Protein AF-A0A9P5EGP3-F1 (afdb_monomer_lite)

Radius of gyration: 39.88 Å; chains: 1; bounding box: 81×51×133 Å

pLDDT: mean 70.85, std 19.44, range [20.8, 93.44]

Foldseek 3Di:
DDAPPVAWPKDKDFPVRDDDPDPVCVVCCQVPVQCVVCVVLLHRHKDWAWTMKIKADAFTKHDWDFQPCPDPQFFWKKKKKAQWAFDAFWKWKDDDPDIDTDDCNVNSNPDIDMDMFTRRIIMITTGTHDTMIIMIMITMGHPDDDNDYPVNVVVVLVVVLVVLLVCCVVPVPDQKDWFFAPDDDDDPADALVNHDDPSNSVLVSCCVSCVVSVWDWWWWWKWWFWDDDPDDDDTDTDIGTDFTHYRDDDDPDPTVVVVVCVVVVVVLLVCLQPVQAADPVCLVVLVVCCVVCLVPPCCCLVPRLVSHLQRYALNRLLVLLVVLLVCCVPPNVQSLVSSLSSLQRNPCNPADDVVQVQCCQPPVPDQQARSLLVSCLSNVSSVNNVSSVVSVLVNLQVCLVPVVSNLDDRSPCCVPRYVVSNVCSCVVSVHDDRPSVVSSVVCCCVRPVPPDPVDDPPDDPPPPDPDDDDDDDDDDDDDDDDDDDDDDDDDDDDDDDDDTDIDTTTIIMID

Sequence (511 aa):
MVVDTTVHNTWKLDASKFNLVNENWFEEFSSRILRDTAKGLGMFELRADPHKLLLYELGSFFQTHSDSEKEQGMIGTLVVCLLSQHEGGDVCLSFGSQKRRPSIAENSEFDLTAMSWYSDVAHEVERLTSGYGLVLTYKLFATGEDELSASTFFQRTKDLKSMLAKFRTDFPTDKLLLYPLDHLYIKPSLCLRDLKGRDRSVGRYLNEICSEALFSFMLGQTTHFQVDYDSCDEYQDQTTLRTLYNLDVIGDAPPLFESSQAWANPIREEKIQYQASWKNENALFVLNTLKECSKDEEWLRQTFLQKIVPRAERSFLLFLLQRMSSERTSSIKKFPELYKFALEHAGQQLDFPIEELRSDLITGRRSQGTELVELLKDAYVNSAGQEALRILERNFNTFNENKELWLPFENYDICDEFLEPLIKVLESNEAPTIPAVQDFLEIALREVLHRPINSWPDELVGWAHKKSSCWTWSKQSAKTSNGWILSFRSMNSKNGNAQSIARNWITLGIV

Structure (mmCIF, N/CA/C/O backbone):
data_AF-A0A9P5EGP3-F1
#
_entry.id   AF-A0A9P5EGP3-F1
#
loop_
_atom_site.group_PDB
_atom_site.id
_atom_site.type_symbol
_atom_site.label_atom_id
_atom_site.label_alt_id
_atom_site.label_comp_id
_atom_site.label_asym_id
_atom_site.label_entity_id
_atom_site.label_seq_id
_atom_site.pdbx_PDB_ins_code
_atom_site.Cartn_x
_atom_site.Cartn_y
_atom_site.Cartn_z
_atom_site.occupancy
_atom_site.B_iso_or_equiv
_atom_site.auth_seq_id
_atom_site.auth_comp_id
_atom_site.auth_asym_id
_atom_site.auth_atom_id
_atom_site.pdbx_PDB_model_num
ATOM 1 N N . MET A 1 1 ? -38.151 -18.896 43.689 1.00 43.75 1 MET A N 1
ATOM 2 C CA . MET A 1 1 ? -36.981 -18.026 43.918 1.00 43.75 1 MET A CA 1
ATOM 3 C C . MET A 1 1 ? -35.872 -18.952 44.377 1.00 43.75 1 MET A C 1
ATOM 5 O O . MET A 1 1 ? -36.082 -19.639 45.364 1.00 43.75 1 MET A O 1
ATOM 9 N N . VAL A 1 2 ? -34.808 -19.117 43.593 1.00 39.06 2 VAL A N 1
ATOM 10 C CA . VAL A 1 2 ? -33.738 -20.087 43.881 1.00 39.06 2 VAL A CA 1
ATOM 11 C C . VAL A 1 2 ? -32.436 -19.301 43.918 1.00 39.06 2 VAL A C 1
ATOM 13 O O . VAL A 1 2 ? -32.061 -18.719 42.899 1.00 39.06 2 VAL A O 1
ATOM 16 N N . VAL A 1 3 ? -31.821 -19.239 45.098 1.00 44.94 3 VAL A N 1
ATOM 17 C CA . VAL A 1 3 ? -30.504 -18.640 45.336 1.00 44.94 3 VAL A CA 1
ATOM 18 C C . VAL A 1 3 ? -29.537 -19.804 45.531 1.00 44.94 3 VAL A C 1
ATOM 20 O O . VAL A 1 3 ? -29.708 -20.584 46.465 1.00 44.94 3 VAL A O 1
ATOM 23 N N . ASP A 1 4 ? -28.570 -19.952 44.629 1.00 45.03 4 ASP A N 1
ATOM 24 C CA . ASP A 1 4 ? -27.432 -20.850 44.821 1.00 45.03 4 ASP A CA 1
ATOM 25 C C . ASP A 1 4 ? -26.242 -20.012 45.291 1.00 45.03 4 ASP A C 1
ATOM 27 O O . ASP A 1 4 ? -25.486 -19.445 44.500 1.00 45.03 4 ASP A O 1
ATOM 31 N N . THR A 1 5 ? -26.092 -19.934 46.610 1.00 51.81 5 THR A N 1
ATOM 32 C CA . THR A 1 5 ? -25.093 -19.106 47.296 1.00 51.81 5 THR A CA 1
ATOM 33 C C . THR A 1 5 ? -23.644 -19.548 47.063 1.00 51.81 5 THR A C 1
ATOM 35 O O . THR A 1 5 ? -22.735 -18.891 47.566 1.00 51.81 5 THR A O 1
ATOM 38 N N . THR A 1 6 ? -23.396 -20.646 46.337 1.00 47.91 6 THR A N 1
ATOM 39 C CA . THR A 1 6 ? -22.037 -21.152 46.067 1.00 47.91 6 THR A CA 1
ATOM 40 C C . THR A 1 6 ? -21.463 -20.688 44.725 1.00 47.91 6 THR A C 1
ATOM 42 O O . THR A 1 6 ? -20.241 -20.652 44.572 1.00 47.91 6 THR A O 1
ATOM 45 N N . VAL A 1 7 ? -22.320 -20.264 43.784 1.00 52.34 7 VAL A N 1
ATOM 46 C CA . VAL A 1 7 ? -21.928 -19.864 42.416 1.00 52.34 7 VAL A CA 1
ATOM 47 C C . VAL A 1 7 ? -22.342 -18.420 42.082 1.00 52.34 7 VAL A C 1
ATOM 49 O O . VAL A 1 7 ? -21.659 -17.765 41.296 1.00 52.34 7 VAL A O 1
ATOM 52 N N . HIS A 1 8 ? -23.429 -17.902 42.675 1.00 55.69 8 HIS A N 1
ATOM 53 C CA . HIS A 1 8 ? -23.909 -16.527 42.467 1.00 55.69 8 HIS A CA 1
ATOM 54 C C . HIS A 1 8 ? -24.797 -16.048 43.631 1.00 55.69 8 HIS A C 1
ATOM 56 O O . HIS A 1 8 ? -25.841 -16.636 43.907 1.00 55.69 8 HIS A O 1
ATOM 62 N N . ASN A 1 9 ? -24.446 -14.931 44.276 1.00 66.75 9 ASN A N 1
ATOM 63 C CA . ASN A 1 9 ? -25.329 -14.271 45.250 1.00 66.75 9 ASN A CA 1
ATOM 64 C C . ASN A 1 9 ? -26.028 -13.066 44.604 1.00 66.75 9 ASN A C 1
ATOM 66 O O . ASN A 1 9 ? -25.724 -11.932 44.946 1.00 66.75 9 ASN A O 1
ATOM 70 N N . THR A 1 10 ? -26.903 -13.297 43.622 1.00 75.69 10 THR A N 1
ATOM 71 C CA . THR A 1 10 ? -27.571 -12.219 42.868 1.00 75.69 10 THR A CA 1
ATOM 72 C C . THR A 1 10 ? -29.063 -12.498 42.733 1.00 75.69 10 THR A C 1
ATOM 74 O O . THR A 1 10 ? -29.480 -13.606 42.374 1.00 75.69 10 THR A O 1
ATOM 77 N N . TRP A 1 11 ? -29.881 -11.477 42.974 1.00 83.88 11 TRP A N 1
ATOM 78 C CA . TRP A 1 11 ? -31.326 -11.533 42.780 1.00 83.88 11 TRP A CA 1
ATOM 79 C C . TRP A 1 11 ? -31.658 -11.392 41.292 1.00 83.88 11 TRP A C 1
ATOM 81 O O . TRP A 1 11 ? -31.062 -10.572 40.600 1.00 83.88 11 TRP A O 1
ATOM 91 N N . LYS A 1 12 ? -32.609 -12.184 40.780 1.00 88.94 12 LYS A N 1
ATOM 92 C CA . LYS A 1 12 ? -32.959 -12.201 39.349 1.00 88.94 12 LYS A CA 1
ATOM 93 C C . LYS A 1 12 ? -34.465 -12.218 39.101 1.00 88.94 12 LYS A C 1
ATOM 95 O O . LYS A 1 12 ? -35.191 -13.010 39.708 1.00 88.94 12 LYS A O 1
ATOM 100 N N . LEU A 1 13 ? -34.907 -11.389 38.162 1.00 90.44 13 LEU A N 1
ATOM 101 C CA . LEU A 1 13 ? -36.252 -11.362 37.592 1.00 90.44 13 LEU A CA 1
ATOM 102 C C . LEU A 1 13 ? -36.165 -11.650 36.092 1.00 90.44 13 LEU A C 1
ATOM 104 O O . LEU A 1 13 ? -35.446 -10.972 35.366 1.00 90.44 13 LEU A O 1
ATOM 108 N N . ASP A 1 14 ? -36.897 -12.660 35.628 1.00 90.31 14 ASP A N 1
ATOM 109 C CA . ASP A 1 14 ? -36.995 -12.978 34.200 1.00 90.31 14 ASP A CA 1
ATOM 110 C C . ASP A 1 14 ? -37.794 -11.903 33.448 1.00 90.31 14 ASP A C 1
ATOM 112 O O . ASP A 1 14 ? -38.687 -11.284 34.029 1.00 90.31 14 ASP A O 1
ATOM 116 N N . ALA A 1 15 ? -37.524 -11.729 32.150 1.00 89.12 15 ALA A N 1
ATOM 117 C CA . ALA A 1 15 ? -38.195 -10.751 31.282 1.00 89.12 15 ALA A CA 1
ATOM 118 C C . ALA A 1 15 ? -39.731 -10.801 31.317 1.00 89.12 15 ALA A C 1
ATOM 120 O O . ALA A 1 15 ? -40.381 -9.776 31.181 1.00 89.12 15 ALA A O 1
ATOM 121 N N . SER A 1 16 ? -40.336 -11.964 31.573 1.00 91.38 16 SER A N 1
ATOM 122 C CA . SER A 1 16 ? -41.795 -12.100 31.710 1.00 91.38 16 SER A CA 1
ATOM 123 C C . SER A 1 16 ? -42.376 -11.475 32.987 1.00 91.38 16 SER A C 1
ATOM 125 O O . SER A 1 16 ? -43.595 -11.397 33.130 1.00 91.38 16 SER A O 1
ATOM 127 N N . LYS A 1 17 ? -41.527 -11.069 33.938 1.00 91.88 17 LYS A N 1
ATOM 128 C CA . LYS A 1 17 ? -41.921 -10.563 35.263 1.00 91.88 17 LYS A CA 1
ATOM 129 C C . LYS A 1 17 ? -41.703 -9.064 35.438 1.00 91.88 17 LYS A C 1
ATOM 131 O O . LYS A 1 17 ? -41.988 -8.548 36.517 1.00 91.88 17 LYS A O 1
ATOM 136 N N . PHE A 1 18 ? -41.197 -8.370 34.426 1.00 89.06 18 PHE A N 1
ATOM 137 C CA . PHE A 1 18 ? -41.044 -6.920 34.450 1.00 89.06 18 PHE A CA 1
ATOM 138 C C . PHE A 1 18 ? -41.372 -6.333 33.080 1.00 89.06 18 PHE A C 1
ATOM 140 O O . PHE A 1 18 ? -41.220 -6.998 32.065 1.00 89.06 18 PHE A O 1
ATOM 147 N N . ASN A 1 19 ? -41.799 -5.073 33.061 1.00 84.69 19 ASN A N 1
ATOM 148 C CA . ASN A 1 19 ? -42.028 -4.322 31.833 1.00 84.69 19 ASN A CA 1
ATOM 149 C C . ASN A 1 19 ? -41.282 -2.993 31.917 1.00 84.69 19 ASN A C 1
ATOM 151 O O . ASN A 1 19 ? -41.324 -2.315 32.944 1.00 84.69 19 ASN A O 1
ATOM 155 N N . LEU A 1 20 ? -40.629 -2.614 30.823 1.00 84.12 20 LEU A N 1
ATOM 156 C CA . LEU A 1 20 ? -40.054 -1.285 30.657 1.00 84.12 20 LEU A CA 1
ATOM 157 C C . LEU A 1 20 ? -41.139 -0.408 30.034 1.00 84.12 20 LEU A C 1
ATOM 159 O O . LEU A 1 20 ? -41.572 -0.664 28.919 1.00 84.12 20 LEU A O 1
ATOM 163 N N . VAL A 1 21 ? -41.638 0.569 30.789 1.00 85.38 21 VAL A N 1
ATOM 164 C CA . VAL A 1 21 ? -42.820 1.367 30.402 1.00 85.38 21 VAL A CA 1
ATOM 165 C C . VAL A 1 21 ? -42.474 2.758 29.874 1.00 85.38 21 VAL A C 1
ATOM 167 O O . VAL A 1 21 ? -43.342 3.462 29.375 1.00 85.38 21 VAL A O 1
ATOM 170 N N . ASN A 1 22 ? -41.215 3.176 30.002 1.00 82.19 22 ASN A N 1
ATOM 171 C CA . ASN A 1 22 ? -40.761 4.466 29.502 1.00 82.19 22 ASN A CA 1
ATOM 172 C C . ASN A 1 22 ? -40.558 4.383 27.982 1.00 82.19 22 ASN A C 1
ATOM 174 O O . ASN A 1 22 ? -39.617 3.739 27.533 1.00 82.19 22 ASN A O 1
ATOM 178 N N . GLU A 1 23 ? -41.398 5.046 27.191 1.00 79.00 23 GLU A N 1
ATOM 179 C CA . GLU A 1 23 ? -41.277 5.054 25.723 1.00 79.00 23 GLU A CA 1
ATOM 180 C C . GLU A 1 23 ? -39.919 5.601 25.255 1.00 79.00 23 GLU A C 1
ATOM 182 O O . GLU A 1 23 ? -39.297 5.035 24.355 1.00 79.00 23 GLU A O 1
ATOM 187 N N . ASN A 1 24 ? -39.382 6.610 25.952 1.00 79.75 24 ASN A N 1
ATOM 188 C CA . ASN A 1 24 ? -38.058 7.163 25.655 1.00 79.75 24 ASN A CA 1
ATOM 189 C C . ASN A 1 24 ? -36.935 6.145 25.883 1.00 79.75 24 ASN A C 1
ATOM 191 O O . ASN A 1 24 ? -35.874 6.277 25.279 1.00 79.75 24 ASN A O 1
ATOM 195 N N . TRP A 1 25 ? -37.149 5.129 26.732 1.00 82.00 25 TRP A N 1
ATOM 196 C CA . TRP A 1 25 ? -36.184 4.042 26.884 1.00 82.00 25 TRP A CA 1
ATOM 197 C C . TRP A 1 25 ? -36.023 3.287 25.573 1.00 82.00 25 TRP A C 1
ATOM 199 O O . TRP A 1 25 ? -34.897 3.044 25.172 1.00 82.00 25 TRP A O 1
ATOM 209 N N . PHE A 1 26 ? -37.113 2.944 24.883 1.00 78.19 26 PHE A N 1
ATOM 210 C CA . PHE A 1 26 ? -37.039 2.177 23.638 1.00 78.19 26 PHE A CA 1
ATOM 211 C C . PHE A 1 26 ? -36.377 2.967 22.508 1.00 78.19 26 PHE A C 1
ATOM 213 O O . PHE A 1 26 ? -35.561 2.404 21.775 1.00 78.19 26 PHE A O 1
ATOM 220 N N . GLU A 1 27 ? -36.677 4.262 22.406 1.00 75.00 27 GLU A N 1
ATOM 221 C CA . GLU A 1 27 ? -36.054 5.163 21.432 1.00 75.00 27 GLU A CA 1
ATOM 222 C C . GLU A 1 27 ? -34.554 5.346 21.703 1.00 75.00 27 GLU A C 1
ATOM 224 O O . GLU A 1 27 ? -33.733 5.131 20.811 1.00 75.00 27 GLU A O 1
ATOM 229 N N . GLU A 1 28 ? -34.151 5.677 22.934 1.00 76.12 28 GLU A N 1
ATOM 230 C CA . GLU A 1 28 ? -32.732 5.843 23.295 1.00 76.12 28 GLU A CA 1
ATOM 231 C C . GLU A 1 28 ? -31.964 4.508 23.250 1.00 76.12 28 GLU A C 1
ATOM 233 O O . GLU A 1 28 ? -30.835 4.443 22.753 1.00 76.12 28 GLU A O 1
ATOM 238 N N . PHE A 1 29 ? -32.589 3.410 23.684 1.00 82.56 29 PHE A N 1
ATOM 239 C CA . PHE A 1 29 ? -32.018 2.066 23.611 1.00 82.56 29 PHE A CA 1
ATOM 240 C C . PHE A 1 29 ? -31.753 1.657 22.162 1.00 82.56 29 PHE A C 1
ATOM 242 O O . PHE A 1 29 ? -30.638 1.251 21.840 1.00 82.56 29 PHE A O 1
ATOM 249 N N . SER A 1 30 ? -32.736 1.806 21.272 1.00 73.44 30 SER A N 1
ATOM 250 C CA . SER A 1 30 ? -32.593 1.406 19.867 1.00 73.44 30 SER A CA 1
ATOM 251 C C . SER A 1 30 ? -31.660 2.349 19.105 1.00 73.44 30 SER A C 1
ATOM 253 O O . SER A 1 30 ? -30.777 1.903 18.370 1.00 73.44 30 SER A O 1
ATOM 255 N N . SER A 1 31 ? -31.819 3.663 19.290 1.00 77.69 31 SER A N 1
ATOM 256 C CA . SER A 1 31 ? -31.076 4.666 18.524 1.00 77.69 31 SER A CA 1
ATOM 257 C C . SER A 1 31 ? -29.625 4.826 18.973 1.00 77.69 31 SER A C 1
ATOM 259 O O . SER A 1 31 ? -28.781 5.152 18.134 1.00 77.69 31 SER A O 1
ATOM 261 N N . ARG A 1 32 ? -29.293 4.590 20.250 1.00 84.44 32 ARG A N 1
ATOM 262 C CA . ARG A 1 32 ? -27.923 4.735 20.771 1.00 84.44 32 ARG A CA 1
ATOM 263 C C . ARG A 1 32 ? -27.321 3.416 21.215 1.00 84.44 32 ARG A C 1
ATOM 265 O O . ARG A 1 32 ? -26.371 2.977 20.575 1.00 84.44 32 ARG A O 1
ATOM 272 N N . ILE A 1 33 ? -27.872 2.791 22.257 1.00 89.62 33 ILE A N 1
ATOM 273 C CA . ILE A 1 33 ? -27.239 1.641 22.923 1.00 89.62 33 ILE A CA 1
ATOM 274 C C . ILE A 1 33 ? -27.075 0.484 21.938 1.00 89.62 33 ILE A C 1
ATOM 276 O O . ILE A 1 33 ? -25.953 0.077 21.659 1.00 89.62 33 ILE A O 1
ATOM 280 N N . LEU A 1 34 ? -28.167 0.012 21.337 1.00 88.88 34 LEU A N 1
ATOM 281 C CA . LEU A 1 34 ? -28.149 -1.135 20.433 1.00 88.88 34 LEU A CA 1
ATOM 282 C C . LEU A 1 34 ? -27.328 -0.863 19.168 1.00 88.88 34 LEU A C 1
ATOM 284 O O . LEU A 1 34 ? -26.593 -1.731 18.701 1.00 88.88 34 LEU A O 1
ATOM 288 N N . ARG A 1 35 ? -27.397 0.363 18.642 1.00 84.94 35 ARG A N 1
ATOM 289 C CA . ARG A 1 35 ? -26.595 0.787 17.489 1.00 84.94 35 ARG A CA 1
ATOM 290 C C . ARG A 1 35 ? -25.098 0.801 17.800 1.00 84.94 35 ARG A C 1
ATOM 292 O O . ARG A 1 35 ? -24.297 0.425 16.945 1.00 84.94 35 ARG A O 1
ATOM 299 N N . ASP A 1 36 ? -24.701 1.265 18.978 1.00 86.38 36 ASP A N 1
ATOM 300 C CA . ASP A 1 36 ? -23.294 1.303 19.374 1.00 86.38 36 ASP A CA 1
ATOM 301 C C . ASP A 1 36 ? -22.791 -0.085 19.789 1.00 86.38 36 ASP A C 1
ATOM 303 O O . ASP A 1 36 ? -21.663 -0.435 19.445 1.00 86.38 36 ASP A O 1
ATOM 307 N N . THR A 1 37 ? -23.651 -0.926 20.372 1.00 89.75 37 THR A N 1
ATOM 308 C CA . THR A 1 37 ? -23.415 -2.364 20.562 1.00 89.75 37 THR A CA 1
ATOM 309 C C . THR A 1 37 ? -23.176 -3.072 19.229 1.00 89.75 37 THR A C 1
ATOM 311 O O . THR A 1 37 ? -22.174 -3.770 19.090 1.00 89.75 37 THR A O 1
ATOM 314 N N . ALA A 1 38 ? -24.023 -2.844 18.218 1.00 83.62 38 ALA A N 1
ATOM 315 C CA . ALA A 1 38 ? -23.841 -3.410 16.880 1.00 83.62 38 ALA A CA 1
ATOM 316 C C . ALA A 1 38 ? -22.487 -3.006 16.293 1.00 83.62 38 ALA A C 1
ATOM 318 O O . ALA A 1 38 ? -21.697 -3.868 15.916 1.00 83.62 38 ALA A O 1
ATOM 319 N N . LYS A 1 39 ? -22.147 -1.712 16.331 1.00 80.62 39 LYS A N 1
ATOM 320 C CA . LYS A 1 39 ? -20.831 -1.230 15.883 1.00 80.62 39 LYS A CA 1
ATOM 321 C C . LYS A 1 39 ? -19.673 -1.855 16.661 1.00 80.62 39 LYS A C 1
ATOM 323 O O . LYS A 1 39 ? -18.673 -2.200 16.042 1.00 80.62 39 LYS A O 1
ATOM 328 N N . GLY A 1 40 ? -19.785 -1.958 17.985 1.00 81.88 40 GLY A N 1
ATOM 329 C CA . GLY A 1 40 ? -18.743 -2.502 18.859 1.00 81.88 40 GLY A CA 1
ATOM 330 C C . GLY A 1 40 ? -18.490 -3.990 18.626 1.00 81.88 40 GLY A C 1
ATOM 331 O O . GLY A 1 40 ? -17.349 -4.434 18.706 1.00 81.88 40 GLY A O 1
ATOM 332 N N . LEU A 1 41 ? -19.530 -4.739 18.260 1.00 79.44 41 LEU A N 1
ATOM 333 C CA . LEU A 1 41 ? -19.419 -6.140 17.858 1.00 79.44 41 LEU A CA 1
ATOM 334 C C . LEU A 1 41 ? -19.051 -6.306 16.372 1.00 79.44 41 LEU A C 1
ATOM 336 O O . LEU A 1 41 ? -18.793 -7.419 15.936 1.00 79.44 41 LEU A O 1
ATOM 340 N N . GLY A 1 42 ? -18.967 -5.227 15.588 1.00 72.94 42 GLY A N 1
ATOM 341 C CA . GLY A 1 42 ? -18.639 -5.295 14.159 1.00 72.94 42 GLY A CA 1
ATOM 342 C C . GLY A 1 42 ? -19.819 -5.697 13.267 1.00 72.94 42 GLY A C 1
ATOM 343 O O . GLY A 1 42 ? -19.618 -6.242 12.185 1.00 72.94 42 GLY A O 1
ATOM 344 N N . MET A 1 43 ? -21.046 -5.422 13.706 1.00 72.06 43 MET A N 1
ATOM 345 C CA . MET A 1 43 ? -22.292 -5.798 13.042 1.00 72.06 43 MET A CA 1
ATOM 346 C C . MET A 1 43 ? -23.057 -4.574 12.530 1.00 72.06 43 MET A C 1
ATOM 348 O O . MET A 1 43 ? -22.970 -3.478 13.088 1.00 72.06 43 MET A O 1
ATOM 352 N N . PHE A 1 44 ? -23.811 -4.758 11.443 1.00 67.69 44 PHE A N 1
ATOM 353 C CA . PHE A 1 44 ? -24.644 -3.697 10.865 1.00 67.69 44 PHE A CA 1
ATOM 354 C C . PHE A 1 44 ? -25.937 -3.489 11.640 1.00 67.69 44 PHE A C 1
ATOM 356 O O . PHE A 1 44 ? -26.336 -2.353 11.886 1.00 67.69 44 PHE A O 1
ATOM 363 N N . GLU A 1 45 ? -26.573 -4.589 12.019 1.00 76.50 45 GLU A N 1
ATOM 364 C CA . GLU A 1 45 ? -27.848 -4.590 12.706 1.00 76.50 45 GLU A CA 1
ATOM 365 C C . GLU A 1 45 ? -27.896 -5.774 13.673 1.00 76.50 45 GLU A C 1
ATOM 367 O O . GLU A 1 45 ? -27.305 -6.831 13.435 1.00 76.50 45 GLU A O 1
ATOM 372 N N . LEU A 1 46 ? -28.550 -5.540 14.805 1.00 85.12 46 LEU A N 1
ATOM 373 C CA . LEU A 1 46 ? -28.733 -6.497 15.879 1.00 85.12 46 LEU A CA 1
ATOM 374 C C . LEU A 1 46 ? -30.178 -6.448 16.337 1.00 85.12 46 LEU A C 1
ATOM 376 O O . LEU A 1 46 ? -30.761 -5.370 16.453 1.00 85.12 46 LEU A O 1
ATOM 380 N N . ARG A 1 47 ? -30.710 -7.610 16.701 1.00 88.00 47 ARG A N 1
ATOM 381 C CA . ARG A 1 47 ? -31.905 -7.699 17.533 1.00 88.00 47 ARG A CA 1
ATOM 382 C C . ARG A 1 47 ? -31.473 -7.963 18.971 1.00 88.00 47 ARG A C 1
ATOM 384 O O . ARG A 1 47 ? -30.667 -8.859 19.215 1.00 88.00 47 ARG A O 1
ATOM 391 N N . ALA A 1 48 ? -32.000 -7.187 19.912 1.00 90.94 48 ALA A N 1
ATOM 392 C CA . ALA A 1 48 ? -31.774 -7.387 21.339 1.00 90.94 48 ALA A CA 1
ATOM 393 C C . ALA A 1 48 ? -33.089 -7.732 22.037 1.00 90.94 48 ALA A C 1
ATOM 395 O O . ALA A 1 48 ? -33.981 -6.890 22.134 1.00 90.94 48 ALA A O 1
ATOM 396 N N . ASP A 1 49 ? -33.177 -8.950 22.565 1.00 90.25 49 ASP A N 1
ATOM 397 C CA . ASP A 1 49 ? -34.361 -9.426 23.275 1.00 90.25 49 ASP A CA 1
ATOM 398 C C . ASP A 1 49 ? -34.105 -9.341 24.795 1.00 90.25 49 ASP A C 1
ATOM 400 O O . ASP A 1 49 ? -33.102 -9.888 25.272 1.00 90.25 49 ASP A O 1
ATOM 404 N N . PRO A 1 50 ? -34.963 -8.665 25.590 1.00 90.56 50 PRO A N 1
ATOM 405 C CA . PRO A 1 50 ? -34.806 -8.590 27.042 1.00 90.56 50 PRO A CA 1
ATOM 406 C C . PRO A 1 50 ? -34.712 -9.980 27.678 1.00 90.56 50 PRO A C 1
ATOM 408 O O . PRO A 1 50 ? -35.520 -10.864 27.390 1.00 90.56 50 PRO A O 1
ATOM 411 N N . HIS A 1 51 ? -33.750 -10.177 28.581 1.00 90.94 51 HIS A N 1
ATOM 412 C CA . HIS A 1 51 ? -33.515 -11.467 29.225 1.00 90.94 51 HIS A CA 1
ATOM 413 C C . HIS A 1 51 ? -33.871 -11.461 30.710 1.00 90.94 51 HIS A C 1
ATOM 415 O O . HIS A 1 51 ? -34.801 -12.158 31.131 1.00 90.94 51 HIS A O 1
ATOM 421 N N . LYS A 1 52 ? -33.112 -10.714 31.514 1.00 92.25 52 LYS A N 1
ATOM 422 C CA . LYS A 1 52 ? -33.260 -10.664 32.974 1.00 92.25 52 LYS A CA 1
ATOM 423 C C . LYS A 1 52 ? -32.924 -9.288 33.523 1.00 92.25 52 LYS A C 1
ATOM 425 O O . LYS A 1 52 ? -32.011 -8.630 33.026 1.00 92.25 52 LYS A O 1
ATOM 430 N N . LEU A 1 53 ? -33.605 -8.927 34.604 1.00 91.94 53 LEU A N 1
ATOM 431 C CA . LEU A 1 53 ? -33.220 -7.858 35.515 1.00 91.94 53 LEU A CA 1
ATOM 432 C C . LEU A 1 53 ? -32.518 -8.487 36.723 1.00 91.94 53 LEU A C 1
ATOM 434 O O . LEU A 1 53 ? -33.070 -9.380 37.372 1.00 91.94 53 LEU A O 1
ATOM 438 N N . LEU A 1 54 ? -31.297 -8.048 36.999 1.00 91.00 54 LEU A N 1
ATOM 439 C CA . LEU A 1 54 ? -30.447 -8.540 38.076 1.00 91.00 54 LEU A CA 1
ATOM 440 C C . LEU A 1 54 ? -30.240 -7.438 39.114 1.00 91.00 54 LEU A C 1
ATOM 442 O O . LEU A 1 54 ? -29.987 -6.293 38.748 1.00 91.00 54 LEU A O 1
ATOM 446 N N . LEU A 1 55 ? -30.321 -7.796 40.393 1.00 89.69 55 LEU A N 1
ATOM 447 C CA . LEU A 1 55 ? -29.973 -6.922 41.509 1.00 89.69 55 LEU A CA 1
ATOM 448 C C . LEU A 1 55 ? -28.828 -7.560 42.299 1.00 89.69 55 LEU A C 1
ATOM 450 O O . LEU A 1 55 ? -28.969 -8.640 42.883 1.00 89.69 55 LEU A O 1
ATOM 454 N N . TYR A 1 56 ? -27.697 -6.870 42.281 1.00 87.69 56 TYR A N 1
ATOM 455 C CA . TYR A 1 56 ? -26.496 -7.165 43.043 1.00 87.69 56 TYR A CA 1
ATOM 456 C C . TYR A 1 56 ? -26.539 -6.389 44.357 1.00 87.69 56 TYR A C 1
ATOM 458 O O . TYR A 1 56 ? -26.867 -5.204 44.379 1.00 87.69 56 TYR A O 1
ATOM 466 N N . GLU A 1 57 ? -26.201 -7.066 45.441 1.00 88.38 57 GLU A N 1
ATOM 467 C CA . GLU A 1 57 ? -26.071 -6.518 46.787 1.00 88.38 57 GLU A CA 1
ATOM 468 C C . GLU A 1 57 ? -24.610 -6.596 47.243 1.00 88.38 57 GLU A C 1
ATOM 470 O O . GLU A 1 57 ? -23.740 -7.139 46.553 1.00 88.38 57 GLU A O 1
ATOM 475 N N . LEU A 1 58 ? -24.322 -6.049 48.423 1.00 87.69 58 LEU A N 1
ATOM 476 C CA . LEU A 1 58 ? -22.991 -6.116 49.012 1.00 87.69 58 LEU A CA 1
ATOM 477 C C . LEU A 1 58 ? -22.474 -7.564 49.050 1.00 87.69 58 LEU A C 1
ATOM 479 O O . LEU A 1 58 ? -23.090 -8.458 49.630 1.00 87.69 58 LEU A O 1
ATOM 483 N N . GLY A 1 59 ? -21.298 -7.787 48.468 1.00 83.31 59 GLY A N 1
ATOM 484 C CA . GLY A 1 59 ? -20.660 -9.095 48.420 1.00 83.31 59 GLY A CA 1
ATOM 485 C C . GLY A 1 59 ? -21.153 -10.011 47.297 1.00 83.31 59 GLY A C 1
ATOM 486 O O . GLY A 1 59 ? -20.605 -11.110 47.173 1.00 83.31 59 GLY A O 1
ATOM 487 N N . SER A 1 60 ? -22.120 -9.596 46.474 1.00 84.19 60 SER A N 1
ATOM 488 C CA . SER A 1 60 ? -22.483 -10.310 45.248 1.00 84.19 60 SER A CA 1
ATOM 489 C C . SER A 1 60 ? -21.293 -10.408 44.294 1.00 84.19 60 SER A C 1
ATOM 491 O O . SER A 1 60 ? -20.476 -9.494 44.209 1.00 84.19 60 SER A O 1
ATOM 493 N N . PHE A 1 61 ? -21.201 -11.528 43.583 1.00 81.00 61 PHE A N 1
ATOM 494 C CA . PHE A 1 61 ? -20.187 -11.802 42.566 1.00 81.00 61 PHE A CA 1
ATOM 495 C C . PHE A 1 61 ? -20.739 -12.831 41.577 1.00 81.00 61 PHE A C 1
ATOM 497 O O . PHE A 1 61 ? -21.715 -13.530 41.882 1.00 81.00 61 PHE A O 1
ATOM 504 N N . PHE A 1 62 ? -20.095 -12.947 40.420 1.00 75.94 62 PHE A N 1
ATOM 505 C CA . PHE A 1 62 ? -20.393 -13.982 39.436 1.00 75.94 62 PHE A CA 1
ATOM 506 C C . PHE A 1 62 ? -19.094 -14.641 39.006 1.00 75.94 62 PHE A C 1
ATOM 508 O O . PHE A 1 62 ? -18.217 -13.958 38.490 1.00 75.94 62 PHE A O 1
ATOM 515 N N . GLN A 1 63 ? -18.965 -15.951 39.220 1.00 81.00 63 GLN A N 1
ATOM 516 C CA . GLN A 1 63 ? -17.764 -16.677 38.804 1.00 81.00 63 GLN A CA 1
ATOM 517 C C . GLN A 1 63 ? -17.603 -16.672 37.284 1.00 81.00 63 GLN A C 1
ATOM 519 O O . GLN A 1 63 ? -18.580 -16.543 36.540 1.00 81.00 63 GLN A O 1
ATOM 524 N N . THR A 1 64 ? -16.362 -16.863 36.839 1.00 83.12 64 THR A N 1
ATOM 525 C CA . THR A 1 64 ? -16.024 -16.966 35.423 1.00 83.12 64 THR A CA 1
ATOM 526 C C . THR A 1 64 ? -16.855 -18.052 34.740 1.00 83.12 64 THR A C 1
ATOM 528 O O . THR A 1 64 ? -16.784 -19.227 35.106 1.00 83.12 64 THR A O 1
ATOM 531 N N . HIS A 1 65 ? -17.621 -17.674 33.724 1.00 79.19 65 HIS A N 1
ATOM 532 C CA . HIS A 1 65 ? -18.364 -18.597 32.873 1.00 79.19 65 HIS A CA 1
ATOM 533 C C . HIS A 1 65 ? -18.529 -18.013 31.469 1.00 79.19 65 HIS A C 1
ATOM 535 O O . HIS A 1 65 ? -18.358 -16.817 31.263 1.00 79.19 65 HIS A O 1
ATOM 541 N N . SER A 1 66 ? -18.849 -18.855 30.493 1.00 76.12 66 SER A N 1
ATOM 542 C CA . SER A 1 66 ? -19.276 -18.407 29.164 1.00 76.12 66 SER A CA 1
ATOM 543 C C . SER A 1 66 ? -20.784 -18.569 29.045 1.00 76.12 66 SER A C 1
ATOM 545 O O . SER A 1 66 ? -21.375 -19.457 29.676 1.00 76.12 66 SER A O 1
ATOM 547 N N . ASP A 1 67 ? -21.409 -17.732 28.225 1.00 72.56 67 ASP A N 1
ATOM 548 C CA . ASP A 1 67 ? -22.822 -17.889 27.923 1.00 72.56 67 ASP A CA 1
ATOM 549 C C . ASP A 1 67 ? -22.984 -19.128 27.041 1.00 72.56 67 ASP A C 1
ATOM 551 O O . ASP A 1 67 ? -22.552 -19.170 25.896 1.00 72.56 67 ASP A O 1
ATOM 555 N N . SER A 1 68 ? -23.605 -20.181 27.566 1.00 58.50 68 SER A N 1
ATOM 556 C CA . SER A 1 68 ? -24.004 -21.304 26.715 1.00 58.50 68 SER A CA 1
ATOM 557 C C . SER A 1 68 ? -24.996 -20.799 25.662 1.00 58.50 68 SER A C 1
ATOM 559 O O . SER A 1 68 ? -25.964 -20.131 26.039 1.00 58.50 68 SER A O 1
ATOM 561 N N . GLU A 1 69 ? -24.801 -21.165 24.394 1.00 55.59 69 GLU A N 1
ATOM 562 C CA . GLU A 1 69 ? -25.759 -20.984 23.293 1.00 55.59 69 GLU A CA 1
ATOM 563 C C . GLU A 1 69 ? -27.046 -21.775 23.588 1.00 55.59 69 GLU A C 1
ATOM 565 O O . GLU A 1 69 ? -27.281 -22.869 23.080 1.00 55.59 69 GLU A O 1
ATOM 570 N N . LYS A 1 70 ? -27.878 -21.284 24.512 1.00 54.50 70 LYS A N 1
ATOM 571 C CA . LYS A 1 70 ? -29.116 -21.978 24.903 1.00 54.50 70 LYS A CA 1
ATOM 572 C C . LYS A 1 70 ? -30.224 -21.798 23.869 1.00 54.50 70 LYS A C 1
ATOM 574 O O . LYS A 1 70 ? -31.219 -22.511 23.938 1.00 54.50 70 LYS A O 1
ATOM 579 N N . GLU A 1 71 ? -30.074 -20.845 22.952 1.00 62.56 71 GLU A N 1
ATOM 580 C CA . GLU A 1 71 ? -31.063 -20.497 21.935 1.00 62.56 71 GLU A CA 1
ATOM 581 C C . GLU A 1 71 ? -30.383 -20.321 20.577 1.00 62.56 71 GLU A C 1
ATOM 583 O O . GLU A 1 71 ? -29.401 -19.592 20.447 1.00 62.56 71 GLU A O 1
ATOM 588 N N . GLN A 1 72 ? -30.919 -21.012 19.572 1.00 65.19 72 GLN A N 1
ATOM 589 C CA . GLN A 1 72 ? -30.396 -21.026 18.211 1.00 65.19 72 GLN A CA 1
ATOM 590 C C . GLN A 1 72 ? -30.371 -19.603 17.628 1.00 65.19 72 GLN A C 1
ATOM 592 O O . GLN A 1 72 ? -31.397 -18.920 17.610 1.00 65.19 72 GLN A O 1
ATOM 597 N N . GLY A 1 73 ? -29.197 -19.159 17.173 1.00 71.19 73 GLY A N 1
ATOM 598 C CA . GLY A 1 73 ? -28.977 -17.823 16.608 1.00 71.19 73 GLY A CA 1
ATOM 599 C C . GLY A 1 73 ? -28.642 -16.720 17.623 1.00 71.19 73 GLY A C 1
ATOM 600 O O . GLY A 1 73 ? -28.451 -15.574 17.212 1.00 71.19 73 GLY A O 1
ATOM 601 N N . MET A 1 74 ? -28.566 -17.024 18.927 1.00 83.44 74 MET A N 1
ATOM 602 C CA . MET A 1 74 ? -28.005 -16.087 19.908 1.00 83.44 74 MET A CA 1
ATOM 603 C C . MET A 1 74 ? -26.494 -15.992 19.697 1.00 83.44 74 MET A C 1
ATOM 605 O O . MET A 1 74 ? -25.799 -17.000 19.745 1.00 83.44 74 MET A O 1
ATOM 609 N N . ILE A 1 75 ? -25.993 -14.775 19.512 1.00 85.19 75 ILE A N 1
ATOM 610 C CA . ILE A 1 75 ? -24.569 -14.520 19.255 1.00 85.19 75 ILE A CA 1
ATOM 611 C C . ILE A 1 75 ? -23.838 -13.953 20.475 1.00 85.19 75 ILE A C 1
ATOM 613 O O . ILE A 1 75 ? -22.610 -13.954 20.519 1.00 85.19 75 ILE A O 1
ATOM 617 N N . GLY A 1 76 ? -24.570 -13.420 21.456 1.00 90.19 76 GLY A N 1
ATOM 618 C CA . GLY A 1 76 ? -23.960 -12.759 22.601 1.00 90.19 76 GLY A CA 1
ATOM 619 C C . GLY A 1 76 ? -24.947 -12.119 23.561 1.00 90.19 76 GLY A C 1
ATOM 620 O O . GLY A 1 76 ? -26.166 -12.258 23.431 1.00 90.19 76 GLY A O 1
ATOM 621 N N . THR A 1 77 ? -24.393 -11.380 24.514 1.00 91.44 77 THR A N 1
ATOM 622 C CA . THR A 1 77 ? -25.126 -10.740 25.607 1.00 91.44 77 THR A CA 1
ATOM 623 C C . THR A 1 77 ? -24.820 -9.246 25.627 1.00 91.44 77 THR A C 1
ATOM 625 O O . THR A 1 77 ? -23.669 -8.835 25.481 1.00 91.44 77 THR A O 1
ATOM 628 N N . LEU A 1 78 ? -25.855 -8.427 25.821 1.00 93.44 78 LEU A N 1
ATOM 629 C CA . LEU A 1 78 ? -25.748 -7.005 26.155 1.00 93.44 78 LEU A CA 1
ATOM 630 C C . LEU A 1 78 ? -26.193 -6.808 27.602 1.00 93.44 78 LEU A C 1
ATOM 632 O O . LEU A 1 78 ? -27.265 -7.251 28.009 1.00 93.44 78 LEU A O 1
ATOM 636 N N . VAL A 1 79 ? -25.373 -6.107 28.365 1.00 92.62 79 VAL A N 1
ATOM 637 C CA . VAL A 1 79 ? -25.590 -5.762 29.762 1.00 92.62 79 VAL A CA 1
ATOM 638 C C . VAL A 1 79 ? -25.669 -4.250 29.879 1.00 92.62 79 VAL A C 1
ATOM 640 O O . VAL A 1 79 ? -24.769 -3.546 29.434 1.00 92.62 79 VAL A O 1
ATOM 643 N N . VAL A 1 80 ? -26.748 -3.752 30.473 1.00 91.88 80 VAL A N 1
ATOM 644 C CA . VAL A 1 80 ? -26.973 -2.333 30.746 1.00 91.88 80 VAL A CA 1
ATOM 645 C C . VAL A 1 80 ? -27.095 -2.151 32.253 1.00 91.88 80 VAL A C 1
ATOM 647 O O . VAL A 1 80 ? -28.100 -2.533 32.857 1.00 91.88 80 VAL A O 1
ATOM 650 N N . CYS A 1 81 ? -26.060 -1.583 32.861 1.00 90.94 81 CYS A N 1
ATOM 651 C CA . CYS A 1 81 ? -26.058 -1.167 34.255 1.00 90.94 81 CYS A CA 1
ATOM 652 C C . CYS A 1 81 ? -26.923 0.088 34.393 1.00 90.94 81 CYS A C 1
ATOM 654 O O . CYS A 1 81 ? -26.699 1.091 33.713 1.00 90.94 81 CYS A O 1
ATOM 656 N N . LEU A 1 82 ? -27.945 -0.007 35.239 1.00 90.38 82 LEU A N 1
ATOM 657 C CA . LEU A 1 82 ? -28.853 1.082 35.558 1.00 90.38 82 LEU A CA 1
ATOM 658 C C . LEU A 1 82 ? -28.277 1.958 36.671 1.00 90.38 82 LEU A C 1
ATOM 660 O O . LEU A 1 82 ? -27.482 1.498 37.487 1.00 90.38 82 LEU A O 1
ATOM 664 N N . LEU A 1 83 ? -28.763 3.199 36.708 1.00 88.94 83 LEU A N 1
ATOM 665 C CA . LEU A 1 83 ? -28.437 4.224 37.699 1.00 88.94 83 LEU A CA 1
ATOM 666 C C . LEU A 1 83 ? -28.612 3.673 39.116 1.00 88.94 83 LEU A C 1
ATOM 668 O O . LEU A 1 83 ? -29.738 3.459 39.576 1.00 88.94 83 LEU A O 1
ATOM 672 N N . SER A 1 84 ? -27.501 3.404 39.788 1.00 87.44 84 SER A N 1
ATOM 673 C CA . SER A 1 84 ? -27.478 2.869 41.140 1.00 87.44 84 SER A CA 1
ATOM 674 C C . SER A 1 84 ? -26.090 3.059 41.729 1.00 87.44 84 SER A C 1
ATOM 676 O O . SER A 1 84 ? -25.117 2.546 41.189 1.00 87.44 84 SER A O 1
ATOM 678 N N . GLN A 1 85 ? -25.987 3.769 42.848 1.00 89.19 85 GLN A N 1
ATOM 679 C CA . GLN A 1 85 ? -24.705 4.019 43.500 1.00 89.19 85 GLN A CA 1
ATOM 680 C C . GLN A 1 85 ? -24.101 2.710 44.037 1.00 89.19 85 GLN A C 1
ATOM 682 O O . GLN A 1 85 ? -24.700 2.044 44.892 1.00 89.19 85 GLN A O 1
ATOM 687 N N . HIS A 1 86 ? -22.916 2.344 43.545 1.00 90.44 86 HIS A N 1
ATOM 688 C CA . HIS A 1 86 ? -22.172 1.175 44.014 1.00 90.44 86 HIS A CA 1
ATOM 689 C C . HIS A 1 86 ? -20.656 1.294 43.806 1.00 90.44 86 HIS A C 1
ATOM 691 O O . HIS A 1 86 ? -20.181 2.109 43.018 1.00 90.44 86 HIS A O 1
ATOM 697 N N . GLU A 1 87 ? -19.905 0.442 44.509 1.00 90.12 87 GLU A N 1
ATOM 698 C CA . GLU A 1 87 ? -18.462 0.251 44.322 1.00 90.12 87 GLU A CA 1
ATOM 699 C C . GLU A 1 87 ? -18.139 -1.226 44.062 1.00 90.12 87 GLU A C 1
ATOM 701 O O . GLU A 1 87 ? -18.804 -2.128 44.585 1.00 90.12 87 GLU A O 1
ATOM 706 N N . GLY A 1 88 ? -17.079 -1.476 43.291 1.00 87.62 88 GLY A N 1
ATOM 707 C CA . GLY A 1 88 ? -16.721 -2.819 42.836 1.00 87.62 88 GLY A CA 1
ATOM 708 C C . GLY A 1 88 ? -17.688 -3.334 41.768 1.00 87.62 88 GLY A C 1
ATOM 709 O O . GLY A 1 88 ? -18.396 -2.560 41.131 1.00 87.62 88 GLY A O 1
ATOM 710 N N . GLY A 1 89 ? -17.724 -4.651 41.560 1.00 87.50 89 GLY A N 1
ATOM 711 C CA . GLY A 1 89 ? -18.600 -5.246 40.543 1.00 87.50 89 GLY A CA 1
ATOM 712 C C . GLY A 1 89 ? -18.083 -5.153 39.104 1.00 87.50 89 GLY A C 1
ATOM 713 O O . GLY A 1 89 ? -18.839 -5.441 38.183 1.00 87.50 89 GLY A O 1
ATOM 714 N N . ASP A 1 90 ? -16.819 -4.766 38.893 1.00 89.62 90 ASP A N 1
ATOM 715 C CA . ASP A 1 90 ? -16.212 -4.710 37.557 1.00 89.62 90 ASP A CA 1
ATOM 716 C C . ASP A 1 90 ? -16.385 -6.036 36.805 1.00 89.62 90 ASP A C 1
ATOM 718 O O . ASP A 1 90 ? -16.298 -7.125 37.383 1.00 89.62 90 ASP A O 1
ATOM 722 N N . VAL A 1 91 ? -16.587 -5.945 35.492 1.00 89.69 91 VAL A N 1
ATOM 723 C CA . VAL A 1 91 ? -16.746 -7.129 34.646 1.00 89.69 91 VAL A CA 1
ATOM 724 C C . VAL A 1 91 ? -15.393 -7.500 34.058 1.00 89.69 91 VAL A C 1
ATOM 726 O O . VAL A 1 91 ? -14.763 -6.706 33.367 1.00 89.69 91 VAL A O 1
ATOM 729 N N . CYS A 1 92 ? -14.947 -8.725 34.296 1.00 89.56 92 CYS A N 1
ATOM 730 C CA . CYS A 1 92 ? -13.735 -9.286 33.717 1.00 89.56 92 CYS A CA 1
ATOM 731 C C . CYS A 1 92 ? -14.103 -10.150 32.510 1.00 89.56 92 CYS A C 1
ATOM 733 O O . CYS A 1 92 ? -14.686 -11.220 32.660 1.00 89.56 92 CYS A O 1
ATOM 735 N N . LEU A 1 93 ? -13.742 -9.698 31.309 1.00 89.88 93 LEU A N 1
ATOM 736 C CA . LEU A 1 93 ? -13.949 -10.410 30.048 1.00 89.88 93 LEU A CA 1
ATOM 737 C C . LEU A 1 93 ? -12.649 -11.075 29.604 1.00 89.88 93 LEU A C 1
ATOM 739 O O . LEU A 1 93 ? -11.579 -10.459 29.638 1.00 89.88 93 LEU A O 1
ATOM 743 N N . SER A 1 94 ? -12.731 -12.318 29.142 1.00 85.44 94 SER A N 1
ATOM 744 C CA . SER A 1 94 ? -11.577 -13.076 28.673 1.00 85.44 94 SER A CA 1
ATOM 745 C C . SER A 1 94 ? -11.905 -13.956 27.472 1.00 85.44 94 SER A C 1
ATOM 747 O O . SER A 1 94 ? -12.911 -14.661 27.439 1.00 85.44 94 SER A O 1
ATOM 749 N N . PHE A 1 95 ? -11.026 -13.911 26.473 1.00 81.69 95 PHE A N 1
ATOM 750 C CA . PHE A 1 95 ? -11.099 -14.760 25.290 1.00 81.69 95 PHE A CA 1
ATOM 751 C C . PHE A 1 95 ? -9.683 -15.054 24.779 1.00 81.69 95 PHE A C 1
ATOM 753 O O . PHE A 1 95 ? -8.913 -14.139 24.467 1.00 81.69 95 PHE A O 1
ATOM 760 N N . GLY A 1 96 ? -9.309 -16.334 24.721 1.00 78.50 96 GLY A N 1
ATOM 761 C CA . GLY A 1 96 ? -7.934 -16.739 24.419 1.00 78.50 96 GLY A CA 1
ATOM 762 C C . GLY A 1 96 ? -6.926 -16.123 25.401 1.00 78.50 96 GLY A C 1
ATOM 763 O O . GLY A 1 96 ? -7.046 -16.291 26.612 1.00 78.50 96 GLY A O 1
ATOM 764 N N . SER A 1 97 ? -5.929 -15.397 24.886 1.00 73.25 97 SER A N 1
ATOM 765 C CA . SER A 1 97 ? -4.938 -14.673 25.699 1.00 73.25 97 SER A CA 1
ATOM 766 C C . SER A 1 97 ? -5.353 -13.243 26.068 1.00 73.25 97 SER A C 1
ATOM 768 O O . SER A 1 97 ? -4.623 -12.571 26.796 1.00 73.25 97 SER A O 1
ATOM 770 N N . GLN A 1 98 ? -6.480 -12.746 25.550 1.00 73.81 98 GLN A N 1
ATOM 771 C CA . GLN A 1 98 ? -6.928 -11.376 25.786 1.00 73.81 98 GLN A CA 1
ATOM 772 C C . GLN A 1 98 ? -7.800 -11.302 27.038 1.00 73.81 98 GLN A C 1
ATOM 774 O O . GLN A 1 98 ? -8.699 -12.122 27.229 1.00 73.81 98 GLN A O 1
ATOM 779 N N . LYS A 1 99 ? -7.549 -10.288 27.871 1.00 84.69 99 LYS A N 1
ATOM 780 C CA . LYS A 1 99 ? -8.371 -9.955 29.037 1.00 84.69 99 LYS A CA 1
ATOM 781 C C . LYS A 1 99 ? -8.697 -8.469 29.037 1.00 84.69 99 LYS A C 1
ATOM 783 O O . LYS A 1 99 ? -7.828 -7.642 28.758 1.00 84.69 99 LYS A O 1
ATOM 788 N N . ARG A 1 100 ? -9.942 -8.130 29.350 1.00 86.25 100 ARG A N 1
ATOM 789 C CA . ARG A 1 100 ? -10.425 -6.755 29.509 1.00 86.25 100 ARG A CA 1
ATOM 790 C C . ARG A 1 100 ? -11.187 -6.656 30.822 1.00 86.25 100 ARG A C 1
ATOM 792 O O . ARG A 1 100 ? -11.874 -7.596 31.200 1.00 86.25 100 ARG A O 1
ATOM 799 N N . ARG A 1 101 ? -11.059 -5.516 31.492 1.00 88.88 101 ARG A N 1
ATOM 800 C CA . ARG A 1 101 ? -11.727 -5.237 32.764 1.00 88.88 101 ARG A CA 1
ATOM 801 C C . ARG A 1 101 ? -12.403 -3.862 32.708 1.00 88.88 101 ARG A C 1
ATOM 803 O O . ARG A 1 101 ? -11.831 -2.893 33.201 1.00 88.88 101 ARG A O 1
ATOM 810 N N . PRO A 1 102 ? -13.535 -3.728 31.997 1.00 84.31 102 PRO A N 1
ATOM 811 C CA . PRO A 1 102 ? -14.358 -2.526 32.077 1.00 84.31 102 PRO A CA 1
ATOM 812 C C . PRO A 1 102 ? -14.846 -2.286 33.510 1.00 84.31 102 PRO A C 1
ATOM 814 O O . PRO A 1 102 ? -15.344 -3.208 34.161 1.00 84.31 102 PRO A O 1
ATOM 817 N N . SER A 1 103 ? -14.723 -1.040 33.975 1.00 84.88 103 SER A N 1
ATOM 818 C CA . SER A 1 103 ? -15.337 -0.633 35.236 1.00 84.88 103 SER A CA 1
ATOM 819 C C . SER A 1 103 ? -16.785 -0.211 35.027 1.00 84.88 103 SER A C 1
ATOM 821 O O . SER A 1 103 ? -17.117 0.422 34.024 1.00 84.88 103 SER A O 1
ATOM 823 N N . ILE A 1 104 ? -17.637 -0.584 35.979 1.00 83.19 104 ILE A N 1
ATOM 824 C CA . ILE A 1 104 ? -19.061 -0.215 36.009 1.00 83.19 104 ILE A CA 1
ATOM 825 C C . ILE A 1 104 ? -19.417 0.691 37.191 1.00 83.19 104 ILE A C 1
ATOM 827 O O . ILE A 1 104 ? -20.534 1.194 37.261 1.00 83.19 104 ILE A O 1
ATOM 831 N N . ALA A 1 105 ? -18.476 0.884 38.119 1.00 82.38 105 ALA A N 1
ATOM 832 C CA . ALA A 1 105 ? -18.684 1.680 39.321 1.00 82.38 105 ALA A CA 1
ATOM 833 C C . ALA A 1 105 ? -18.468 3.183 39.070 1.00 82.38 105 ALA A C 1
ATOM 835 O O . ALA A 1 105 ? -19.052 4.012 39.773 1.00 82.38 105 ALA A O 1
ATOM 836 N N . GLU A 1 106 ? -17.651 3.542 38.071 1.00 82.75 106 GLU A N 1
ATOM 837 C CA . GLU A 1 106 ? -17.392 4.935 37.693 1.00 82.75 106 GLU A CA 1
ATOM 838 C C . GLU A 1 106 ? -18.702 5.647 37.326 1.00 82.75 106 GLU A C 1
ATOM 840 O O . GLU A 1 106 ? -19.412 5.232 36.415 1.00 82.75 106 GLU A O 1
ATOM 845 N N . ASN A 1 107 ? -19.034 6.715 38.061 1.00 83.44 107 ASN A N 1
ATOM 846 C CA . ASN A 1 107 ? -20.279 7.485 37.926 1.00 83.44 107 ASN A CA 1
ATOM 847 C C . ASN A 1 107 ? -21.580 6.658 37.990 1.00 83.44 107 ASN A C 1
ATOM 849 O O . ASN A 1 107 ? -22.621 7.117 37.519 1.00 83.44 107 ASN A O 1
ATOM 853 N N . SER A 1 108 ? -21.559 5.478 38.615 1.00 86.50 108 SER A N 1
ATOM 854 C CA . SER A 1 108 ? -22.696 4.543 38.667 1.00 86.50 108 SER A CA 1
ATOM 855 C C . SER A 1 108 ? -24.003 5.126 39.226 1.00 86.50 108 SER A C 1
ATOM 857 O O . SER A 1 108 ? -25.092 4.647 38.915 1.00 86.50 108 SER A O 1
ATOM 859 N N . GLU A 1 109 ? -23.917 6.182 40.034 1.00 86.31 109 GLU A N 1
ATOM 860 C CA . GLU A 1 109 ? -25.072 6.905 40.573 1.00 86.31 109 GLU A CA 1
ATOM 861 C C . GLU A 1 109 ? -25.842 7.703 39.503 1.00 86.31 109 GLU A C 1
ATOM 863 O O . GLU A 1 109 ? -27.050 7.909 39.643 1.00 86.31 109 GLU A O 1
ATOM 868 N N . PHE A 1 110 ? -25.167 8.137 38.432 1.00 87.62 110 PHE A N 1
ATOM 869 C CA . PHE A 1 110 ? -25.686 9.134 37.486 1.00 87.62 110 PHE A CA 1
ATOM 870 C C . PHE A 1 110 ? -25.635 8.716 36.017 1.00 87.62 110 PHE A C 1
ATOM 872 O O . PHE A 1 110 ? -26.404 9.263 35.222 1.00 87.62 110 PHE A O 1
ATOM 879 N N . ASP A 1 111 ? -24.794 7.744 35.664 1.00 85.81 111 ASP A N 1
ATOM 880 C CA . ASP A 1 111 ? -24.607 7.295 34.289 1.00 85.81 111 ASP A CA 1
ATOM 881 C C . ASP A 1 111 ? -25.099 5.856 34.070 1.00 85.81 111 ASP A C 1
ATOM 883 O O . ASP A 1 111 ? -25.091 5.009 34.963 1.00 85.81 111 ASP A O 1
ATOM 887 N N . LEU A 1 112 ? -25.533 5.579 32.838 1.00 87.31 112 LEU A N 1
ATOM 888 C CA . LEU A 1 112 ? -25.798 4.223 32.364 1.00 87.31 112 LEU A CA 1
ATOM 889 C C . LEU A 1 112 ? -24.540 3.667 31.705 1.00 87.31 112 LEU A C 1
ATOM 891 O O . LEU A 1 112 ? -23.993 4.283 30.787 1.00 87.31 112 LEU A O 1
ATOM 895 N N . THR A 1 113 ? -24.144 2.459 32.089 1.00 89.12 113 THR A N 1
ATOM 896 C CA . THR A 1 113 ? -23.018 1.760 31.458 1.00 89.12 113 THR A CA 1
ATOM 897 C C . THR A 1 113 ? -23.539 0.568 30.673 1.00 89.12 113 THR A C 1
ATOM 899 O O . THR A 1 113 ? -24.185 -0.316 31.231 1.00 89.12 113 THR A O 1
ATOM 902 N N . ALA A 1 114 ? -23.256 0.527 29.372 1.00 90.50 114 ALA A N 1
ATOM 903 C CA . ALA A 1 114 ? -23.597 -0.600 28.514 1.00 90.50 114 ALA A CA 1
ATOM 904 C C . ALA A 1 114 ? -22.335 -1.365 28.103 1.00 90.50 114 ALA A C 1
ATOM 906 O O . ALA A 1 114 ? -21.339 -0.768 27.696 1.00 90.50 114 ALA A O 1
ATOM 907 N N . MET A 1 115 ? -22.387 -2.690 28.182 1.00 91.69 115 MET A N 1
ATOM 908 C CA . MET A 1 115 ? -21.314 -3.595 27.777 1.00 91.69 115 MET A CA 1
ATOM 909 C C . MET A 1 115 ? -21.899 -4.755 26.990 1.00 91.69 115 MET A C 1
ATOM 911 O O . MET A 1 115 ? -23.000 -5.212 27.276 1.00 91.69 115 MET A O 1
ATOM 915 N N . SER A 1 116 ? -21.150 -5.274 26.029 1.00 92.12 116 SER A N 1
ATOM 916 C CA . SER A 1 116 ? -21.587 -6.425 25.246 1.00 92.12 116 SER A CA 1
ATOM 917 C C . SER A 1 116 ? -20.423 -7.323 24.880 1.00 92.12 116 SER A C 1
ATOM 919 O O . SER A 1 116 ? -19.314 -6.837 24.648 1.00 92.12 116 SER A O 1
ATOM 921 N N . TRP A 1 117 ? -20.690 -8.616 24.776 1.00 90.88 117 TRP A N 1
ATOM 922 C CA . TRP A 1 117 ? -19.716 -9.625 24.374 1.00 90.88 117 TRP A CA 1
ATOM 923 C C . TRP A 1 117 ? -20.401 -10.765 23.619 1.00 90.88 117 TRP A C 1
ATOM 925 O O . TRP A 1 117 ? -21.610 -10.965 23.740 1.00 90.88 117 TRP A O 1
ATOM 935 N N . TYR A 1 118 ? -19.616 -11.504 22.836 1.00 88.94 118 TYR A N 1
ATOM 936 C CA . TYR A 1 118 ? -20.067 -12.725 22.168 1.00 88.94 118 TYR A CA 1
ATOM 937 C C . TYR A 1 118 ? -20.235 -13.879 23.164 1.00 88.94 118 TYR A C 1
ATOM 939 O O . TYR A 1 118 ? -19.559 -13.909 24.192 1.00 88.94 118 TYR A O 1
ATOM 947 N N . SER A 1 119 ? -21.106 -14.842 22.860 1.00 87.44 119 SER A N 1
ATOM 948 C CA . SER A 1 119 ? -21.445 -15.948 23.771 1.00 87.44 119 SER A CA 1
ATOM 949 C C . SER A 1 119 ? -20.246 -16.819 24.168 1.00 87.44 119 SER A C 1
ATOM 951 O O . SER A 1 119 ? -20.181 -17.332 25.285 1.00 87.44 119 SER A O 1
ATOM 953 N N . ASP A 1 120 ? -19.255 -16.933 23.285 1.00 83.94 120 ASP A N 1
ATOM 954 C CA . ASP A 1 120 ? -18.010 -17.671 23.503 1.00 83.94 120 ASP A CA 1
ATOM 955 C C . ASP A 1 120 ? -16.965 -16.905 24.340 1.00 83.94 120 ASP A C 1
ATOM 957 O O . ASP A 1 120 ? -15.909 -17.454 24.666 1.00 83.94 120 ASP A O 1
ATOM 961 N N . VAL A 1 121 ? -17.251 -15.665 24.754 1.00 86.25 121 VAL A N 1
ATOM 962 C CA . VAL A 1 121 ? -16.415 -14.897 25.687 1.00 86.25 121 VAL A CA 1
ATOM 963 C C . VAL A 1 121 ? -16.702 -15.334 27.123 1.00 86.25 121 VAL A C 1
ATOM 965 O O . VAL A 1 121 ? -17.838 -15.298 27.600 1.00 86.25 121 VAL A O 1
ATOM 968 N N . ALA A 1 122 ? -15.651 -15.729 27.841 1.00 86.38 122 ALA A N 1
ATOM 969 C CA . ALA A 1 122 ? -15.746 -16.018 29.264 1.00 86.38 122 ALA A CA 1
ATOM 970 C C . ALA A 1 122 ? -15.783 -14.707 30.056 1.00 86.38 122 ALA A C 1
ATOM 972 O O . ALA A 1 122 ? -14.926 -13.840 29.868 1.00 86.38 122 ALA A O 1
ATOM 973 N N . HIS A 1 123 ? -16.750 -14.573 30.953 1.00 89.06 123 HIS A N 1
ATOM 974 C CA . HIS A 1 123 ? -16.977 -13.377 31.744 1.00 89.06 123 HIS A CA 1
ATOM 975 C C . HIS A 1 123 ? -17.148 -13.701 33.231 1.00 89.06 123 HIS A C 1
ATOM 977 O O . HIS A 1 123 ? -17.664 -14.750 33.617 1.00 89.06 123 HIS A O 1
ATOM 983 N N . GLU A 1 124 ? -16.690 -12.782 34.069 1.00 89.69 124 GLU A N 1
ATOM 984 C CA . GLU A 1 124 ? -16.757 -12.818 35.528 1.00 89.69 124 GLU A CA 1
ATOM 985 C C . GLU A 1 124 ? -17.202 -11.437 36.019 1.00 89.69 124 GLU A C 1
ATOM 987 O O . GLU A 1 124 ? -16.862 -10.428 35.403 1.00 89.69 124 GLU A O 1
ATOM 992 N N . VAL A 1 125 ? -17.947 -11.381 37.121 1.00 88.44 125 VAL A N 1
ATOM 993 C CA . VAL A 1 125 ? -18.258 -10.120 37.808 1.00 88.44 125 VAL A CA 1
ATOM 994 C C . VAL A 1 125 ? -17.538 -10.142 39.143 1.00 88.44 125 VAL A C 1
ATOM 996 O O . VAL A 1 125 ? -17.798 -11.019 39.977 1.00 88.44 125 VAL A O 1
ATOM 999 N N . GLU A 1 126 ? -16.638 -9.183 39.337 1.00 89.38 126 GLU A N 1
ATOM 1000 C CA . GLU A 1 126 ? -15.922 -9.019 40.594 1.00 89.38 126 GLU A CA 1
ATOM 1001 C C . GLU A 1 126 ? -16.886 -8.725 41.747 1.00 89.38 126 GLU A C 1
ATOM 1003 O O . GLU A 1 126 ? -18.064 -8.410 41.574 1.00 89.38 126 GLU A O 1
ATOM 1008 N N . ARG A 1 127 ? -16.385 -8.850 42.973 1.00 88.62 127 ARG A N 1
ATOM 1009 C CA . ARG A 1 127 ? -17.209 -8.642 44.159 1.00 88.62 127 ARG A CA 1
ATOM 1010 C C . ARG A 1 127 ? -17.676 -7.187 44.246 1.00 88.62 127 ARG A C 1
ATOM 1012 O O . ARG A 1 127 ? -16.856 -6.272 44.180 1.00 88.62 127 ARG A O 1
ATOM 1019 N N . LEU A 1 128 ? -18.971 -6.986 44.481 1.00 89.50 128 LEU A N 1
ATOM 1020 C CA . LEU A 1 128 ? -19.516 -5.682 44.859 1.00 89.50 128 LEU A CA 1
ATOM 1021 C C . LEU A 1 128 ? -19.083 -5.349 46.294 1.00 89.50 128 LEU A C 1
ATOM 1023 O O . LEU A 1 128 ? -19.344 -6.130 47.217 1.00 89.50 128 LEU A O 1
ATOM 1027 N N . THR A 1 129 ? -18.409 -4.222 46.498 1.00 89.69 129 THR A N 1
ATOM 1028 C CA . THR A 1 129 ? -17.834 -3.832 47.799 1.00 89.69 129 THR A CA 1
ATOM 1029 C C . THR A 1 129 ? -18.675 -2.807 48.549 1.00 89.69 129 THR A C 1
ATOM 1031 O O . THR A 1 129 ? -18.495 -2.663 49.757 1.00 89.69 129 THR A O 1
ATOM 1034 N N . SER A 1 130 ? -19.605 -2.128 47.871 1.00 90.88 130 SER A N 1
ATOM 1035 C CA . SER A 1 130 ? -20.551 -1.185 48.476 1.00 90.88 130 SER A CA 1
ATOM 1036 C C . SER A 1 130 ? -21.786 -0.987 47.591 1.00 90.88 130 SER A C 1
ATOM 1038 O O . SER A 1 130 ? -21.707 -1.135 46.373 1.00 90.88 130 SER A O 1
ATOM 1040 N N . GLY A 1 131 ? -22.913 -0.607 48.198 1.00 90.75 131 GLY A N 1
ATOM 1041 C CA . GLY A 1 131 ? -24.143 -0.238 47.492 1.00 90.75 131 GLY A CA 1
ATOM 1042 C C . GLY A 1 131 ? -24.902 -1.407 46.858 1.00 90.75 131 GLY A C 1
ATOM 1043 O O . GLY A 1 131 ? -24.811 -2.552 47.310 1.00 90.75 131 GLY A O 1
ATOM 1044 N N . TYR A 1 132 ? -25.684 -1.088 45.825 1.00 89.81 132 TYR A N 1
ATOM 1045 C CA . TYR A 1 132 ? -26.461 -2.051 45.043 1.00 89.81 132 TYR A CA 1
ATOM 1046 C C . TYR A 1 132 ? -26.225 -1.815 43.553 1.00 89.81 132 TYR A C 1
ATOM 1048 O O . TYR A 1 132 ? -26.200 -0.673 43.107 1.00 89.81 132 TYR A O 1
ATOM 1056 N N . GLY A 1 133 ? -26.092 -2.883 42.772 1.00 89.62 133 GLY A N 1
ATOM 1057 C CA . GLY A 1 133 ? -25.985 -2.806 41.315 1.00 89.62 133 GLY A CA 1
ATOM 1058 C C . GLY A 1 133 ? -27.265 -3.315 40.666 1.00 89.62 133 GLY A C 1
ATOM 1059 O O . GLY A 1 133 ? -27.617 -4.478 40.854 1.00 89.62 133 GLY A O 1
ATOM 1060 N N . LEU A 1 134 ? -27.967 -2.482 39.899 1.00 90.69 134 LEU A N 1
ATOM 1061 C CA . LEU A 1 134 ? -29.152 -2.906 39.150 1.00 90.69 134 LEU A CA 1
ATOM 1062 C C . LEU A 1 134 ? -28.799 -3.036 37.668 1.00 90.69 134 LEU A C 1
ATOM 1064 O O . LEU A 1 134 ? -28.266 -2.107 37.072 1.00 90.69 134 LEU A O 1
ATOM 1068 N N . VAL A 1 135 ? -29.081 -4.188 37.064 1.00 91.69 135 VAL A N 1
ATOM 1069 C CA . VAL A 1 135 ? -28.554 -4.533 35.739 1.00 91.69 135 VAL A CA 1
ATOM 1070 C C . VAL A 1 135 ? -29.626 -5.174 34.867 1.00 91.69 135 VAL A C 1
ATOM 1072 O O . VAL A 1 135 ? -30.230 -6.177 35.244 1.00 91.69 135 VAL A O 1
ATOM 1075 N N . LEU A 1 136 ? -29.832 -4.634 33.669 1.00 92.12 136 LEU A N 1
ATOM 1076 C CA . LEU A 1 136 ? -30.643 -5.247 32.620 1.00 92.12 136 LEU A CA 1
ATOM 1077 C C . LEU A 1 136 ? -29.757 -6.048 31.670 1.00 92.12 136 LEU A C 1
ATOM 1079 O O . LEU A 1 136 ? -28.750 -5.552 31.178 1.00 92.12 136 LEU A O 1
ATOM 1083 N N . THR A 1 137 ? -30.159 -7.275 31.371 1.00 92.69 137 THR A N 1
ATOM 1084 C CA . THR A 1 137 ? -29.472 -8.144 30.410 1.00 92.69 137 THR A CA 1
ATOM 1085 C C . THR A 1 137 ? -30.369 -8.408 29.210 1.00 92.69 137 THR A C 1
ATOM 1087 O O . THR A 1 137 ? -31.577 -8.604 29.363 1.00 92.69 137 THR A O 1
ATOM 1090 N N . TYR A 1 138 ? -29.773 -8.434 28.025 1.00 92.31 138 TYR A N 1
ATOM 1091 C CA . TYR A 1 138 ? -30.417 -8.698 26.745 1.00 92.31 138 TYR A CA 1
ATOM 1092 C C . TYR A 1 138 ? -29.639 -9.786 26.012 1.00 92.31 138 TYR A C 1
ATOM 1094 O O . TYR A 1 138 ? -28.407 -9.806 26.050 1.00 92.31 138 TYR A O 1
ATOM 1102 N N . LYS A 1 139 ? -30.357 -10.664 25.315 1.00 91.56 139 LYS A N 1
ATOM 1103 C CA . LYS A 1 139 ? -29.758 -11.593 24.354 1.00 91.56 139 LYS A CA 1
ATOM 1104 C C . LYS A 1 139 ? -29.651 -10.909 23.007 1.00 91.56 139 LYS A C 1
ATOM 1106 O O . LYS A 1 139 ? -30.610 -10.276 22.567 1.00 91.56 139 LYS A O 1
ATOM 1111 N N . LEU A 1 140 ? -28.503 -11.048 22.364 1.00 90.81 140 LEU A N 1
ATOM 1112 C CA . LEU A 1 140 ? -28.235 -10.478 21.054 1.00 90.81 140 LEU A CA 1
ATOM 1113 C C . LEU A 1 140 ? -28.386 -11.547 19.978 1.00 90.81 140 LEU A C 1
ATOM 1115 O O . LEU A 1 140 ? -27.860 -12.652 20.114 1.00 90.81 140 LEU A O 1
ATOM 1119 N N . PHE A 1 141 ? -29.067 -11.184 18.897 1.00 86.56 141 PHE A N 1
ATOM 1120 C CA . PHE A 1 141 ? -29.255 -12.001 17.705 1.00 86.56 141 PHE A CA 1
ATOM 1121 C C . PHE A 1 141 ? -28.814 -11.207 16.476 1.00 86.56 141 PHE A C 1
ATOM 1123 O O . PHE A 1 141 ? -29.126 -10.018 16.347 1.00 86.56 141 PHE A O 1
ATOM 1130 N N . ALA A 1 142 ? -28.115 -11.871 15.559 1.00 77.62 142 ALA A N 1
ATOM 1131 C CA . ALA A 1 142 ? -27.811 -11.307 14.250 1.00 77.62 142 ALA A CA 1
ATOM 1132 C C . ALA A 1 142 ? -29.080 -11.271 13.381 1.00 77.62 142 ALA A C 1
ATOM 1134 O O . ALA A 1 142 ? -29.865 -12.217 13.390 1.00 77.62 142 ALA A O 1
ATOM 1135 N N . THR A 1 143 ? -29.284 -10.201 12.609 1.00 70.19 143 THR A N 1
ATOM 1136 C CA . THR A 1 143 ? -30.406 -10.088 11.654 1.00 70.19 143 THR A CA 1
ATOM 1137 C C . THR A 1 143 ? -30.032 -10.504 10.218 1.00 70.19 143 THR A C 1
ATOM 1139 O O . THR A 1 143 ? -30.755 -10.181 9.280 1.00 70.19 143 THR A O 1
ATOM 1142 N N . GLY A 1 144 ? -28.936 -11.258 10.029 1.00 61.56 144 GLY A N 1
ATOM 1143 C CA . GLY A 1 144 ? -28.446 -11.756 8.729 1.00 61.56 144 GLY A CA 1
ATOM 1144 C C . GLY A 1 144 ? -27.927 -13.205 8.772 1.00 61.56 144 GLY A C 1
ATOM 1145 O O . GLY A 1 144 ? -27.977 -13.842 9.818 1.00 61.56 144 GLY A O 1
ATOM 1146 N N . GLU A 1 145 ? -27.437 -13.725 7.636 1.00 52.19 145 GLU A N 1
ATOM 1147 C CA . GLU A 1 145 ? -26.994 -15.131 7.471 1.00 52.19 145 GLU A CA 1
ATOM 1148 C C . GLU A 1 145 ? -25.630 -15.467 8.107 1.00 52.19 145 GLU A C 1
ATOM 1150 O O . GLU A 1 145 ? -25.232 -16.630 8.131 1.00 52.19 145 GLU A O 1
ATOM 1155 N N . ASP A 1 146 ? -24.897 -14.480 8.623 1.00 52.47 146 ASP A N 1
ATOM 1156 C CA . ASP A 1 146 ? -23.572 -14.718 9.193 1.00 52.47 146 ASP A CA 1
ATOM 1157 C C . ASP A 1 146 ? -23.666 -15.167 10.666 1.00 52.47 146 ASP A C 1
ATOM 1159 O O . ASP A 1 146 ? -23.912 -14.359 11.566 1.00 52.47 146 ASP A O 1
ATOM 1163 N N . GLU A 1 147 ? -23.393 -16.449 10.932 1.00 55.81 147 GLU A N 1
ATOM 1164 C CA . GLU A 1 147 ? -23.029 -16.928 12.273 1.00 55.81 147 GLU A CA 1
ATOM 1165 C C . GLU A 1 147 ? -21.639 -16.372 12.638 1.00 55.81 147 GLU A C 1
ATOM 1167 O O . GLU A 1 147 ? -20.599 -16.849 12.173 1.00 55.81 147 GLU A O 1
ATOM 1172 N N . LEU A 1 148 ? -21.612 -15.308 13.446 1.00 67.56 148 LEU A N 1
ATOM 1173 C CA . LEU A 1 148 ? -20.385 -14.671 13.932 1.00 67.56 148 LEU A CA 1
ATOM 1174 C C . LEU A 1 148 ? -20.181 -14.975 15.419 1.00 67.56 148 LEU A C 1
ATOM 1176 O O . LEU A 1 148 ? -21.069 -14.746 16.234 1.00 67.56 148 LEU A O 1
ATOM 1180 N N . SER A 1 149 ? -18.977 -15.439 15.763 1.00 70.06 149 SER A N 1
ATOM 1181 C CA . SER A 1 149 ? -18.501 -15.635 17.140 1.00 70.06 149 SER A CA 1
ATOM 1182 C C . SER A 1 149 ? -17.181 -14.888 17.368 1.00 70.06 149 SER A C 1
ATOM 1184 O O . SER A 1 149 ? -16.498 -14.525 16.394 1.00 70.06 149 SER A O 1
ATOM 1186 N N . ALA A 1 150 ? -16.767 -14.691 18.628 1.00 65.75 150 ALA A N 1
ATOM 1187 C CA . ALA A 1 150 ? -15.454 -14.107 18.912 1.00 65.75 150 ALA A CA 1
ATOM 1188 C C . ALA A 1 150 ? -14.325 -14.976 18.341 1.00 65.75 150 ALA A C 1
ATOM 1190 O O . ALA A 1 150 ? -13.337 -14.442 17.833 1.00 65.75 150 ALA A O 1
ATOM 1191 N N . SER A 1 151 ? -14.486 -16.301 18.346 1.00 69.69 151 SER A N 1
ATOM 1192 C CA . SER A 1 151 ? -13.530 -17.243 17.760 1.00 69.69 151 SER A CA 1
ATOM 1193 C C . SER A 1 151 ? -13.377 -17.071 16.250 1.00 69.69 151 SER A C 1
ATOM 1195 O O . SER A 1 151 ? -12.249 -16.987 15.753 1.00 69.69 151 SER A O 1
ATOM 1197 N N . THR A 1 152 ? -14.484 -16.921 15.520 1.00 73.38 152 THR A N 1
ATOM 1198 C CA . THR A 1 152 ? -14.478 -16.686 14.071 1.00 73.38 152 THR A CA 1
ATOM 1199 C C . THR A 1 152 ? -13.819 -15.348 13.746 1.00 73.38 152 THR A C 1
ATOM 1201 O O . THR A 1 152 ? -12.986 -15.272 12.840 1.00 73.38 152 THR A O 1
ATOM 1204 N N . PHE A 1 153 ? -14.138 -14.295 14.504 1.00 72.25 153 PHE A N 1
ATOM 1205 C CA . PHE A 1 153 ? -13.525 -12.977 14.334 1.00 72.25 153 PHE A CA 1
ATOM 1206 C C . PHE A 1 153 ? -12.021 -12.995 14.644 1.00 72.25 153 PHE A C 1
ATOM 1208 O O . PHE A 1 153 ? -11.214 -12.448 13.884 1.00 72.25 153 PHE A O 1
ATOM 1215 N N . PHE A 1 154 ? -11.618 -13.671 15.722 1.00 72.69 154 PHE A N 1
ATOM 1216 C CA . PHE A 1 154 ? -10.216 -13.831 16.102 1.00 72.69 154 PHE A CA 1
ATOM 1217 C C . PHE A 1 154 ? -9.426 -14.596 15.035 1.00 72.69 154 PHE A C 1
ATOM 1219 O O . PHE A 1 154 ? -8.333 -14.169 14.657 1.00 72.69 154 PHE A O 1
ATOM 1226 N N . GLN A 1 155 ? -9.989 -15.681 14.499 1.00 77.06 155 GLN A N 1
ATOM 1227 C CA . GLN A 1 155 ? -9.350 -16.470 13.449 1.00 77.06 155 GLN A CA 1
ATOM 1228 C C . GLN A 1 155 ? -9.201 -15.662 12.153 1.00 77.06 155 GLN A C 1
ATOM 1230 O O . GLN A 1 155 ? -8.090 -15.562 11.636 1.00 77.06 155 GLN A O 1
ATOM 1235 N N . ARG A 1 156 ? -10.259 -14.975 11.695 1.00 79.94 156 ARG A N 1
ATOM 1236 C CA . ARG A 1 156 ? -10.194 -14.078 10.521 1.00 79.94 156 ARG A CA 1
ATOM 1237 C C . ARG A 1 156 ? -9.141 -12.978 10.695 1.00 79.94 156 ARG A C 1
ATOM 1239 O O . ARG A 1 156 ? -8.375 -12.706 9.774 1.00 79.94 156 ARG A O 1
ATOM 1246 N N . THR A 1 157 ? -9.044 -12.400 11.895 1.00 78.50 157 THR A N 1
ATOM 1247 C CA . THR A 1 157 ? -8.020 -11.397 12.240 1.00 78.50 157 THR A CA 1
ATOM 1248 C C . THR A 1 157 ? -6.609 -11.969 12.150 1.00 78.50 157 THR A C 1
ATOM 1250 O O . THR A 1 157 ? -5.708 -11.337 11.595 1.00 78.50 157 THR A O 1
ATOM 1253 N N . LYS A 1 158 ? -6.400 -13.175 12.681 1.00 81.06 158 LYS A N 1
ATOM 1254 C CA . LYS A 1 158 ? -5.111 -13.870 12.634 1.00 81.06 158 LYS A CA 1
ATOM 1255 C C . LYS A 1 158 ? -4.710 -14.229 11.201 1.00 81.06 158 LYS A C 1
ATOM 1257 O O . LYS A 1 158 ? -3.541 -14.068 10.841 1.00 81.06 158 LYS A O 1
ATOM 1262 N N . ASP A 1 159 ? -5.661 -14.680 10.393 1.00 82.88 159 ASP A N 1
ATOM 1263 C CA . ASP A 1 159 ? -5.428 -15.047 8.997 1.00 82.88 159 ASP A CA 1
ATOM 1264 C C . ASP A 1 159 ? -5.070 -13.820 8.158 1.00 82.88 159 ASP A C 1
ATOM 1266 O O . ASP A 1 159 ? -4.079 -13.852 7.428 1.00 82.88 159 ASP A O 1
ATOM 1270 N N . LEU A 1 160 ? -5.784 -12.703 8.340 1.00 82.44 160 LEU A N 1
ATOM 1271 C CA . LEU A 1 160 ? -5.464 -11.440 7.675 1.00 82.44 160 LEU A CA 1
ATOM 1272 C C . LEU A 1 160 ? -4.068 -10.929 8.061 1.00 82.44 160 LEU A C 1
ATOM 1274 O O . LEU A 1 160 ? -3.278 -10.594 7.181 1.00 82.44 160 LEU A O 1
ATOM 1278 N N . LYS A 1 161 ? -3.713 -10.939 9.353 1.00 81.50 161 LYS A N 1
ATOM 1279 C CA . LYS A 1 161 ? -2.356 -10.576 9.812 1.00 81.50 161 LYS A CA 1
ATOM 1280 C C . LYS A 1 161 ? -1.283 -11.457 9.175 1.00 81.50 161 LYS A C 1
ATOM 1282 O O . LYS A 1 161 ? -0.253 -10.959 8.729 1.00 81.50 161 LYS A O 1
ATOM 1287 N N . SER A 1 162 ? -1.534 -12.762 9.108 1.00 82.31 162 SER A N 1
ATOM 1288 C CA . SER A 1 162 ? -0.609 -13.718 8.492 1.00 82.31 162 SER A CA 1
ATOM 1289 C C . SER A 1 162 ? -0.458 -13.471 6.989 1.00 82.31 162 SER A C 1
ATOM 1291 O O . SER A 1 162 ? 0.642 -13.593 6.456 1.00 82.31 162 SER A O 1
ATOM 1293 N N . MET A 1 163 ? -1.542 -13.099 6.308 1.00 83.50 163 MET A N 1
ATOM 1294 C CA . MET A 1 163 ? -1.537 -12.757 4.887 1.00 83.50 163 MET A CA 1
ATOM 1295 C C . MET A 1 163 ? -0.758 -11.468 4.615 1.00 83.50 163 MET A C 1
ATOM 1297 O O . MET A 1 163 ? 0.085 -11.458 3.724 1.00 83.50 163 MET A O 1
ATOM 1301 N N . LEU A 1 164 ? -0.963 -10.422 5.422 1.00 81.12 164 LEU A N 1
ATOM 1302 C CA . LEU A 1 164 ? -0.195 -9.175 5.339 1.00 81.12 164 LEU A CA 1
ATOM 1303 C C . LEU A 1 164 ? 1.304 -9.420 5.577 1.00 81.12 164 LEU A C 1
ATOM 1305 O O . LEU A 1 164 ? 2.146 -8.934 4.823 1.00 81.12 164 LEU A O 1
ATOM 1309 N N . ALA A 1 165 ? 1.651 -10.237 6.575 1.00 79.25 165 ALA A N 1
ATOM 1310 C CA . ALA A 1 165 ? 3.041 -10.600 6.842 1.00 79.25 165 ALA A CA 1
ATOM 1311 C C . ALA A 1 165 ? 3.687 -11.364 5.670 1.00 79.25 165 ALA A C 1
ATOM 1313 O O . ALA A 1 165 ? 4.821 -11.055 5.303 1.00 79.25 165 ALA A O 1
ATOM 1314 N N . LYS A 1 166 ? 2.965 -12.319 5.064 1.00 81.88 166 LYS A N 1
ATOM 1315 C CA . LYS A 1 166 ? 3.416 -13.045 3.863 1.00 81.88 166 LYS A CA 1
ATOM 1316 C C . LYS A 1 166 ? 3.564 -12.131 2.654 1.00 81.88 166 LYS A C 1
ATOM 1318 O O . LYS A 1 166 ? 4.549 -12.228 1.939 1.00 81.88 166 LYS A O 1
ATOM 1323 N N . PHE A 1 167 ? 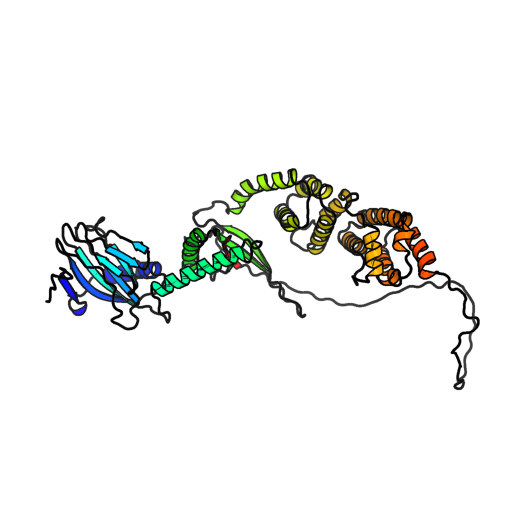2.638 -11.198 2.449 1.00 78.44 167 PHE A N 1
ATOM 1324 C CA . PHE A 1 167 ? 2.745 -10.236 1.355 1.00 78.44 167 PHE A CA 1
ATOM 1325 C C . PHE A 1 167 ? 4.070 -9.464 1.422 1.00 78.44 167 PHE A C 1
ATOM 1327 O O . PHE A 1 167 ? 4.767 -9.338 0.420 1.00 78.44 167 PHE A O 1
ATOM 1334 N N . ARG A 1 168 ? 4.485 -9.046 2.625 1.00 73.94 168 ARG A N 1
ATOM 1335 C CA . ARG A 1 168 ? 5.768 -8.359 2.829 1.00 73.94 168 ARG A CA 1
ATOM 1336 C C . ARG A 1 168 ? 6.985 -9.219 2.476 1.00 73.94 168 ARG A C 1
ATOM 1338 O O . ARG A 1 168 ? 8.006 -8.674 2.062 1.00 73.94 168 ARG A O 1
ATOM 1345 N N . THR A 1 169 ? 6.924 -10.531 2.707 1.00 75.94 169 THR A N 1
ATOM 1346 C CA . THR A 1 169 ? 8.030 -11.441 2.369 1.00 75.94 169 THR A CA 1
ATOM 1347 C C . THR A 1 169 ? 8.055 -11.788 0.892 1.00 75.94 169 THR A C 1
ATOM 1349 O O . THR A 1 169 ? 9.133 -11.847 0.305 1.00 75.94 169 THR A O 1
ATOM 1352 N N . ASP A 1 170 ? 6.882 -12.000 0.308 1.00 78.44 170 ASP A N 1
ATOM 1353 C CA . ASP A 1 170 ? 6.734 -12.541 -1.040 1.00 78.44 170 ASP A CA 1
ATOM 1354 C C . ASP A 1 170 ? 6.854 -11.435 -2.103 1.00 78.44 170 ASP A C 1
ATOM 1356 O O . ASP A 1 170 ? 7.315 -11.697 -3.213 1.00 78.44 170 ASP A O 1
ATOM 1360 N N . PHE A 1 171 ? 6.530 -10.185 -1.743 1.00 71.38 171 PHE A N 1
ATOM 1361 C CA . PHE A 1 171 ? 6.554 -9.018 -2.632 1.00 71.38 171 PHE A CA 1
ATOM 1362 C C . PHE A 1 171 ? 7.351 -7.842 -2.027 1.00 71.38 171 PHE A C 1
ATOM 1364 O O . PHE A 1 171 ? 6.792 -6.791 -1.717 1.00 71.38 171 PHE A O 1
ATOM 1371 N N . PRO A 1 172 ? 8.683 -7.962 -1.860 1.00 62.22 172 PRO A N 1
ATOM 1372 C CA . PRO A 1 172 ? 9.501 -6.936 -1.198 1.00 62.22 172 PRO A CA 1
ATOM 1373 C C . PRO A 1 172 ? 9.598 -5.608 -1.974 1.00 62.22 172 PRO A C 1
ATOM 1375 O O . PRO A 1 172 ? 9.978 -4.581 -1.406 1.00 62.22 172 PRO A O 1
ATOM 1378 N N . THR A 1 173 ? 9.291 -5.615 -3.274 1.00 52.31 173 THR A N 1
ATOM 1379 C CA . THR A 1 173 ? 9.298 -4.435 -4.153 1.00 52.31 173 THR A CA 1
ATOM 1380 C C . THR A 1 173 ? 7.955 -3.711 -4.230 1.00 52.31 173 THR A C 1
ATOM 1382 O O . THR A 1 173 ? 7.951 -2.512 -4.523 1.00 52.31 173 THR A O 1
ATOM 1385 N N . ASP A 1 174 ? 6.842 -4.383 -3.924 1.00 60.06 174 ASP A N 1
ATOM 1386 C CA . ASP A 1 174 ? 5.499 -3.804 -3.993 1.00 60.06 174 ASP A CA 1
ATOM 1387 C C . ASP A 1 174 ? 5.134 -3.181 -2.645 1.00 60.06 174 ASP A C 1
ATOM 1389 O O . ASP A 1 174 ? 4.759 -3.847 -1.685 1.00 60.06 174 ASP A O 1
ATOM 1393 N N . LYS A 1 175 ? 5.285 -1.858 -2.568 1.00 63.97 175 LYS A N 1
ATOM 1394 C CA . LYS A 1 175 ? 5.130 -1.080 -1.326 1.00 63.97 175 LYS A CA 1
ATOM 1395 C C . LYS A 1 175 ? 3.708 -0.567 -1.087 1.00 63.97 175 LYS A C 1
ATOM 1397 O O . LYS A 1 175 ? 3.530 0.366 -0.313 1.00 63.97 175 LYS A O 1
ATOM 1402 N N . LEU A 1 176 ? 2.721 -1.055 -1.837 1.00 69.56 176 LEU A N 1
ATOM 1403 C CA . LEU A 1 176 ? 1.370 -0.505 -1.792 1.00 69.56 176 LEU A CA 1
ATOM 1404 C C . LEU A 1 176 ? 0.322 -1.578 -2.078 1.00 69.56 176 LEU A C 1
ATOM 1406 O O . LEU A 1 176 ? 0.285 -2.150 -3.165 1.00 69.56 176 LEU A O 1
ATOM 1410 N N . LEU A 1 177 ? -0.572 -1.788 -1.117 1.00 75.38 177 LEU A N 1
ATOM 1411 C CA . LEU A 1 177 ? -1.783 -2.590 -1.262 1.00 75.38 177 LEU A CA 1
ATOM 1412 C C . LEU A 1 177 ? -2.986 -1.654 -1.361 1.00 75.38 177 LEU A C 1
ATOM 1414 O O . LEU A 1 177 ? -3.205 -0.830 -0.477 1.00 75.38 177 LEU A O 1
ATOM 1418 N N . LEU A 1 178 ? -3.781 -1.778 -2.423 1.00 75.75 178 LEU A N 1
ATOM 1419 C CA . LEU A 1 178 ? -4.969 -0.949 -2.627 1.00 75.75 178 LEU A CA 1
ATOM 1420 C C . LEU A 1 178 ? -6.247 -1.751 -2.357 1.00 75.75 178 LEU A C 1
ATOM 1422 O O . LEU A 1 178 ? -6.412 -2.848 -2.884 1.00 75.75 178 LEU A O 1
ATOM 1426 N N . TYR A 1 179 ? -7.173 -1.188 -1.580 1.00 76.25 179 TYR A N 1
ATOM 1427 C CA . TYR A 1 179 ? -8.514 -1.742 -1.370 1.00 76.25 179 TYR A CA 1
ATOM 1428 C C . TYR A 1 179 ? -9.565 -0.727 -1.855 1.00 76.25 179 TYR A C 1
ATOM 1430 O O . TYR A 1 179 ? -9.629 0.384 -1.335 1.00 76.25 179 TYR A O 1
ATOM 1438 N N . PRO A 1 180 ? -10.418 -1.043 -2.838 1.00 74.88 180 PRO A N 1
ATOM 1439 C CA . PRO A 1 180 ? -11.450 -0.115 -3.296 1.00 74.88 180 PRO A CA 1
ATOM 1440 C C . PRO A 1 180 ? -12.564 0.073 -2.264 1.00 74.88 180 PRO A C 1
ATOM 1442 O O . PRO A 1 180 ? -13.082 -0.897 -1.721 1.00 74.88 180 PRO A O 1
ATOM 1445 N N . LEU A 1 181 ? -12.929 1.330 -1.996 1.00 72.88 181 LEU A N 1
ATOM 1446 C CA . LEU A 1 181 ? -14.071 1.663 -1.143 1.00 72.88 181 LEU A CA 1
ATOM 1447 C C . LEU A 1 181 ? -15.377 1.547 -1.934 1.00 72.88 181 LEU A C 1
ATOM 1449 O O . LEU A 1 181 ? -15.420 1.886 -3.118 1.00 72.88 181 LEU A O 1
ATOM 1453 N N . ASP A 1 182 ? -16.445 1.127 -1.263 1.00 69.75 182 ASP A N 1
ATOM 1454 C CA . ASP A 1 182 ? -17.752 0.909 -1.887 1.00 69.75 182 ASP A CA 1
ATOM 1455 C C . ASP A 1 182 ? -18.489 2.231 -2.153 1.00 69.75 182 ASP A C 1
ATOM 1457 O O . ASP A 1 182 ? -19.251 2.350 -3.115 1.00 69.75 182 ASP A O 1
ATOM 1461 N N . HIS A 1 183 ? -18.286 3.250 -1.308 1.00 64.44 183 HIS A N 1
ATOM 1462 C CA . HIS A 1 183 ? -18.920 4.554 -1.491 1.00 64.44 183 HIS A CA 1
ATOM 1463 C C . HIS A 1 183 ? -18.039 5.518 -2.284 1.00 64.44 183 HIS A C 1
ATOM 1465 O O . HIS A 1 183 ? -16.828 5.626 -2.094 1.00 64.44 183 HIS A O 1
ATOM 1471 N N . LEU A 1 184 ? -18.697 6.343 -3.100 1.00 65.12 184 LEU A N 1
ATOM 1472 C CA . LEU A 1 184 ? -18.074 7.509 -3.711 1.00 65.12 184 LEU A CA 1
ATOM 1473 C C . LEU A 1 184 ? -18.015 8.651 -2.693 1.00 65.12 184 LEU A C 1
ATOM 1475 O O . LEU A 1 184 ? -19.041 9.212 -2.295 1.00 65.12 184 LEU A O 1
ATOM 1479 N N . TYR A 1 185 ? -16.804 9.015 -2.285 1.00 69.06 185 TYR A N 1
ATOM 1480 C CA . TYR A 1 185 ? -16.560 10.198 -1.466 1.00 69.06 185 TYR A CA 1
ATOM 1481 C C . TYR A 1 185 ? -16.182 11.385 -2.365 1.00 69.06 185 TYR A C 1
ATOM 1483 O O . TYR A 1 185 ? -15.564 11.229 -3.410 1.00 69.06 185 TYR A O 1
ATOM 1491 N N . ILE A 1 186 ? -16.601 12.593 -1.992 1.00 58.12 186 ILE A N 1
ATOM 1492 C CA . ILE A 1 186 ? -16.367 13.816 -2.791 1.00 58.12 186 ILE A CA 1
ATOM 1493 C C . ILE A 1 186 ? -15.593 14.860 -1.960 1.00 58.12 186 ILE A C 1
ATOM 1495 O O . ILE A 1 186 ? -15.295 15.954 -2.425 1.00 58.12 186 ILE A O 1
ATOM 1499 N N . LYS A 1 187 ? -15.268 14.545 -0.698 1.00 57.06 187 LYS A N 1
ATOM 1500 C CA . LYS A 1 187 ? -14.647 15.496 0.229 1.00 57.06 187 LYS A CA 1
ATOM 1501 C C . LYS A 1 187 ? -13.127 15.609 -0.010 1.00 57.06 187 LYS A C 1
ATOM 1503 O O . LYS A 1 187 ? -12.473 14.570 -0.052 1.00 57.06 187 LYS A O 1
ATOM 1508 N N . PRO A 1 188 ? -12.559 16.833 -0.059 1.00 52.28 188 PRO A N 1
ATOM 1509 C CA . PRO A 1 188 ? -11.108 17.075 -0.122 1.00 52.28 188 PRO A CA 1
ATOM 1510 C C . PRO A 1 188 ? -10.332 16.651 1.137 1.00 52.28 188 PRO A C 1
ATOM 1512 O O . PRO A 1 188 ? -9.110 16.614 1.117 1.00 52.28 188 PRO A O 1
ATOM 1515 N N . SER A 1 189 ? -11.033 16.355 2.230 1.00 55.84 189 SER A N 1
ATOM 1516 C CA . SER A 1 189 ? -10.482 16.025 3.548 1.00 55.84 189 SER A CA 1
ATOM 1517 C C . SER A 1 189 ? -11.196 14.797 4.119 1.00 55.84 189 SER A C 1
ATOM 1519 O O . SER A 1 189 ? -11.882 14.859 5.136 1.00 55.84 189 SER A O 1
ATOM 1521 N N . LEU A 1 190 ? -11.114 13.672 3.401 1.00 68.12 190 LEU A N 1
ATOM 1522 C CA . LEU A 1 190 ? -11.713 12.414 3.845 1.00 68.12 190 LEU A CA 1
ATOM 1523 C C . LEU A 1 190 ? -10.914 11.839 5.023 1.00 68.12 190 LEU A C 1
ATOM 1525 O O . LEU A 1 190 ? -9.765 11.446 4.843 1.00 68.12 190 LEU A O 1
ATOM 1529 N N . CYS A 1 191 ? -11.528 11.747 6.204 1.00 71.19 191 CYS A N 1
ATOM 1530 C CA . CYS A 1 191 ? -10.930 11.088 7.368 1.00 71.19 191 CYS A CA 1
ATOM 1531 C C . CYS A 1 191 ? -11.633 9.762 7.697 1.00 71.19 191 CYS A C 1
ATOM 1533 O O . CYS A 1 191 ? -12.726 9.466 7.203 1.00 71.19 191 CYS A O 1
ATOM 1535 N N . LEU A 1 192 ? -11.045 8.964 8.594 1.00 70.44 192 LEU A N 1
ATOM 1536 C CA . LEU A 1 192 ? -11.585 7.652 8.973 1.00 70.44 192 LEU A CA 1
ATOM 1537 C C . LEU A 1 192 ? -13.023 7.731 9.524 1.00 70.44 192 LEU A C 1
ATOM 1539 O O . LEU A 1 192 ? -13.825 6.809 9.359 1.00 70.44 192 LEU A O 1
ATOM 1543 N N . ARG A 1 193 ? -13.374 8.854 10.164 1.00 70.94 193 ARG A N 1
ATOM 1544 C CA . ARG A 1 193 ? -14.706 9.098 10.745 1.00 70.94 193 ARG A CA 1
ATOM 1545 C C . ARG A 1 193 ? -15.774 9.383 9.684 1.00 70.94 193 ARG A C 1
ATOM 1547 O O . ARG A 1 193 ? -16.950 9.112 9.929 1.00 70.94 193 ARG A O 1
ATOM 1554 N N . ASP A 1 194 ? -15.373 9.902 8.524 1.00 72.62 194 ASP A N 1
ATOM 1555 C CA . ASP A 1 194 ? -16.270 10.264 7.422 1.00 72.62 194 ASP A CA 1
ATOM 1556 C C . ASP A 1 194 ? -16.722 9.059 6.583 1.00 72.62 194 ASP A C 1
ATOM 1558 O O . ASP A 1 194 ? -17.710 9.173 5.849 1.00 72.62 194 ASP A O 1
ATOM 1562 N N . LEU A 1 195 ? -16.042 7.909 6.697 1.00 72.75 195 LEU A N 1
ATOM 1563 C CA . LEU A 1 195 ? -16.418 6.681 5.993 1.00 72.75 195 LEU A CA 1
ATOM 1564 C C . LEU A 1 195 ? -17.852 6.258 6.347 1.00 72.75 195 LEU A C 1
ATOM 1566 O O . LEU A 1 195 ? -18.325 6.472 7.471 1.00 72.75 195 LEU A O 1
ATOM 1570 N N . LYS A 1 196 ? -18.562 5.660 5.390 1.00 61.84 196 LYS A N 1
ATOM 1571 C CA . LYS A 1 196 ? -19.984 5.299 5.482 1.00 61.84 196 LYS A CA 1
ATOM 1572 C C . LYS A 1 196 ? -20.190 3.802 5.280 1.00 61.84 196 LYS A C 1
ATOM 1574 O O . LYS A 1 196 ? -19.444 3.157 4.558 1.00 61.84 196 LYS A O 1
ATOM 1579 N N . GLY A 1 197 ? -21.227 3.255 5.913 1.00 67.19 197 GLY A N 1
ATOM 1580 C CA . GLY A 1 197 ? -21.597 1.846 5.760 1.00 67.19 197 GLY A CA 1
ATOM 1581 C C . GLY A 1 197 ? -20.413 0.895 5.975 1.00 67.19 197 GLY A C 1
ATOM 1582 O O . GLY A 1 197 ? -19.676 1.036 6.952 1.00 67.19 197 GLY A O 1
ATOM 1583 N N . ARG A 1 198 ? -20.230 -0.043 5.038 1.00 63.44 198 ARG A N 1
ATOM 1584 C CA . ARG A 1 198 ? -19.169 -1.064 5.046 1.00 63.44 198 ARG A CA 1
ATOM 1585 C C . ARG A 1 198 ? -17.758 -0.491 5.106 1.00 63.44 198 ARG A C 1
ATOM 1587 O O . ARG A 1 198 ? -16.943 -0.992 5.876 1.00 63.44 198 ARG A O 1
ATOM 1594 N N . ASP A 1 199 ? -17.504 0.596 4.389 1.00 73.06 199 ASP A N 1
ATOM 1595 C CA . ASP A 1 199 ? -16.203 1.266 4.368 1.00 73.06 199 ASP A CA 1
ATOM 1596 C C . ASP A 1 199 ? -15.740 1.684 5.762 1.00 73.06 199 ASP A C 1
ATOM 1598 O O . ASP A 1 199 ? -14.562 1.576 6.090 1.00 73.06 199 ASP A O 1
ATOM 1602 N N . ARG A 1 200 ? -16.671 2.135 6.614 1.00 72.69 200 ARG A N 1
ATOM 1603 C CA . ARG A 1 200 ? -16.357 2.533 7.991 1.00 72.69 200 ARG A CA 1
ATOM 1604 C C . ARG A 1 200 ? -15.867 1.350 8.814 1.00 72.69 200 ARG A C 1
ATOM 1606 O O . ARG A 1 200 ? -14.898 1.492 9.559 1.00 72.69 200 ARG A O 1
ATOM 1613 N N . SER A 1 201 ? -16.550 0.216 8.700 1.00 62.69 201 SER A N 1
ATOM 1614 C CA . SER A 1 201 ? -16.204 -1.004 9.429 1.00 62.69 201 SER A CA 1
ATOM 1615 C C . SER A 1 201 ? -14.851 -1.539 8.966 1.00 62.69 201 SER A C 1
ATOM 1617 O O . SER A 1 201 ? -13.979 -1.784 9.795 1.00 62.69 201 SER A O 1
ATOM 1619 N N . VAL A 1 202 ? -14.642 -1.620 7.648 1.00 73.38 202 VAL A N 1
ATOM 1620 C CA . VAL A 1 202 ? -13.370 -2.053 7.048 1.00 73.38 202 VAL A CA 1
ATOM 1621 C C . VAL A 1 202 ? -12.230 -1.113 7.435 1.00 73.38 202 VAL A C 1
ATOM 1623 O O . VAL A 1 202 ? -11.192 -1.573 7.900 1.00 73.38 202 VAL A O 1
ATOM 1626 N N . GLY A 1 203 ? -12.422 0.201 7.307 1.00 72.56 203 GLY A N 1
ATOM 1627 C CA . GLY A 1 203 ? -11.388 1.184 7.616 1.00 72.56 203 GLY A CA 1
ATOM 1628 C C . GLY A 1 203 ? -10.950 1.147 9.080 1.00 72.56 203 GLY A C 1
ATOM 1629 O O . GLY A 1 203 ? -9.756 1.183 9.357 1.00 72.56 203 GLY A O 1
ATOM 1630 N N . ARG A 1 204 ? -11.891 1.045 10.030 1.00 72.81 204 ARG A N 1
ATOM 1631 C CA . ARG A 1 204 ? -11.550 0.924 11.461 1.00 72.81 204 ARG A CA 1
ATOM 1632 C C . ARG A 1 204 ? -10.769 -0.349 11.751 1.00 72.81 204 ARG A C 1
ATOM 1634 O O . ARG A 1 204 ? -9.740 -0.295 12.414 1.00 72.81 204 ARG A O 1
ATOM 1641 N N . TYR A 1 205 ? -11.246 -1.462 11.208 1.00 73.31 205 TYR A N 1
ATOM 1642 C CA . TYR A 1 205 ? -10.622 -2.763 11.393 1.00 73.31 205 TYR A CA 1
ATOM 1643 C C . TYR A 1 205 ? -9.193 -2.805 10.828 1.00 73.31 205 TYR A C 1
ATOM 1645 O O . TYR A 1 205 ? -8.271 -3.277 11.492 1.00 73.31 205 TYR A O 1
ATOM 1653 N N . LEU A 1 206 ? -8.977 -2.243 9.635 1.00 77.44 206 LEU A N 1
ATOM 1654 C CA . LEU A 1 206 ? -7.646 -2.141 9.033 1.00 77.44 206 LEU A CA 1
ATOM 1655 C C . LEU A 1 206 ? -6.725 -1.187 9.800 1.00 77.44 206 LEU A C 1
ATOM 1657 O O . LEU A 1 206 ? -5.551 -1.509 9.953 1.00 77.44 206 LEU A O 1
ATOM 1661 N N . ASN A 1 207 ? -7.231 -0.064 10.316 1.00 74.75 207 ASN A N 1
ATOM 1662 C CA . ASN A 1 207 ? -6.434 0.872 11.116 1.00 74.75 207 ASN A CA 1
ATOM 1663 C C . ASN A 1 207 ? -5.811 0.199 12.355 1.00 74.75 207 ASN A C 1
ATOM 1665 O O . ASN A 1 207 ? -4.640 0.415 12.675 1.00 74.75 207 ASN A O 1
ATOM 1669 N N . GLU A 1 208 ? -6.582 -0.662 13.022 1.00 69.31 208 GLU A N 1
ATOM 1670 C CA . GLU A 1 208 ? -6.120 -1.436 14.179 1.00 69.31 208 GLU A CA 1
ATOM 1671 C C . GLU A 1 208 ? -5.116 -2.525 13.769 1.00 69.31 208 GLU A C 1
ATOM 1673 O O . GLU A 1 208 ? -4.035 -2.637 14.348 1.00 69.31 208 GLU A O 1
ATOM 1678 N N . ILE A 1 209 ? -5.429 -3.302 12.727 1.00 73.38 209 ILE A N 1
ATOM 1679 C CA . ILE A 1 209 ? -4.607 -4.448 12.311 1.00 73.38 209 ILE A CA 1
ATOM 1680 C C . ILE A 1 209 ? -3.283 -4.035 11.676 1.00 73.38 209 ILE A C 1
ATOM 1682 O O . ILE A 1 209 ? -2.260 -4.659 11.962 1.00 73.38 209 ILE A O 1
ATOM 1686 N N . CYS A 1 210 ? -3.287 -3.024 10.806 1.00 70.88 210 CYS A N 1
ATOM 1687 C CA . CYS A 1 210 ? -2.094 -2.618 10.063 1.00 70.88 210 CYS A CA 1
ATOM 1688 C C . CYS A 1 210 ? -0.985 -2.158 11.014 1.00 70.88 210 CYS A C 1
ATOM 1690 O O . CYS A 1 210 ? 0.160 -2.580 10.857 1.00 70.88 210 CYS A O 1
ATOM 1692 N N . SER A 1 211 ? -1.349 -1.410 12.061 1.00 63.06 211 SER A N 1
ATOM 1693 C CA . SER A 1 211 ? -0.423 -0.953 13.103 1.00 63.06 211 SER A CA 1
ATOM 1694 C C . SER A 1 211 ? 0.324 -2.117 13.772 1.00 63.06 211 SER A C 1
ATOM 1696 O O . SER A 1 211 ? 1.525 -2.033 14.017 1.00 63.06 211 SER A O 1
ATOM 1698 N N . GLU A 1 212 ? -0.362 -3.236 14.020 1.00 62.59 212 GLU A N 1
ATOM 1699 C CA . GLU A 1 212 ? 0.242 -4.443 14.601 1.00 62.59 212 GLU A CA 1
ATOM 1700 C C . GLU A 1 212 ? 1.018 -5.291 13.579 1.00 62.59 212 GLU A C 1
ATOM 1702 O O . GLU A 1 212 ? 1.952 -6.004 13.944 1.00 62.59 212 GLU A O 1
ATOM 1707 N N . ALA A 1 213 ? 0.639 -5.228 12.301 1.00 64.94 213 ALA A N 1
ATOM 1708 C CA . ALA A 1 213 ? 1.256 -5.983 11.210 1.00 64.94 213 ALA A CA 1
ATOM 1709 C C . ALA A 1 213 ? 2.442 -5.255 10.542 1.00 64.94 213 ALA A C 1
ATOM 1711 O O . ALA A 1 213 ? 2.969 -5.753 9.548 1.00 64.94 213 ALA A O 1
ATOM 1712 N N . LEU A 1 214 ? 2.885 -4.115 11.092 1.00 68.69 214 LEU A N 1
ATOM 1713 C CA . LEU A 1 214 ? 3.935 -3.247 10.533 1.00 68.69 214 LEU A CA 1
ATOM 1714 C C . LEU A 1 214 ? 3.588 -2.670 9.148 1.00 68.69 214 LEU A C 1
ATOM 1716 O O . LEU A 1 214 ? 4.471 -2.509 8.308 1.00 68.69 214 LEU A O 1
ATOM 1720 N N . PHE A 1 215 ? 2.312 -2.355 8.933 1.00 70.75 215 PHE A N 1
ATOM 1721 C CA . PHE A 1 215 ? 1.805 -1.633 7.768 1.00 70.75 215 PHE A CA 1
ATOM 1722 C C . PHE A 1 215 ? 1.282 -0.254 8.180 1.00 70.75 215 PHE A C 1
ATOM 1724 O O . PHE A 1 215 ? 0.708 -0.087 9.258 1.00 70.75 215 PHE A O 1
ATOM 1731 N N . SER A 1 216 ? 1.427 0.731 7.300 1.00 68.88 216 SER A N 1
ATOM 1732 C CA . SER A 1 216 ? 0.853 2.065 7.462 1.00 68.88 216 SER A CA 1
ATOM 1733 C C . SER A 1 216 ? -0.494 2.130 6.750 1.00 68.88 216 SER A C 1
ATOM 1735 O O . SER A 1 216 ? -0.590 2.037 5.530 1.00 68.88 216 SER A O 1
ATOM 1737 N N . PHE A 1 217 ? -1.568 2.302 7.512 1.00 73.12 217 PHE A N 1
ATOM 1738 C CA . PHE A 1 217 ? -2.904 2.454 6.946 1.00 73.12 217 PHE A CA 1
ATOM 1739 C C . PHE A 1 217 ? -3.150 3.905 6.511 1.00 73.12 217 PHE A C 1
ATOM 1741 O O . PHE A 1 217 ? -2.885 4.828 7.281 1.00 73.12 217 PHE A O 1
ATOM 1748 N N . MET A 1 218 ? -3.651 4.129 5.290 1.00 75.94 218 MET A N 1
ATOM 1749 C CA . MET A 1 218 ? -3.960 5.468 4.775 1.00 75.94 218 MET A CA 1
ATOM 1750 C C . MET A 1 218 ? -5.204 5.483 3.871 1.00 75.94 218 MET A C 1
ATOM 1752 O O . MET A 1 218 ? -5.588 4.492 3.246 1.00 75.94 218 MET A O 1
ATOM 1756 N N . LEU A 1 219 ? -5.839 6.652 3.763 1.00 75.62 219 LEU A N 1
ATOM 1757 C CA . LEU A 1 219 ? -6.904 6.890 2.786 1.00 75.62 219 LEU A CA 1
ATOM 1758 C C . LEU A 1 219 ? -6.309 7.507 1.523 1.00 75.62 219 LEU A C 1
ATOM 1760 O O . LEU A 1 219 ? -5.588 8.498 1.609 1.00 75.62 219 LEU A O 1
ATOM 1764 N N . GLY A 1 220 ? -6.619 6.937 0.358 1.00 74.12 220 GLY A N 1
ATOM 1765 C CA . GLY A 1 220 ? -6.091 7.368 -0.930 1.00 74.12 220 GLY A CA 1
ATOM 1766 C C . GLY A 1 220 ? -7.180 7.803 -1.910 1.00 74.12 220 GLY A C 1
ATOM 1767 O O . GLY A 1 220 ? -8.277 7.255 -1.958 1.00 74.12 220 GLY A O 1
ATOM 1768 N N . GLN A 1 221 ? -6.886 8.788 -2.749 1.00 71.50 221 GLN A N 1
ATOM 1769 C CA . GLN A 1 221 ? -7.615 8.979 -3.998 1.00 71.50 221 GLN A CA 1
ATOM 1770 C C . GLN A 1 221 ? -6.818 8.325 -5.118 1.00 71.50 221 GLN A C 1
ATOM 1772 O O . GLN A 1 221 ? -5.636 8.622 -5.270 1.00 71.50 221 GLN A O 1
ATOM 1777 N N . THR A 1 222 ? -7.454 7.492 -5.938 1.00 66.75 222 THR A N 1
ATOM 1778 C CA . THR A 1 222 ? -6.806 6.864 -7.097 1.00 66.75 222 THR A CA 1
ATOM 1779 C C . THR A 1 222 ? -7.472 7.239 -8.413 1.00 66.75 222 THR A C 1
ATOM 1781 O O . THR A 1 222 ? -8.591 7.743 -8.469 1.00 66.75 222 THR A O 1
ATOM 1784 N N . THR A 1 223 ? -6.784 6.990 -9.516 1.00 62.06 223 THR A N 1
ATOM 1785 C CA . THR A 1 223 ? -7.381 6.929 -10.849 1.00 62.06 223 THR A CA 1
ATOM 1786 C C . THR A 1 223 ? -7.122 5.558 -11.420 1.00 62.06 223 THR A C 1
ATOM 1788 O O . THR A 1 223 ? -5.972 5.129 -11.483 1.00 62.06 223 THR A O 1
ATOM 1791 N N . HIS A 1 224 ? -8.201 4.888 -11.805 1.00 62.22 224 HIS A N 1
ATOM 1792 C CA . HIS A 1 224 ? -8.157 3.586 -12.438 1.00 62.22 224 HIS A CA 1
ATOM 1793 C C . HIS A 1 224 ? -8.395 3.772 -13.936 1.00 62.22 224 HIS A C 1
ATOM 1795 O O . HIS A 1 224 ? -9.413 4.347 -14.335 1.00 62.22 224 HIS A O 1
ATOM 1801 N N . PHE A 1 225 ? -7.435 3.348 -14.750 1.00 53.16 225 PHE A N 1
ATOM 1802 C CA . PHE A 1 225 ? -7.526 3.373 -16.202 1.00 53.16 225 PHE A CA 1
ATOM 1803 C C . PHE A 1 225 ? -7.830 1.963 -16.693 1.00 53.16 225 PHE A C 1
ATOM 1805 O O . PHE A 1 225 ? -7.001 1.071 -16.538 1.00 53.16 225 PHE A O 1
ATOM 1812 N N . GLN A 1 226 ? -9.008 1.796 -17.291 1.00 48.81 226 GLN A N 1
ATOM 1813 C CA . GLN A 1 226 ? -9.378 0.593 -18.026 1.00 48.81 226 GLN A CA 1
ATOM 1814 C C . GLN A 1 226 ? -9.194 0.889 -19.513 1.00 48.81 226 GLN A C 1
ATOM 1816 O O . GLN A 1 226 ? -9.765 1.859 -20.023 1.00 48.81 226 GLN A O 1
ATOM 1821 N N . VAL A 1 227 ? -8.358 0.107 -20.191 1.00 46.28 227 VAL A N 1
ATOM 1822 C CA . VAL A 1 227 ? -8.106 0.262 -21.626 1.00 46.28 227 VAL A CA 1
ATOM 1823 C C . VAL A 1 227 ? -8.759 -0.910 -22.349 1.00 46.28 227 VAL A C 1
ATOM 1825 O O . VAL A 1 227 ? -8.308 -2.042 -22.220 1.00 46.28 227 VAL A O 1
ATOM 1828 N N . ASP A 1 228 ? -9.828 -0.630 -23.092 1.00 40.31 228 ASP A N 1
ATOM 1829 C CA . ASP A 1 228 ? -10.503 -1.610 -23.947 1.00 40.31 228 ASP A CA 1
ATOM 1830 C C . ASP A 1 228 ? -9.758 -1.662 -25.291 1.00 40.31 228 ASP A C 1
ATOM 1832 O O . ASP A 1 228 ? -9.885 -0.753 -26.117 1.00 40.31 228 ASP A O 1
ATOM 1836 N N . TYR A 1 229 ? -8.926 -2.684 -25.498 1.00 44.50 229 TYR A N 1
ATOM 1837 C CA . TYR A 1 229 ? -8.379 -3.009 -26.816 1.00 44.50 229 TYR A CA 1
ATOM 1838 C C . TYR A 1 229 ? -9.092 -4.244 -27.364 1.00 44.50 229 TYR A C 1
ATOM 1840 O O . TYR A 1 229 ? -9.110 -5.297 -26.736 1.00 44.50 229 TYR A O 1
ATOM 1848 N N . ASP A 1 230 ? -9.630 -4.123 -28.576 1.00 45.84 230 ASP A N 1
ATOM 1849 C CA . ASP A 1 230 ? -10.369 -5.178 -29.282 1.00 45.84 230 ASP A CA 1
ATOM 1850 C C . ASP A 1 230 ? -9.440 -6.233 -29.934 1.00 45.84 230 ASP A C 1
ATOM 1852 O O . ASP A 1 230 ? -9.754 -6.827 -30.965 1.00 45.84 230 ASP A O 1
ATOM 1856 N N . SER A 1 231 ? -8.252 -6.471 -29.373 1.00 42.16 231 SER A N 1
ATOM 1857 C CA . SER A 1 231 ? -7.345 -7.512 -29.861 1.00 42.16 231 SER A CA 1
ATOM 1858 C C . SER A 1 231 ? -6.570 -8.137 -28.715 1.00 42.16 231 SER A C 1
ATOM 1860 O O . SER A 1 231 ? -5.924 -7.426 -27.953 1.00 42.16 231 SER A O 1
ATOM 1862 N N . CYS A 1 232 ? -6.650 -9.465 -28.642 1.00 44.31 232 CYS A N 1
ATOM 1863 C CA . CYS A 1 232 ? -5.957 -10.345 -27.713 1.00 44.31 232 CYS A CA 1
ATOM 1864 C C . CYS A 1 232 ? -4.518 -9.891 -27.431 1.00 44.31 232 CYS A C 1
ATOM 1866 O O . CYS A 1 232 ? -3.670 -10.075 -28.292 1.00 44.31 232 CYS A O 1
ATOM 1868 N N . ASP A 1 233 ? -4.291 -9.294 -26.261 1.00 40.06 233 ASP A N 1
ATOM 1869 C CA . ASP A 1 233 ? -3.139 -9.478 -25.373 1.00 40.06 233 ASP A CA 1
ATOM 1870 C C . ASP A 1 233 ? -3.414 -8.717 -24.054 1.00 40.06 233 ASP A C 1
ATOM 1872 O O . ASP A 1 233 ? -4.158 -7.740 -24.021 1.00 40.06 233 ASP A O 1
ATOM 1876 N N . GLU A 1 234 ? -2.903 -9.266 -22.954 1.00 39.81 234 GLU A N 1
ATOM 1877 C CA . GLU A 1 234 ? -3.210 -9.032 -21.531 1.00 39.81 234 GLU A CA 1
ATOM 1878 C C . GLU A 1 234 ? -3.723 -7.637 -21.093 1.00 39.81 234 GLU A C 1
ATOM 1880 O O . GLU A 1 234 ? -3.091 -6.602 -21.308 1.00 39.81 234 GLU A O 1
ATOM 1885 N N . TYR A 1 235 ? -4.836 -7.635 -20.343 1.00 40.72 235 TYR A N 1
ATOM 1886 C CA . TYR A 1 235 ? -5.364 -6.475 -19.617 1.00 40.72 235 TYR A CA 1
ATOM 1887 C C . TYR A 1 235 ? -4.300 -5.875 -18.681 1.00 40.72 235 TYR A C 1
ATOM 1889 O O . TYR A 1 235 ? -3.937 -6.492 -17.679 1.00 40.72 235 TYR A O 1
ATOM 1897 N N . GLN A 1 236 ? -3.845 -4.649 -18.944 1.00 45.81 236 GLN A N 1
ATOM 1898 C CA . GLN A 1 236 ? -3.125 -3.855 -17.944 1.00 45.81 236 GLN A CA 1
ATOM 1899 C C . GLN A 1 236 ? -4.041 -2.770 -17.386 1.00 45.81 236 GLN A C 1
ATOM 1901 O O . GLN A 1 236 ? -3.990 -1.608 -17.787 1.00 45.81 236 GLN A O 1
ATOM 1906 N N . ASP A 1 237 ? -4.879 -3.164 -16.430 1.00 51.84 237 ASP A N 1
ATOM 1907 C CA . ASP A 1 237 ? -5.587 -2.225 -15.568 1.00 51.84 237 ASP A CA 1
ATOM 1908 C C . ASP A 1 237 ? -4.556 -1.437 -14.744 1.00 51.84 237 ASP A C 1
ATOM 1910 O O . ASP A 1 237 ? -3.882 -1.982 -13.865 1.00 51.84 237 ASP A O 1
ATOM 1914 N N . GLN A 1 238 ? -4.409 -0.139 -15.020 1.00 53.72 238 GLN A N 1
ATOM 1915 C CA . GLN A 1 238 ? -3.451 0.703 -14.304 1.00 53.72 238 GLN A CA 1
ATOM 1916 C C . GLN A 1 238 ? -4.168 1.561 -13.262 1.00 53.72 238 GLN A C 1
ATOM 1918 O O . GLN A 1 238 ? -4.966 2.441 -13.591 1.00 53.72 238 GLN A O 1
ATOM 1923 N N . THR A 1 239 ? -3.834 1.354 -11.986 1.00 56.09 239 THR A N 1
ATOM 1924 C CA . THR A 1 239 ? -4.305 2.206 -10.885 1.00 56.09 239 THR A CA 1
ATOM 1925 C C . THR A 1 239 ? -3.181 3.118 -10.418 1.00 56.09 239 THR A C 1
ATOM 1927 O O . THR A 1 239 ? -2.115 2.651 -10.029 1.00 56.09 239 THR A O 1
ATOM 1930 N N . THR A 1 240 ? -3.413 4.429 -10.437 1.00 59.53 240 THR A N 1
ATOM 1931 C CA . THR A 1 240 ? -2.450 5.441 -9.971 1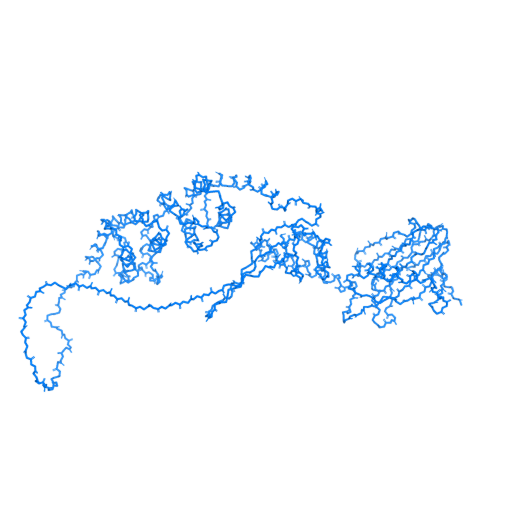.00 59.53 240 THR A CA 1
ATOM 1932 C C . THR A 1 240 ? -2.988 6.172 -8.745 1.00 59.53 240 THR A C 1
ATOM 1934 O O . THR A 1 240 ? -4.118 6.658 -8.751 1.00 59.53 240 THR A O 1
ATOM 1937 N N . LEU A 1 241 ? -2.189 6.251 -7.679 1.00 62.38 241 LEU A N 1
ATOM 1938 C CA . LEU A 1 241 ? -2.501 7.000 -6.458 1.00 62.38 241 LEU A CA 1
ATOM 1939 C C . LEU A 1 241 ? -2.252 8.498 -6.684 1.00 62.38 241 LEU A C 1
ATOM 1941 O O . LEU A 1 241 ? -1.160 8.893 -7.076 1.00 62.38 241 LEU A O 1
ATOM 1945 N N . ARG A 1 242 ? -3.270 9.330 -6.449 1.00 60.59 242 ARG A N 1
ATOM 1946 C CA . ARG A 1 242 ? -3.222 10.792 -6.619 1.00 60.59 242 ARG A CA 1
ATOM 1947 C C . ARG A 1 242 ? -2.952 11.550 -5.331 1.00 60.59 242 ARG A C 1
ATOM 1949 O O . ARG A 1 242 ? -2.250 12.555 -5.350 1.00 60.59 242 ARG A O 1
ATOM 1956 N N . THR A 1 243 ? -3.591 11.156 -4.236 1.00 61.75 243 THR A N 1
ATOM 1957 C CA . THR A 1 243 ? -3.582 11.937 -2.991 1.00 61.75 243 THR A CA 1
ATOM 1958 C C . THR A 1 243 ? -3.757 11.007 -1.806 1.00 61.75 243 THR A C 1
ATOM 1960 O O . THR A 1 243 ? -4.562 10.085 -1.883 1.00 61.75 243 THR A O 1
ATOM 1963 N N . LEU A 1 244 ? -3.018 11.255 -0.725 1.00 63.91 244 LEU A N 1
ATOM 1964 C CA . LEU A 1 244 ? -3.173 10.573 0.558 1.00 63.91 244 LEU A CA 1
ATOM 1965 C C . LEU A 1 244 ? -3.763 11.542 1.583 1.00 63.91 244 LEU A C 1
ATOM 1967 O O . LEU A 1 244 ? -3.314 12.686 1.704 1.00 63.91 244 LEU A O 1
ATOM 1971 N N . TYR A 1 245 ? -4.758 11.073 2.323 1.00 63.84 245 TYR A N 1
ATOM 1972 C CA . TYR A 1 245 ? -5.441 11.822 3.369 1.00 63.84 245 TYR A CA 1
ATOM 1973 C C . TYR A 1 245 ? -5.013 11.331 4.750 1.00 63.84 245 TYR A C 1
ATOM 1975 O O . TYR A 1 245 ? -4.705 10.154 4.948 1.00 63.84 245 TYR A O 1
ATOM 1983 N N . ASN A 1 246 ? -5.003 12.251 5.714 1.00 61.72 246 ASN A N 1
ATOM 1984 C CA . ASN A 1 246 ? -4.738 11.920 7.107 1.00 61.72 246 ASN A CA 1
ATOM 1985 C C . ASN A 1 246 ? -5.977 11.267 7.737 1.00 61.72 246 ASN A C 1
ATOM 1987 O O . ASN A 1 246 ? -7.102 11.717 7.523 1.00 61.72 246 ASN A O 1
ATOM 1991 N N . LEU A 1 247 ? -5.764 10.222 8.534 1.00 58.00 247 LEU A N 1
ATOM 1992 C CA . LEU A 1 247 ? -6.834 9.496 9.211 1.00 58.00 247 LEU A CA 1
ATOM 1993 C C . LEU A 1 247 ? -7.527 10.325 10.306 1.00 58.00 247 LEU A C 1
ATOM 1995 O O . LEU A 1 247 ? -8.718 10.102 10.542 1.00 58.00 247 LEU A O 1
ATOM 1999 N N . ASP A 1 248 ? -6.823 11.295 10.909 1.00 54.88 248 ASP A N 1
ATOM 2000 C CA . ASP A 1 248 ? -7.236 11.953 12.161 1.00 54.88 248 ASP A CA 1
ATOM 2001 C C . ASP A 1 248 ? -7.455 13.474 12.081 1.00 54.88 248 ASP A C 1
ATOM 2003 O O . ASP A 1 248 ? -7.924 14.078 13.050 1.00 54.88 248 ASP A O 1
ATOM 2007 N N . VAL A 1 249 ? -7.143 14.129 10.959 1.00 51.16 249 VAL A N 1
ATOM 2008 C CA . VAL A 1 249 ? -7.186 15.601 10.894 1.00 51.16 249 VAL A CA 1
ATOM 2009 C C . VAL A 1 249 ? -8.566 16.117 10.479 1.00 51.16 249 VAL A C 1
ATOM 2011 O O . VAL A 1 249 ? -9.111 15.729 9.448 1.00 51.16 249 VAL A O 1
ATOM 2014 N N . ILE A 1 250 ? -9.117 17.024 11.294 1.00 42.34 250 ILE A N 1
ATOM 2015 C CA . ILE A 1 250 ? -10.379 17.741 11.067 1.00 42.34 250 ILE A CA 1
ATOM 2016 C C . ILE A 1 250 ? -10.051 19.155 10.558 1.00 42.34 250 ILE A C 1
ATOM 2018 O O . ILE A 1 250 ? -9.406 19.921 11.270 1.00 42.34 250 ILE A O 1
ATOM 2022 N N . GLY A 1 251 ? -10.535 19.516 9.365 1.00 47.03 251 GLY A N 1
ATOM 2023 C CA . GLY A 1 251 ? -10.410 20.865 8.781 1.00 47.03 251 GLY A CA 1
ATOM 2024 C C . GLY A 1 251 ? -9.514 20.943 7.537 1.00 47.03 251 GLY A C 1
ATOM 2025 O O . GLY A 1 251 ? -8.989 19.924 7.096 1.00 47.03 251 GLY A O 1
ATOM 2026 N N . ASP A 1 252 ? -9.356 22.157 6.984 1.00 43.19 252 ASP A N 1
ATOM 2027 C CA . ASP A 1 252 ? -8.512 22.509 5.817 1.00 43.19 252 ASP A CA 1
ATOM 2028 C C . ASP A 1 252 ? -7.002 22.393 6.116 1.00 43.19 252 ASP A C 1
ATOM 2030 O O . ASP A 1 252 ? -6.200 23.267 5.785 1.00 43.19 252 ASP A O 1
ATOM 2034 N N . ALA A 1 253 ? -6.585 21.320 6.783 1.00 44.06 253 ALA A N 1
ATOM 2035 C CA .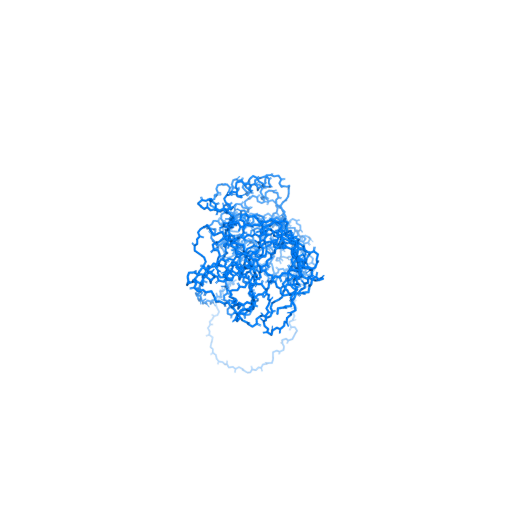 ALA A 1 253 ? -5.182 20.958 6.774 1.00 44.06 253 ALA A CA 1
ATOM 2036 C C . ALA A 1 253 ? -4.836 20.470 5.362 1.00 44.06 253 ALA A C 1
ATOM 2038 O O . ALA A 1 253 ? -5.586 19.662 4.799 1.00 44.06 253 ALA A O 1
ATOM 2039 N N . PRO A 1 254 ? -3.725 20.944 4.781 1.00 43.34 254 PRO A N 1
ATOM 2040 C CA . PRO A 1 254 ? -3.328 20.503 3.460 1.00 43.34 254 PRO A CA 1
ATOM 2041 C C . PRO A 1 254 ? -3.153 18.974 3.454 1.00 43.34 254 PRO A C 1
ATOM 2043 O O . PRO A 1 254 ? -2.758 18.401 4.479 1.00 43.34 254 PRO A O 1
ATOM 2046 N N . PRO A 1 255 ? -3.470 18.286 2.339 1.00 43.34 255 PRO A N 1
ATOM 2047 C CA . PRO A 1 255 ? -3.276 16.844 2.227 1.00 43.34 255 PRO A CA 1
ATOM 2048 C C . PRO A 1 255 ? -1.865 16.470 2.687 1.00 43.34 255 PRO A C 1
ATOM 2050 O O . PRO A 1 255 ? -0.921 17.209 2.407 1.00 43.34 255 PRO A O 1
ATOM 2053 N N . LEU A 1 256 ? -1.693 15.313 3.340 1.00 44.50 256 LEU A N 1
ATOM 2054 C CA . LEU A 1 256 ? -0.380 14.831 3.812 1.00 44.50 256 LEU A CA 1
ATOM 2055 C C . LEU A 1 256 ? 0.694 14.885 2.718 1.00 44.50 256 LEU A C 1
ATOM 2057 O O . LEU A 1 256 ? 1.875 14.983 3.028 1.00 44.50 256 LEU A O 1
ATOM 2061 N N . PHE A 1 257 ? 0.290 14.863 1.447 1.00 42.22 257 PHE A N 1
ATOM 2062 C CA . PHE A 1 257 ? 1.174 15.045 0.307 1.00 42.22 257 PHE A CA 1
ATOM 2063 C C . PHE A 1 257 ? 1.918 16.392 0.311 1.00 42.22 257 PHE A C 1
ATOM 2065 O O . PHE A 1 257 ? 3.121 16.396 0.074 1.00 42.22 257 PHE A O 1
ATOM 2072 N N . GLU A 1 258 ? 1.272 17.509 0.655 1.00 38.88 258 GLU A N 1
ATOM 2073 C CA . GLU A 1 258 ? 1.916 18.834 0.696 1.00 38.88 258 GLU A CA 1
ATOM 2074 C C . GLU A 1 258 ? 2.899 18.955 1.875 1.00 38.88 258 GLU A C 1
ATOM 2076 O O . GLU A 1 258 ? 4.003 19.475 1.705 1.00 38.88 258 GLU A O 1
ATOM 2081 N N . SER A 1 259 ? 2.586 18.381 3.048 1.00 45.06 259 SER A N 1
ATOM 2082 C CA . SER A 1 259 ? 3.560 18.293 4.152 1.00 45.06 259 SER A CA 1
ATOM 2083 C C . SER A 1 259 ? 4.661 17.261 3.879 1.00 45.06 259 SER A C 1
ATOM 2085 O O . SER A 1 259 ? 5.797 17.430 4.315 1.00 45.06 259 SER A O 1
ATOM 2087 N N . SER A 1 260 ? 4.349 16.194 3.136 1.00 43.22 260 SER A N 1
ATOM 2088 C CA . SER A 1 260 ? 5.326 15.192 2.709 1.00 43.22 260 SER A CA 1
ATOM 2089 C C . SER A 1 260 ? 6.252 15.731 1.632 1.00 43.22 260 SER A C 1
ATOM 2091 O O . SER A 1 260 ? 7.414 15.376 1.656 1.00 43.22 260 SER A O 1
ATOM 2093 N N . GLN A 1 261 ? 5.806 16.626 0.743 1.00 48.56 261 GLN A N 1
ATOM 2094 C CA . GLN A 1 261 ? 6.674 17.309 -0.217 1.00 48.56 261 GLN A CA 1
ATOM 2095 C C . GLN A 1 261 ? 7.664 18.216 0.507 1.00 48.56 261 GLN A C 1
ATOM 2097 O O . GLN A 1 261 ? 8.841 18.209 0.166 1.00 48.56 261 GLN A O 1
ATOM 2102 N N . ALA A 1 262 ? 7.245 18.904 1.572 1.00 50.56 262 ALA A N 1
ATOM 2103 C CA . ALA A 1 262 ? 8.166 19.688 2.395 1.00 50.56 262 ALA A CA 1
ATOM 2104 C C . ALA A 1 262 ? 9.292 18.833 3.026 1.00 50.56 262 ALA A C 1
ATOM 2106 O O . ALA A 1 262 ? 10.402 19.328 3.205 1.00 50.56 262 ALA A O 1
ATOM 2107 N N . TRP A 1 263 ? 9.044 17.547 3.306 1.00 49.53 263 TRP A N 1
ATOM 2108 C CA . TRP A 1 263 ? 10.055 16.594 3.791 1.00 49.53 263 TRP A CA 1
ATOM 2109 C C . TRP A 1 263 ? 10.791 15.837 2.665 1.00 49.53 263 TRP A C 1
ATOM 2111 O O . TRP A 1 263 ? 11.999 15.610 2.733 1.00 49.53 263 TRP A O 1
ATOM 2121 N N . ALA A 1 264 ? 10.085 15.465 1.603 1.00 55.91 264 ALA A N 1
ATOM 2122 C CA . ALA A 1 264 ? 10.577 14.651 0.501 1.00 55.91 264 ALA A CA 1
ATOM 2123 C C . ALA A 1 264 ? 11.381 15.467 -0.509 1.00 55.91 264 ALA A C 1
ATOM 2125 O O . ALA A 1 264 ? 12.248 14.897 -1.164 1.00 55.91 264 ALA A O 1
ATOM 2126 N N . ASN A 1 265 ? 11.129 16.772 -0.646 1.00 69.44 265 ASN A N 1
ATOM 2127 C CA . ASN A 1 265 ? 11.894 17.642 -1.538 1.00 69.44 265 ASN A CA 1
ATOM 2128 C C . ASN A 1 265 ? 13.368 17.720 -1.105 1.00 69.44 265 ASN A C 1
ATOM 2130 O O . ASN A 1 265 ? 14.207 17.397 -1.941 1.00 69.44 265 ASN A O 1
ATOM 2134 N N . PRO A 1 266 ? 13.712 17.980 0.177 1.00 70.88 266 PRO A N 1
ATOM 2135 C CA . PRO A 1 266 ? 15.099 17.912 0.642 1.00 70.88 266 PRO A CA 1
ATOM 2136 C C . PRO A 1 266 ? 15.778 16.564 0.366 1.00 70.88 266 PRO A C 1
ATOM 2138 O O . PRO A 1 266 ? 16.889 16.533 -0.149 1.00 70.88 266 PRO A O 1
ATOM 2141 N N . ILE A 1 267 ? 15.103 15.441 0.641 1.00 67.81 267 ILE A N 1
ATOM 2142 C CA . ILE A 1 267 ? 15.662 14.092 0.423 1.00 67.81 267 ILE A CA 1
ATOM 2143 C C . ILE A 1 267 ? 15.845 13.800 -1.072 1.00 67.81 267 ILE A C 1
ATOM 2145 O O . ILE A 1 267 ? 16.819 13.173 -1.492 1.00 67.81 267 ILE A O 1
ATOM 2149 N N . ARG A 1 268 ? 14.894 14.239 -1.897 1.00 79.88 268 ARG A N 1
ATOM 2150 C CA . ARG A 1 268 ? 14.946 14.103 -3.353 1.00 79.88 268 ARG A CA 1
ATOM 2151 C C . ARG A 1 268 ? 16.089 14.922 -3.929 1.00 79.88 268 ARG A C 1
ATOM 2153 O O . ARG A 1 268 ? 16.842 14.390 -4.738 1.00 79.88 268 ARG A O 1
ATOM 2160 N N . GLU A 1 269 ? 16.224 16.174 -3.507 1.00 81.25 269 GLU A N 1
ATOM 2161 C CA . GLU A 1 269 ? 17.317 17.062 -3.902 1.00 81.25 269 GLU A CA 1
ATOM 2162 C C . GLU A 1 269 ? 18.667 16.498 -3.462 1.00 81.25 269 GLU A C 1
ATOM 2164 O O . GLU A 1 269 ? 19.579 16.418 -4.282 1.00 81.25 269 GLU A O 1
ATOM 2169 N N . GLU A 1 270 ? 18.771 15.998 -2.229 1.00 79.19 270 GLU A N 1
ATOM 2170 C CA . GLU A 1 270 ? 19.968 15.330 -1.715 1.00 79.19 270 GLU A CA 1
ATOM 2171 C C . GLU A 1 270 ? 20.329 14.109 -2.574 1.00 79.19 270 GLU A C 1
ATOM 2173 O O . GLU A 1 270 ? 21.466 13.975 -3.035 1.00 79.19 270 GLU A O 1
ATOM 2178 N N . LYS A 1 271 ? 19.354 13.250 -2.895 1.00 82.62 271 LYS A N 1
ATOM 2179 C CA . LYS A 1 271 ? 19.584 12.106 -3.783 1.00 82.62 271 LYS A CA 1
ATOM 2180 C C . LYS A 1 271 ? 20.015 12.549 -5.182 1.00 82.62 271 LYS A C 1
ATOM 2182 O O . LYS A 1 271 ? 20.981 12.007 -5.707 1.00 82.62 271 LYS A O 1
ATOM 2187 N N . ILE A 1 272 ? 19.357 13.542 -5.783 1.00 86.31 272 ILE A N 1
ATOM 2188 C CA . ILE A 1 272 ? 19.744 14.075 -7.101 1.00 86.31 272 ILE A CA 1
ATOM 2189 C C . ILE A 1 272 ? 21.176 14.627 -7.067 1.00 86.31 272 ILE A C 1
ATOM 2191 O O . ILE A 1 272 ? 21.951 14.428 -8.006 1.00 86.31 272 ILE A O 1
ATOM 2195 N N . GLN A 1 273 ? 21.542 15.300 -5.979 1.00 85.06 273 GLN A N 1
ATOM 2196 C CA . GLN A 1 273 ? 22.831 15.958 -5.817 1.00 85.06 273 GLN A CA 1
ATOM 2197 C C . GLN A 1 273 ? 23.982 14.965 -5.618 1.00 85.06 273 GLN A C 1
ATOM 2199 O O . GLN A 1 273 ? 25.046 15.133 -6.232 1.00 85.06 273 GLN A O 1
ATOM 2204 N N . TYR A 1 274 ? 23.783 13.940 -4.787 1.00 84.75 274 TYR A N 1
ATOM 2205 C CA . TYR A 1 274 ? 24.860 13.066 -4.310 1.00 84.75 274 TYR A CA 1
ATOM 2206 C C . TYR A 1 274 ? 24.857 11.654 -4.903 1.00 84.75 274 TYR A C 1
ATOM 2208 O O . TYR A 1 274 ? 25.833 10.929 -4.709 1.00 84.75 274 TYR A O 1
ATOM 2216 N N . GLN A 1 275 ? 23.833 11.258 -5.668 1.00 85.94 275 GLN A N 1
ATOM 2217 C CA . GLN A 1 275 ? 23.858 9.980 -6.382 1.00 85.94 275 GLN A CA 1
ATOM 2218 C C . GLN A 1 275 ? 25.070 9.934 -7.330 1.00 85.94 275 GLN A C 1
ATOM 2220 O O . GLN A 1 275 ? 25.259 10.813 -8.181 1.00 85.94 275 GLN A O 1
ATOM 2225 N N . ALA A 1 276 ? 25.897 8.901 -7.152 1.00 84.94 276 ALA A N 1
ATOM 2226 C CA . ALA A 1 276 ? 27.157 8.746 -7.874 1.00 84.94 276 ALA A CA 1
ATOM 2227 C C . ALA A 1 276 ? 26.957 8.233 -9.309 1.00 84.94 276 ALA A C 1
ATOM 2229 O O . ALA A 1 276 ? 27.631 8.702 -10.220 1.00 84.94 276 ALA A O 1
ATOM 2230 N N . SER A 1 277 ? 26.021 7.296 -9.497 1.00 89.44 277 SER A N 1
ATOM 2231 C CA . SER A 1 277 ? 25.643 6.724 -10.795 1.00 89.44 277 SER A CA 1
ATOM 2232 C C . SER A 1 277 ? 24.133 6.477 -10.850 1.00 89.44 277 SER A C 1
ATOM 2234 O O . SER A 1 277 ? 23.547 6.072 -9.840 1.00 89.44 277 SER A O 1
ATOM 2236 N N . TRP A 1 278 ? 23.516 6.710 -12.010 1.00 89.25 278 TRP A N 1
ATOM 2237 C CA . TRP A 1 278 ? 22.104 6.414 -12.267 1.00 89.25 278 TRP A CA 1
ATOM 2238 C C . TRP A 1 278 ? 21.950 5.158 -13.114 1.00 89.25 278 TRP A C 1
ATOM 2240 O O . TRP A 1 278 ? 22.427 5.101 -14.249 1.00 89.25 278 TRP A O 1
ATOM 2250 N N . LYS A 1 279 ? 21.243 4.174 -12.557 1.00 88.00 279 LYS A N 1
ATOM 2251 C CA . LYS A 1 279 ? 21.019 2.850 -13.147 1.00 88.00 279 LYS A CA 1
ATOM 2252 C C . LYS A 1 279 ? 19.532 2.566 -13.314 1.00 88.00 279 LYS A C 1
ATOM 2254 O O . LYS A 1 279 ? 18.693 3.255 -12.737 1.00 88.00 279 LYS A O 1
ATOM 2259 N N . ASN A 1 280 ? 19.196 1.480 -14.011 1.00 77.12 280 ASN A N 1
ATOM 2260 C CA . ASN A 1 280 ? 17.809 1.027 -14.204 1.00 77.12 280 ASN A CA 1
ATOM 2261 C C . ASN A 1 280 ? 17.016 0.868 -12.896 1.00 77.12 280 ASN A C 1
ATOM 2263 O O . ASN A 1 280 ? 15.824 1.155 -12.866 1.00 77.12 280 ASN A O 1
ATOM 2267 N N . GLU A 1 281 ? 17.667 0.525 -11.782 1.00 75.19 281 GLU A N 1
ATOM 2268 C CA . GLU A 1 281 ? 17.030 0.474 -10.454 1.00 75.19 281 GLU A CA 1
ATOM 2269 C C . GLU A 1 281 ? 16.506 1.843 -9.966 1.00 75.19 281 GLU A C 1
ATOM 2271 O O . GLU A 1 281 ? 15.659 1.927 -9.077 1.00 75.19 281 GLU A O 1
ATOM 2276 N N . ASN A 1 282 ? 16.991 2.945 -10.545 1.00 81.25 282 ASN A N 1
ATOM 2277 C CA . ASN A 1 282 ? 16.576 4.309 -10.231 1.00 81.25 282 ASN A CA 1
ATOM 2278 C C . ASN A 1 282 ? 15.470 4.836 -11.163 1.00 81.25 282 ASN A C 1
ATOM 2280 O O . ASN A 1 282 ? 14.995 5.954 -10.955 1.00 81.25 282 ASN A O 1
ATOM 2284 N N . ALA A 1 283 ? 15.029 4.040 -12.144 1.00 75.81 283 ALA A N 1
ATOM 2285 C CA . ALA A 1 283 ? 14.012 4.398 -13.137 1.00 75.81 283 ALA A CA 1
ATOM 2286 C C . ALA A 1 283 ? 12.753 4.986 -12.513 1.00 75.81 283 ALA A C 1
ATOM 2288 O O . ALA A 1 283 ? 12.331 6.084 -12.871 1.00 75.81 283 ALA A O 1
ATOM 2289 N N . LEU A 1 284 ? 12.192 4.283 -11.530 1.00 69.44 284 LEU A N 1
ATOM 2290 C CA . LEU A 1 284 ? 10.948 4.691 -10.891 1.00 69.44 284 LEU A CA 1
ATOM 2291 C C . LEU A 1 284 ? 11.085 6.054 -10.197 1.00 69.44 284 LEU A C 1
ATOM 2293 O O . LEU A 1 284 ? 10.212 6.908 -10.316 1.00 69.44 284 LEU A O 1
ATOM 2297 N N . PHE A 1 285 ? 12.210 6.282 -9.512 1.00 79.94 285 PHE A N 1
ATOM 2298 C CA . PHE A 1 285 ? 12.482 7.545 -8.824 1.00 79.94 285 PHE A CA 1
ATOM 2299 C C . PHE A 1 285 ? 12.575 8.716 -9.810 1.00 79.94 285 PHE A C 1
ATOM 2301 O O . PHE A 1 285 ? 11.976 9.768 -9.576 1.00 79.94 285 PHE A O 1
ATOM 2308 N N . VAL A 1 286 ? 13.300 8.534 -10.916 1.00 79.94 286 VAL A N 1
ATOM 2309 C CA . VAL A 1 286 ? 13.497 9.585 -11.924 1.00 79.94 286 VAL A CA 1
ATOM 2310 C C . VAL A 1 286 ? 12.194 9.888 -12.660 1.00 79.94 286 VAL A C 1
ATOM 2312 O O . VAL A 1 286 ? 11.842 11.057 -12.794 1.00 79.94 286 VAL A O 1
ATOM 2315 N N . LEU A 1 287 ? 11.435 8.866 -13.060 1.00 76.25 287 LEU A N 1
ATOM 2316 C CA . LEU A 1 287 ? 10.143 9.048 -13.728 1.00 76.25 287 LEU A CA 1
ATOM 2317 C C . LEU A 1 287 ? 9.108 9.721 -12.819 1.00 76.25 287 LEU A C 1
ATOM 2319 O O . LEU A 1 287 ? 8.406 10.627 -13.266 1.00 76.25 287 LEU A O 1
ATOM 2323 N N . ASN A 1 288 ? 9.038 9.338 -11.541 1.00 73.62 288 ASN A N 1
ATOM 2324 C CA . ASN A 1 288 ? 8.143 9.991 -10.583 1.00 73.62 288 ASN A CA 1
ATOM 2325 C C . ASN A 1 288 ? 8.549 11.449 -10.349 1.00 73.62 288 ASN A C 1
ATOM 2327 O O . ASN A 1 288 ? 7.694 12.331 -10.354 1.00 73.62 288 ASN A O 1
ATOM 2331 N N . THR A 1 289 ? 9.852 11.726 -10.245 1.00 78.69 289 THR A N 1
ATOM 2332 C CA . THR A 1 289 ? 10.347 13.103 -10.109 1.00 78.69 289 THR A CA 1
ATOM 2333 C C . THR A 1 289 ? 10.010 13.949 -11.339 1.00 78.69 289 THR A C 1
ATOM 2335 O O . THR A 1 289 ? 9.533 15.070 -11.186 1.00 78.69 289 THR A O 1
ATOM 2338 N N . LEU A 1 290 ? 10.176 13.410 -12.552 1.00 76.69 290 LEU A N 1
ATOM 2339 C CA . LEU A 1 290 ? 9.776 14.081 -13.796 1.00 76.69 290 LEU A CA 1
ATOM 2340 C C . LEU A 1 290 ? 8.273 14.387 -13.828 1.00 76.69 290 LEU A C 1
ATOM 2342 O O . LEU A 1 290 ? 7.882 15.480 -14.233 1.00 76.69 290 LEU A O 1
ATOM 2346 N N . LYS A 1 291 ? 7.434 13.445 -13.378 1.00 74.75 291 LYS A N 1
ATOM 2347 C CA . LYS A 1 291 ? 5.972 13.608 -13.306 1.00 74.75 291 LYS A CA 1
ATOM 2348 C C . LYS A 1 291 ? 5.573 14.705 -12.324 1.00 74.75 291 LYS A C 1
ATOM 2350 O O . LYS A 1 291 ? 4.802 15.599 -12.679 1.00 74.75 291 LYS A O 1
ATOM 2355 N N . GLU A 1 292 ? 6.129 14.672 -11.120 1.00 74.38 292 GLU A N 1
ATOM 2356 C CA . GLU A 1 292 ? 5.802 15.619 -10.052 1.00 74.38 292 GLU A CA 1
ATOM 2357 C C . GLU A 1 292 ? 6.325 17.034 -10.328 1.00 74.38 292 GLU A C 1
ATOM 2359 O O . GLU A 1 292 ? 5.613 18.009 -10.092 1.00 74.38 292 GLU A O 1
ATOM 2364 N N . CYS A 1 293 ? 7.532 17.153 -10.884 1.00 75.31 293 CYS A N 1
ATOM 2365 C CA . CYS A 1 293 ? 8.174 18.432 -11.196 1.00 75.31 293 CYS A CA 1
ATOM 2366 C C . CYS A 1 293 ? 7.894 18.912 -12.630 1.00 75.31 293 CYS A C 1
ATOM 2368 O O . CYS A 1 293 ? 8.488 19.887 -13.077 1.00 75.31 293 CYS A O 1
ATOM 2370 N N . SER A 1 294 ? 6.964 18.274 -13.350 1.00 73.69 294 SER A N 1
ATOM 2371 C CA . SER A 1 294 ? 6.637 18.575 -14.757 1.00 73.69 294 SER A CA 1
ATOM 2372 C C . SER A 1 294 ? 6.227 20.027 -15.036 1.00 73.69 294 SER A C 1
ATOM 2374 O O . SER A 1 294 ? 6.260 20.458 -16.187 1.00 73.69 294 SER A O 1
ATOM 2376 N N . LYS A 1 295 ? 5.836 20.782 -14.001 1.00 73.25 295 LYS A N 1
ATOM 2377 C CA . LYS A 1 295 ? 5.466 22.202 -14.091 1.00 73.25 295 LYS A CA 1
ATOM 2378 C C . LYS A 1 295 ? 6.662 23.163 -14.009 1.00 73.25 295 LYS A C 1
ATOM 2380 O O . LYS A 1 295 ? 6.509 24.308 -14.420 1.00 73.25 295 LYS A O 1
ATOM 2385 N N . ASP A 1 296 ? 7.807 22.724 -13.482 1.00 78.19 296 ASP A N 1
ATOM 2386 C CA . ASP A 1 296 ? 9.011 23.545 -13.294 1.00 78.19 296 ASP A CA 1
ATOM 2387 C C . ASP A 1 296 ? 10.086 23.174 -14.328 1.00 78.19 296 ASP A C 1
ATOM 2389 O O . ASP A 1 296 ? 10.972 22.341 -14.120 1.00 78.19 296 ASP A O 1
ATOM 2393 N N . GLU A 1 297 ? 9.948 23.768 -15.511 1.00 70.19 297 GLU A N 1
ATOM 2394 C CA . GLU A 1 297 ? 10.756 23.448 -16.691 1.00 70.19 297 GLU A CA 1
ATOM 2395 C C . GLU A 1 297 ? 12.216 23.868 -16.555 1.00 70.19 297 GLU A C 1
ATOM 2397 O O . GLU A 1 297 ? 13.115 23.179 -17.047 1.00 70.19 297 GLU A O 1
ATOM 2402 N N . GLU A 1 298 ? 12.446 25.015 -15.921 1.00 77.88 298 GLU A N 1
ATOM 2403 C CA . GLU A 1 298 ? 13.785 25.546 -15.724 1.00 77.88 298 GLU A CA 1
ATOM 2404 C C . GLU A 1 298 ? 14.541 24.662 -14.741 1.00 77.88 298 GLU A C 1
ATOM 2406 O O . GLU A 1 298 ? 15.666 24.254 -15.035 1.00 77.88 298 GLU A O 1
ATOM 2411 N N . TRP A 1 299 ? 13.896 24.241 -13.651 1.00 83.88 299 TRP A N 1
ATOM 2412 C CA . TRP A 1 299 ? 14.490 23.284 -12.728 1.00 83.88 299 TRP A CA 1
ATOM 2413 C C . TRP A 1 299 ? 14.760 21.928 -13.392 1.00 83.88 299 TRP A C 1
ATOM 2415 O O . TRP A 1 299 ? 15.862 21.387 -13.254 1.00 83.88 299 TRP A O 1
ATOM 2425 N N . LEU A 1 300 ? 13.816 21.395 -14.177 1.00 82.31 300 LEU A N 1
ATOM 2426 C CA . LEU A 1 300 ? 13.998 20.110 -14.861 1.00 82.31 300 LEU A CA 1
ATOM 2427 C C . LEU A 1 300 ? 15.181 20.116 -15.837 1.00 82.31 300 LEU A C 1
ATOM 2429 O O . LEU A 1 300 ? 15.967 19.166 -15.874 1.00 82.31 300 LEU A O 1
ATOM 2433 N N . ARG A 1 301 ? 15.341 21.186 -16.616 1.00 76.81 301 ARG A N 1
ATOM 2434 C CA . ARG A 1 301 ? 16.447 21.294 -17.577 1.00 76.81 301 ARG A CA 1
ATOM 2435 C C . ARG A 1 301 ? 17.763 21.672 -16.912 1.00 76.81 301 ARG A C 1
ATOM 2437 O O . ARG A 1 301 ? 18.768 21.006 -17.137 1.00 76.81 301 ARG A O 1
ATOM 2444 N N . GLN A 1 302 ? 17.769 22.738 -16.115 1.00 79.62 302 GLN A N 1
ATOM 2445 C CA . GLN A 1 302 ? 18.998 23.339 -15.586 1.00 79.62 302 GLN A CA 1
ATOM 2446 C C . GLN A 1 302 ? 19.532 22.606 -14.359 1.00 79.62 302 GLN A C 1
ATOM 2448 O O . GLN A 1 302 ? 20.728 22.650 -14.094 1.00 79.62 302 GLN A O 1
ATOM 2453 N N . THR A 1 303 ? 18.670 21.911 -13.618 1.00 78.75 303 THR A N 1
ATOM 2454 C CA . THR A 1 303 ? 19.061 21.263 -12.361 1.00 78.75 303 THR A CA 1
ATOM 2455 C C . THR A 1 303 ? 18.935 19.752 -12.458 1.00 78.75 303 THR A C 1
ATOM 2457 O O . THR A 1 303 ? 19.912 19.042 -12.247 1.00 78.75 303 THR A O 1
ATOM 2460 N N . PHE A 1 304 ? 17.766 19.232 -12.820 1.00 82.50 304 PHE A N 1
ATOM 2461 C CA . PHE A 1 304 ? 17.516 17.793 -12.764 1.00 82.50 304 PHE A CA 1
ATOM 2462 C C . PHE A 1 304 ? 18.307 17.013 -13.825 1.00 82.50 304 PHE A C 1
ATOM 2464 O O . PHE A 1 304 ? 19.130 16.157 -13.486 1.00 82.50 304 PHE A O 1
ATOM 2471 N N . LEU A 1 305 ? 18.127 17.333 -15.110 1.00 83.31 305 LEU A N 1
ATOM 2472 C CA . LEU A 1 305 ? 18.806 16.611 -16.190 1.00 83.31 305 LEU A CA 1
ATOM 2473 C C . LEU A 1 305 ? 20.319 16.854 -16.200 1.00 83.31 305 LEU A C 1
ATOM 2475 O O . LEU A 1 305 ? 21.069 15.911 -16.438 1.00 83.31 305 LEU A O 1
ATOM 2479 N N . GLN A 1 306 ? 20.791 18.056 -15.852 1.00 85.25 306 GLN A N 1
ATOM 2480 C CA . GLN A 1 306 ? 22.232 18.325 -15.722 1.00 85.25 306 GLN A CA 1
ATOM 2481 C C . GLN A 1 306 ? 22.925 17.470 -14.653 1.00 85.25 306 GLN A C 1
ATOM 2483 O O . GLN A 1 306 ? 24.131 17.245 -14.735 1.00 85.25 306 GLN A O 1
ATOM 2488 N N . LYS A 1 307 ? 22.199 17.000 -13.633 1.00 86.88 307 LYS A N 1
ATOM 2489 C CA . LYS A 1 307 ? 22.763 16.138 -12.582 1.00 86.88 307 LYS A CA 1
ATOM 2490 C C . LYS A 1 307 ? 22.621 14.656 -12.903 1.00 86.88 307 LYS A C 1
ATOM 2492 O O . LYS A 1 307 ? 23.473 13.868 -12.494 1.00 86.88 307 LYS A O 1
ATOM 2497 N N . ILE A 1 308 ? 21.572 14.285 -13.635 1.00 88.94 308 ILE A N 1
ATOM 2498 C CA . ILE A 1 308 ? 21.291 12.891 -13.981 1.00 88.94 308 ILE A CA 1
ATOM 2499 C C . ILE A 1 308 ? 22.071 12.449 -15.208 1.00 88.94 308 ILE A C 1
ATOM 2501 O O . ILE A 1 308 ? 22.800 11.464 -15.123 1.00 88.94 308 ILE A O 1
ATOM 2505 N N . VAL A 1 309 ? 21.953 13.176 -16.323 1.00 90.19 309 VAL A N 1
ATOM 2506 C CA . VAL A 1 309 ? 22.480 12.742 -17.625 1.00 90.19 309 VAL A CA 1
ATOM 2507 C C . VAL A 1 309 ? 23.985 12.438 -17.553 1.00 90.19 309 VAL A C 1
ATOM 2509 O O . VAL A 1 309 ? 24.355 11.303 -17.844 1.00 90.19 309 VAL A O 1
ATOM 2512 N N . PRO A 1 310 ? 24.859 13.319 -17.019 1.00 89.44 310 PRO A N 1
ATOM 2513 C CA . PRO A 1 310 ? 26.304 13.059 -16.996 1.00 89.44 310 PRO A CA 1
ATOM 2514 C C . PRO A 1 310 ? 26.745 11.908 -16.083 1.00 89.44 310 PRO A C 1
ATOM 2516 O O . PRO A 1 310 ? 27.885 11.461 -16.164 1.00 89.44 310 PRO A O 1
ATOM 2519 N N . ARG A 1 311 ? 25.877 11.458 -15.169 1.00 90.25 311 ARG A N 1
ATOM 2520 C CA . ARG A 1 311 ? 26.152 10.367 -14.217 1.00 90.25 311 ARG A CA 1
ATOM 2521 C C . ARG A 1 311 ? 25.344 9.111 -14.527 1.00 90.25 311 ARG A C 1
ATOM 2523 O O . ARG A 1 311 ? 25.328 8.181 -13.728 1.00 90.25 311 ARG A O 1
ATOM 2530 N N . ALA A 1 312 ? 24.618 9.098 -15.634 1.00 90.50 312 ALA A N 1
ATOM 2531 C CA . ALA A 1 312 ? 23.775 7.984 -16.007 1.00 90.50 312 ALA A CA 1
ATOM 2532 C C . ALA A 1 312 ? 24.543 6.903 -16.767 1.00 90.50 312 ALA A C 1
ATOM 2534 O O . ALA A 1 312 ? 25.411 7.181 -17.594 1.00 90.50 312 ALA A O 1
ATOM 2535 N N . GLU A 1 313 ? 24.200 5.650 -16.496 1.00 89.88 313 GLU A N 1
ATOM 2536 C CA . GLU A 1 313 ? 24.652 4.529 -17.310 1.00 89.88 313 GLU A CA 1
ATOM 2537 C C . GLU A 1 313 ? 23.891 4.498 -18.641 1.00 89.88 313 GLU A C 1
ATOM 2539 O O . GLU A 1 313 ? 22.734 4.914 -18.729 1.00 89.88 313 GLU A O 1
ATOM 2544 N N . ARG A 1 314 ? 24.534 3.970 -19.687 1.00 87.44 314 ARG A N 1
ATOM 2545 C CA . ARG A 1 314 ? 23.974 3.856 -21.045 1.00 87.44 314 ARG A CA 1
ATOM 2546 C C . ARG A 1 314 ? 22.587 3.210 -21.055 1.00 87.44 314 ARG A C 1
ATOM 2548 O O . ARG A 1 314 ? 21.647 3.775 -21.604 1.00 87.44 314 ARG A O 1
ATOM 2555 N N . SER A 1 315 ? 22.447 2.063 -20.391 1.00 85.19 315 SER A N 1
ATOM 2556 C CA . SER A 1 315 ? 21.180 1.325 -20.290 1.00 85.19 315 SER A CA 1
ATOM 2557 C C . SER A 1 315 ? 20.073 2.150 -19.629 1.00 85.19 315 SER A C 1
ATOM 2559 O O . SER A 1 315 ? 18.923 2.104 -20.063 1.00 85.19 315 SER A O 1
ATOM 2561 N N . PHE A 1 316 ? 20.433 2.961 -18.631 1.00 88.00 316 PHE A N 1
ATOM 2562 C CA . PHE A 1 316 ? 19.511 3.867 -17.961 1.00 88.00 316 PHE A CA 1
ATOM 2563 C C . PHE A 1 316 ? 19.098 5.043 -18.844 1.00 88.00 316 PHE A C 1
ATOM 2565 O O . PHE A 1 316 ? 17.919 5.394 -18.876 1.00 88.00 316 PHE A O 1
ATOM 2572 N N . LEU A 1 317 ? 20.039 5.639 -19.579 1.00 89.12 317 LEU A N 1
ATOM 2573 C CA . LEU A 1 317 ? 19.744 6.714 -20.529 1.00 89.12 317 LEU A CA 1
ATOM 2574 C C . LEU A 1 317 ? 18.818 6.240 -21.646 1.00 89.12 317 LEU A C 1
ATOM 2576 O O . LEU A 1 317 ? 17.834 6.916 -21.933 1.00 89.12 317 LEU A O 1
ATOM 2580 N N . LEU A 1 318 ? 19.091 5.072 -22.233 1.00 86.62 318 LEU A N 1
ATOM 2581 C CA . LEU A 1 318 ? 18.237 4.477 -23.263 1.00 86.62 318 LEU A CA 1
ATOM 2582 C C . LEU A 1 318 ? 16.830 4.205 -22.724 1.00 86.62 318 LEU A C 1
ATOM 2584 O O . LEU A 1 318 ? 15.847 4.599 -23.348 1.00 86.62 318 LEU A O 1
ATOM 2588 N N . PHE A 1 319 ? 16.726 3.628 -21.522 1.00 86.38 319 PHE A N 1
ATOM 2589 C CA . PHE A 1 319 ? 15.440 3.435 -20.853 1.00 86.38 319 PHE A CA 1
ATOM 2590 C C . PHE A 1 319 ? 14.699 4.764 -20.644 1.00 86.38 319 PHE A C 1
ATOM 2592 O O . PHE A 1 319 ? 13.503 4.864 -20.921 1.00 86.38 319 PHE A O 1
ATOM 2599 N N . LEU A 1 320 ? 15.394 5.793 -20.157 1.00 85.69 320 LEU A N 1
ATOM 2600 C CA . LEU A 1 320 ? 14.807 7.102 -19.889 1.00 85.69 320 LEU A CA 1
ATOM 2601 C C . LEU A 1 320 ? 14.278 7.750 -21.176 1.00 85.69 320 LEU A C 1
ATOM 2603 O O . LEU A 1 320 ? 13.144 8.228 -21.191 1.00 85.69 320 LEU A O 1
ATOM 2607 N N . LEU A 1 321 ? 15.068 7.717 -22.251 1.00 87.94 321 LEU A N 1
ATOM 2608 C CA . LEU A 1 321 ? 14.700 8.231 -23.572 1.00 87.94 321 LEU A CA 1
ATOM 2609 C C . LEU A 1 321 ? 13.489 7.485 -24.141 1.00 87.94 321 LEU A C 1
ATOM 2611 O O . LEU A 1 321 ? 12.500 8.121 -24.508 1.00 87.94 321 LEU A O 1
ATOM 2615 N N . GLN A 1 322 ? 13.505 6.151 -24.117 1.00 84.75 322 GLN A N 1
ATOM 2616 C CA . GLN A 1 322 ? 12.383 5.331 -24.576 1.00 84.75 322 GLN A CA 1
ATOM 2617 C C . GLN A 1 322 ? 11.096 5.664 -23.807 1.00 84.75 322 GLN A C 1
ATOM 2619 O O . GLN A 1 322 ? 10.019 5.791 -24.393 1.00 84.75 322 GLN A O 1
ATOM 2624 N N . ARG A 1 323 ? 11.191 5.870 -22.486 1.00 83.44 323 ARG A N 1
ATOM 2625 C CA . ARG A 1 323 ? 10.033 6.246 -21.662 1.00 83.44 323 ARG A CA 1
ATOM 2626 C C . ARG A 1 323 ? 9.506 7.629 -22.012 1.00 83.44 323 ARG A C 1
ATOM 2628 O O . ARG A 1 323 ? 8.299 7.762 -22.205 1.00 83.44 323 ARG A O 1
ATOM 2635 N N . MET A 1 324 ? 10.387 8.615 -22.168 1.00 81.12 324 MET A N 1
ATOM 2636 C CA . MET A 1 324 ? 10.016 9.957 -22.629 1.00 81.12 324 MET A CA 1
ATOM 2637 C C . MET A 1 324 ? 9.339 9.919 -24.011 1.00 81.12 324 MET A C 1
ATOM 2639 O O . MET A 1 324 ? 8.342 10.611 -24.208 1.00 81.12 324 MET A O 1
ATOM 2643 N N . SER A 1 325 ? 9.817 9.068 -24.930 1.00 79.94 325 SER A N 1
ATOM 2644 C CA . SER A 1 325 ? 9.206 8.875 -26.255 1.00 79.94 325 SER A CA 1
ATOM 2645 C C . SER A 1 325 ? 7.819 8.221 -26.166 1.00 79.94 325 SER A C 1
ATOM 2647 O O . SER A 1 325 ? 6.864 8.680 -26.802 1.00 79.94 325 SER A O 1
ATOM 2649 N N . SER A 1 326 ? 7.670 7.187 -25.327 1.00 75.56 326 SER A N 1
ATOM 2650 C CA . SER A 1 326 ? 6.404 6.459 -25.143 1.00 75.56 326 SER A CA 1
ATOM 2651 C C . SER A 1 326 ? 5.319 7.287 -24.443 1.00 75.56 326 SER A C 1
ATOM 2653 O O . SER A 1 326 ? 4.141 7.181 -24.778 1.00 75.56 326 SER A O 1
ATOM 2655 N N . GLU A 1 327 ? 5.701 8.160 -23.506 1.00 70.00 327 GLU A N 1
ATOM 2656 C CA . GLU A 1 327 ? 4.776 9.000 -22.737 1.00 70.00 327 GLU A CA 1
ATOM 2657 C C . GLU A 1 327 ? 4.538 10.380 -23.390 1.00 70.00 327 GLU A C 1
ATOM 2659 O O . GLU A 1 327 ? 3.968 11.271 -22.756 1.00 70.00 327 GLU A O 1
ATOM 2664 N N . ARG A 1 328 ? 4.907 10.582 -24.666 1.00 62.22 328 ARG A N 1
ATOM 2665 C CA . ARG A 1 328 ? 4.798 11.881 -25.369 1.00 62.22 328 ARG A CA 1
ATOM 2666 C C . ARG A 1 328 ? 3.380 12.466 -25.447 1.00 62.22 328 ARG A C 1
ATOM 2668 O O . ARG A 1 328 ? 3.220 13.670 -25.619 1.00 62.22 328 ARG A O 1
ATOM 2675 N N . THR A 1 329 ? 2.348 11.626 -25.342 1.00 53.38 329 THR A N 1
ATOM 2676 C CA . THR A 1 329 ? 0.926 12.024 -25.343 1.00 53.38 329 THR A CA 1
ATOM 2677 C C . THR A 1 329 ? 0.322 12.120 -23.938 1.00 53.38 329 THR A C 1
ATOM 2679 O O . THR A 1 329 ? -0.878 12.359 -23.799 1.00 53.38 329 THR A O 1
ATOM 2682 N N . SER A 1 330 ? 1.124 11.902 -22.892 1.00 59.25 330 SER A N 1
ATOM 2683 C CA . SER A 1 330 ? 0.696 11.989 -21.493 1.00 59.25 330 SER A CA 1
ATOM 2684 C C . SER A 1 330 ? 0.534 13.447 -21.028 1.00 59.25 330 SER A C 1
ATOM 2686 O O . SER A 1 330 ? 0.767 14.401 -21.769 1.00 59.25 330 SER A O 1
ATOM 2688 N N . SER A 1 331 ? 0.125 13.649 -19.771 1.00 51.00 331 SER A N 1
ATOM 2689 C CA . SER A 1 331 ? -0.117 14.978 -19.186 1.00 51.00 331 SER A CA 1
ATOM 2690 C C . SER A 1 331 ? 1.118 15.899 -19.121 1.00 51.00 331 SER A C 1
ATOM 2692 O O . SER A 1 331 ? 0.964 17.078 -18.795 1.00 51.00 331 SER A O 1
ATOM 2694 N N . ILE A 1 332 ? 2.320 15.406 -19.448 1.00 57.06 332 ILE A N 1
ATOM 2695 C CA . ILE A 1 332 ? 3.557 16.194 -19.506 1.00 57.06 332 ILE A CA 1
ATOM 2696 C C . ILE A 1 332 ? 3.768 16.692 -20.937 1.00 57.06 332 ILE A C 1
ATOM 2698 O O . ILE A 1 332 ? 4.353 16.023 -21.783 1.00 57.06 332 ILE A O 1
ATOM 2702 N N . LYS A 1 333 ? 3.305 17.913 -21.207 1.00 58.09 333 LYS A N 1
ATOM 2703 C CA . LYS A 1 333 ? 3.272 18.516 -22.552 1.00 58.09 333 LYS A CA 1
ATOM 2704 C C . LYS A 1 333 ? 4.645 18.765 -23.208 1.00 58.09 333 LYS A C 1
ATOM 2706 O O . LYS A 1 333 ? 4.664 19.245 -24.334 1.00 58.09 333 LYS A O 1
ATOM 2711 N N . LYS A 1 334 ? 5.761 18.513 -22.511 1.00 68.12 334 LYS A N 1
ATOM 2712 C CA . LYS A 1 334 ? 7.112 18.973 -22.894 1.00 68.12 334 LYS A CA 1
ATOM 2713 C C . LYS A 1 334 ? 8.213 17.905 -22.795 1.00 68.12 334 LYS A C 1
ATOM 2715 O O . LYS A 1 334 ? 9.387 18.206 -22.584 1.00 68.12 334 LYS A O 1
ATOM 2720 N N . PHE A 1 335 ? 7.837 16.628 -22.908 1.00 74.31 335 PHE A N 1
ATOM 2721 C CA . PHE A 1 335 ? 8.802 15.529 -23.023 1.00 74.31 335 PHE A CA 1
ATOM 2722 C C . PHE A 1 335 ? 9.739 15.623 -24.242 1.00 74.31 335 PHE A C 1
ATOM 2724 O O . PHE A 1 335 ? 10.919 15.323 -24.056 1.00 74.31 335 PHE A O 1
ATOM 2731 N N . PRO A 1 336 ? 9.300 16.072 -25.438 1.00 78.31 336 PRO A N 1
ATOM 2732 C CA . PRO A 1 336 ? 10.183 16.179 -26.603 1.00 78.31 336 PRO A CA 1
ATOM 2733 C C . PRO A 1 336 ? 11.413 17.055 -26.352 1.00 78.31 336 PRO A C 1
ATOM 2735 O O . PRO A 1 336 ? 12.528 16.734 -26.759 1.00 78.31 336 PRO A O 1
ATOM 2738 N N . GLU A 1 337 ? 11.257 18.149 -25.611 1.00 79.50 337 GLU A N 1
ATOM 2739 C CA . GLU A 1 337 ? 12.371 19.046 -25.355 1.00 79.50 337 GLU A CA 1
ATOM 2740 C C . GLU A 1 337 ? 13.303 18.574 -24.229 1.00 79.50 337 GLU A C 1
ATOM 2742 O O . GLU A 1 337 ? 14.482 18.940 -24.226 1.00 79.50 337 GLU A O 1
ATOM 2747 N N . LEU A 1 338 ? 12.797 17.777 -23.283 1.00 83.56 338 LEU A N 1
ATOM 2748 C CA . LEU A 1 338 ? 13.621 17.071 -22.294 1.00 83.56 338 LEU A CA 1
ATOM 2749 C C . LEU A 1 338 ? 14.407 15.934 -22.958 1.00 83.56 338 LEU A C 1
ATOM 2751 O O . LEU A 1 338 ? 15.591 15.766 -22.674 1.00 83.56 338 LEU A O 1
ATOM 2755 N N . TYR A 1 339 ? 13.770 15.214 -23.886 1.00 88.12 339 TYR A N 1
ATOM 2756 C CA . TYR A 1 339 ? 14.399 14.194 -24.723 1.00 88.12 339 TYR A CA 1
ATOM 2757 C C . TYR A 1 339 ? 15.560 14.797 -25.520 1.00 88.12 339 TYR A C 1
ATOM 2759 O O . TYR A 1 339 ? 16.686 14.301 -25.465 1.00 88.12 339 TYR A O 1
ATOM 2767 N N . LYS A 1 340 ? 15.314 15.932 -26.187 1.00 88.06 340 LYS A N 1
ATOM 2768 C CA . LYS A 1 340 ? 16.347 16.679 -26.912 1.00 88.06 340 LYS A CA 1
ATOM 2769 C C . LYS A 1 340 ? 17.526 17.057 -26.011 1.00 88.06 340 LYS A C 1
ATOM 2771 O O . LYS A 1 340 ? 18.669 16.781 -26.358 1.00 88.06 340 LYS A O 1
ATOM 2776 N N . PHE A 1 341 ? 17.252 17.629 -24.835 1.00 87.56 341 PHE A N 1
ATOM 2777 C CA . PHE A 1 341 ? 18.298 18.003 -23.879 1.00 87.56 341 PHE A CA 1
ATOM 2778 C C . PHE A 1 341 ? 19.148 16.797 -23.454 1.00 87.56 341 PHE A C 1
ATOM 2780 O O . PHE A 1 341 ? 20.373 16.899 -23.376 1.00 87.56 341 PHE A O 1
ATOM 2787 N N . ALA A 1 342 ? 18.508 15.655 -23.187 1.00 88.56 342 ALA A N 1
ATOM 2788 C CA . ALA A 1 342 ? 19.205 14.436 -22.801 1.00 88.56 342 ALA A CA 1
ATOM 2789 C C . ALA A 1 342 ? 20.147 13.945 -23.912 1.00 88.56 342 ALA A C 1
ATOM 2791 O O . ALA A 1 342 ? 21.291 13.614 -23.607 1.00 88.56 342 ALA A O 1
ATOM 2792 N N . LEU A 1 343 ? 19.729 13.979 -25.185 1.00 89.50 343 LEU A N 1
ATOM 2793 C CA . LEU A 1 343 ? 20.622 13.646 -26.303 1.00 89.50 343 LEU A CA 1
ATOM 2794 C C . LEU A 1 343 ? 21.807 14.614 -26.426 1.00 89.50 343 LEU A C 1
ATOM 2796 O O . LEU A 1 343 ? 22.930 14.171 -26.657 1.00 89.50 343 LEU A O 1
ATOM 2800 N N . GLU A 1 344 ? 21.581 15.921 -26.257 1.00 88.44 344 GLU A N 1
ATOM 2801 C CA . GLU A 1 344 ? 22.641 16.940 -26.343 1.00 88.44 344 GLU A CA 1
ATOM 2802 C C . GLU A 1 344 ? 23.740 16.732 -25.290 1.00 88.44 344 GLU A C 1
ATOM 2804 O O . GLU A 1 344 ? 24.913 16.990 -25.563 1.00 88.44 344 GLU A O 1
ATOM 2809 N N . HIS A 1 345 ? 23.369 16.255 -24.097 1.00 87.06 345 HIS A N 1
ATOM 2810 C CA . HIS A 1 345 ? 24.256 16.200 -22.930 1.00 87.06 345 HIS A CA 1
ATOM 2811 C C . HIS A 1 345 ? 24.729 14.792 -22.562 1.00 87.06 345 HIS A C 1
ATOM 2813 O O . HIS A 1 345 ? 25.618 14.665 -21.722 1.00 87.06 345 HIS A O 1
ATOM 2819 N N . ALA A 1 346 ? 24.194 13.741 -23.189 1.00 84.69 346 ALA A N 1
ATOM 2820 C CA . ALA A 1 346 ? 24.627 12.364 -22.948 1.00 84.69 346 ALA A CA 1
ATOM 2821 C C . ALA A 1 346 ? 26.087 12.100 -23.365 1.00 84.69 346 ALA A C 1
ATOM 2823 O O . ALA A 1 346 ? 26.670 11.080 -23.001 1.00 84.69 346 ALA A O 1
ATOM 2824 N N . GLY A 1 347 ? 26.708 12.999 -24.141 1.00 82.00 347 GLY A N 1
ATOM 2825 C CA . GLY A 1 347 ? 28.105 12.853 -24.549 1.00 82.00 347 GLY A CA 1
ATOM 2826 C C . GLY A 1 347 ? 28.352 11.485 -25.193 1.00 82.00 347 GLY A C 1
ATOM 2827 O O . GLY A 1 347 ? 27.570 11.072 -26.045 1.00 82.00 347 GLY A O 1
ATOM 2828 N N . GLN A 1 348 ? 29.413 10.786 -24.778 1.00 84.06 348 GLN A N 1
ATOM 2829 C CA . GLN A 1 348 ? 29.782 9.437 -25.248 1.00 84.06 348 GLN A CA 1
ATOM 2830 C C . GLN A 1 348 ? 28.980 8.298 -24.584 1.00 84.06 348 GLN A C 1
ATOM 2832 O O . GLN A 1 348 ? 29.133 7.140 -24.954 1.00 84.06 348 GLN A O 1
ATOM 2837 N N . GLN A 1 349 ? 28.099 8.581 -23.616 1.00 87.31 349 GLN A N 1
ATOM 2838 C CA . GLN A 1 349 ? 27.347 7.532 -22.904 1.00 87.31 349 GLN A CA 1
ATOM 2839 C C . GLN A 1 349 ? 26.359 6.789 -23.820 1.00 87.31 349 GLN A C 1
ATOM 2841 O O . GLN A 1 349 ? 25.977 5.661 -23.522 1.00 87.31 349 GLN A O 1
ATOM 2846 N N . LEU A 1 350 ? 25.955 7.412 -24.933 1.00 84.94 350 LEU A N 1
ATOM 2847 C CA . LEU A 1 350 ? 25.114 6.815 -25.978 1.00 84.94 350 LEU A CA 1
ATOM 2848 C C . LEU A 1 350 ? 25.926 6.248 -27.155 1.00 84.94 350 LEU A C 1
ATOM 2850 O O . LEU A 1 350 ? 25.354 5.966 -28.205 1.00 84.94 350 LEU A O 1
ATOM 2854 N N . ASP A 1 351 ? 27.237 6.050 -27.002 1.00 86.25 351 ASP A N 1
ATOM 2855 C CA . ASP A 1 351 ? 28.042 5.347 -28.006 1.00 86.25 351 ASP A CA 1
ATOM 2856 C C . ASP A 1 351 ? 27.812 3.847 -27.938 1.00 86.25 351 ASP A C 1
ATOM 2858 O O . ASP A 1 351 ? 27.848 3.247 -26.864 1.00 86.25 351 ASP A O 1
ATOM 2862 N N . PHE A 1 352 ? 27.488 3.285 -29.095 1.00 82.25 352 PHE A N 1
ATOM 2863 C CA . PHE A 1 352 ? 27.191 1.892 -29.357 1.00 82.25 352 PHE A CA 1
ATOM 2864 C C . PHE A 1 352 ? 28.513 1.147 -29.536 1.00 82.25 352 PHE A C 1
ATOM 2866 O O . PHE A 1 352 ? 29.237 1.409 -30.500 1.00 82.25 352 PHE A O 1
ATOM 2873 N N . PRO A 1 353 ? 28.850 0.228 -28.617 1.00 81.50 353 PRO A N 1
ATOM 2874 C CA . PRO A 1 353 ? 29.995 -0.649 -28.769 1.00 81.50 353 PRO A CA 1
ATOM 2875 C C . PRO A 1 353 ? 29.919 -1.413 -30.089 1.00 81.50 353 PRO A C 1
ATOM 2877 O O . PRO A 1 353 ? 28.862 -1.893 -30.503 1.00 81.50 353 PRO A O 1
ATOM 2880 N N . ILE A 1 354 ? 31.065 -1.582 -30.736 1.00 78.12 354 ILE A N 1
ATOM 2881 C CA . ILE A 1 354 ? 31.156 -2.350 -31.978 1.00 78.12 354 ILE A CA 1
ATOM 2882 C C . ILE A 1 354 ? 30.816 -3.831 -31.771 1.00 78.12 354 ILE A C 1
ATOM 2884 O O . ILE A 1 354 ? 30.361 -4.509 -32.689 1.00 78.12 354 ILE A O 1
ATOM 2888 N N . GLU A 1 355 ? 30.999 -4.332 -30.552 1.00 77.56 355 GLU A N 1
ATOM 2889 C CA . GLU A 1 355 ? 30.607 -5.669 -30.129 1.00 77.56 355 GLU A CA 1
ATOM 2890 C C . GLU A 1 355 ? 29.085 -5.847 -30.128 1.00 77.56 355 GLU A C 1
ATOM 2892 O O . GLU A 1 355 ? 28.623 -6.939 -30.454 1.00 77.56 355 GLU A O 1
ATOM 2897 N N . GLU A 1 356 ? 28.315 -4.794 -29.818 1.00 74.44 356 GLU A N 1
ATOM 2898 C CA . GLU A 1 356 ? 26.848 -4.810 -29.932 1.00 74.44 356 GLU A CA 1
ATOM 2899 C C . GLU A 1 356 ? 26.446 -4.907 -31.407 1.00 74.44 356 GLU A C 1
ATOM 2901 O O . GLU A 1 356 ? 25.709 -5.822 -31.765 1.00 74.44 356 GLU A O 1
ATOM 2906 N N . LEU A 1 357 ? 27.032 -4.072 -32.280 1.00 75.81 357 LEU A N 1
ATOM 2907 C CA . LEU A 1 357 ? 26.811 -4.159 -33.731 1.00 75.81 357 LEU A CA 1
ATOM 2908 C C . LEU A 1 357 ? 27.133 -5.567 -34.251 1.00 75.81 357 LEU A C 1
ATOM 2910 O O . LEU A 1 357 ? 26.329 -6.180 -34.942 1.00 75.81 357 LEU A O 1
ATOM 2914 N N . ARG A 1 358 ? 28.290 -6.123 -33.885 1.00 74.00 358 ARG A N 1
ATOM 2915 C CA . ARG A 1 358 ? 28.690 -7.476 -34.290 1.00 74.00 358 ARG A CA 1
ATOM 2916 C C . ARG A 1 358 ? 27.734 -8.550 -33.757 1.00 74.00 358 ARG A C 1
ATOM 2918 O O . ARG A 1 358 ? 27.427 -9.495 -34.477 1.00 74.00 358 ARG A O 1
ATOM 2925 N N . SER A 1 359 ? 27.300 -8.443 -32.503 1.00 72.06 359 SER A N 1
ATOM 2926 C CA . SER A 1 359 ? 26.359 -9.388 -31.891 1.00 72.06 359 SER A CA 1
ATOM 2927 C C . SER A 1 359 ? 25.004 -9.366 -32.596 1.00 72.06 359 SER A C 1
ATOM 2929 O O . SER A 1 359 ? 24.445 -10.429 -32.877 1.00 72.06 359 SER A O 1
ATOM 2931 N N . ASP A 1 360 ? 24.495 -8.178 -32.916 1.00 67.81 360 ASP A N 1
ATOM 2932 C CA . ASP A 1 360 ? 23.228 -8.006 -33.626 1.00 67.81 360 ASP A CA 1
ATOM 2933 C C . ASP A 1 360 ? 23.297 -8.648 -35.020 1.00 67.81 360 ASP A C 1
ATOM 2935 O O . ASP A 1 360 ? 22.407 -9.413 -35.392 1.00 67.81 360 ASP A O 1
ATOM 2939 N N . LEU A 1 361 ? 24.412 -8.451 -35.733 1.00 66.06 361 LEU A N 1
ATOM 2940 C CA . LEU A 1 361 ? 24.653 -9.036 -37.057 1.00 66.06 361 LEU A CA 1
ATOM 2941 C C . LEU A 1 361 ? 24.800 -10.566 -37.057 1.00 66.06 361 LEU A C 1
ATOM 2943 O O . LEU A 1 361 ? 24.496 -11.198 -38.062 1.00 66.06 361 LEU A O 1
ATOM 2947 N N . ILE A 1 362 ? 25.276 -11.168 -35.961 1.00 64.62 362 ILE A N 1
ATOM 2948 C CA . ILE A 1 362 ? 25.478 -12.626 -35.854 1.00 64.62 362 ILE A CA 1
ATOM 2949 C C . ILE A 1 362 ? 24.215 -13.344 -35.371 1.00 64.62 362 ILE A C 1
ATOM 2951 O O . ILE A 1 362 ? 23.959 -14.486 -35.748 1.00 64.62 362 ILE A O 1
ATOM 2955 N N . THR A 1 363 ? 23.463 -12.734 -34.454 1.00 57.69 363 THR A N 1
ATOM 2956 C CA . THR A 1 363 ? 22.398 -13.445 -33.732 1.00 57.69 363 THR A CA 1
ATOM 2957 C C . THR A 1 363 ? 21.029 -13.349 -34.394 1.00 57.69 363 THR A C 1
ATOM 2959 O O . THR A 1 363 ? 20.138 -14.097 -33.984 1.00 57.69 363 THR A O 1
ATOM 2962 N N . GLY A 1 364 ? 20.832 -12.436 -35.358 1.00 55.00 364 GLY A N 1
ATOM 2963 C CA . GLY A 1 364 ? 19.532 -12.179 -35.996 1.00 55.00 364 GLY A CA 1
ATOM 2964 C C . GLY A 1 364 ? 18.424 -11.818 -34.993 1.00 55.00 364 GLY A C 1
ATOM 2965 O O . GLY A 1 364 ? 17.233 -11.894 -35.291 1.00 55.00 364 GLY A O 1
ATOM 2966 N N . ARG A 1 365 ? 18.786 -11.494 -33.742 1.00 49.56 365 ARG A N 1
ATOM 2967 C CA . ARG A 1 365 ? 17.837 -11.228 -32.660 1.00 49.56 365 ARG A CA 1
ATOM 2968 C C . ARG A 1 365 ? 17.554 -9.740 -32.595 1.00 49.56 365 ARG A C 1
ATOM 2970 O O . ARG A 1 365 ? 18.136 -9.056 -31.763 1.00 49.56 365 ARG A O 1
ATOM 2977 N N . ARG A 1 366 ? 16.612 -9.295 -33.423 1.00 51.25 366 ARG A N 1
ATOM 2978 C CA . ARG A 1 366 ? 15.573 -8.276 -33.161 1.00 51.25 366 ARG A CA 1
ATOM 2979 C C . ARG A 1 366 ? 15.071 -7.797 -34.523 1.00 51.25 366 ARG A C 1
ATOM 2981 O O . ARG A 1 366 ? 15.652 -6.894 -35.102 1.00 51.25 366 ARG A O 1
ATOM 2988 N N . SER A 1 367 ? 13.918 -8.310 -34.946 1.00 40.94 367 SER A N 1
ATOM 2989 C CA . SER A 1 367 ? 13.180 -7.919 -36.159 1.00 40.94 367 SER A CA 1
ATOM 2990 C C . SER A 1 367 ? 12.659 -6.462 -36.163 1.00 40.94 367 SER A C 1
ATOM 2992 O O . SER A 1 367 ? 11.615 -6.171 -36.747 1.00 40.94 367 SER A O 1
ATOM 2994 N N . GLN A 1 368 ? 13.300 -5.547 -35.427 1.00 40.03 368 GLN A N 1
ATOM 2995 C CA . GLN A 1 368 ? 12.939 -4.130 -35.303 1.00 40.03 368 GLN A CA 1
ATOM 2996 C C . GLN A 1 368 ? 14.128 -3.177 -35.539 1.00 40.03 368 GLN A C 1
ATOM 2998 O O . GLN A 1 368 ? 13.926 -1.966 -35.612 1.00 40.03 368 GLN A O 1
ATOM 3003 N N . GLY A 1 369 ? 15.327 -3.699 -35.809 1.00 51.06 369 GLY A N 1
ATOM 3004 C CA . GLY A 1 369 ? 16.534 -2.901 -36.008 1.00 51.06 369 GLY A CA 1
ATOM 3005 C C . GLY A 1 369 ? 17.339 -2.741 -34.721 1.00 51.06 369 GLY A C 1
ATOM 3006 O O . GLY A 1 369 ? 16.841 -2.944 -33.611 1.00 51.06 369 GLY A O 1
ATOM 3007 N N . THR A 1 370 ? 18.616 -2.404 -34.879 1.00 68.19 370 THR A N 1
ATOM 3008 C CA . THR A 1 370 ? 19.534 -2.201 -33.752 1.00 68.19 370 THR A CA 1
ATOM 3009 C C . THR A 1 370 ? 19.035 -1.073 -32.842 1.00 68.19 370 THR A C 1
ATOM 3011 O O . THR A 1 370 ? 18.330 -0.160 -33.282 1.00 68.19 370 THR A O 1
ATOM 3014 N N . GLU A 1 371 ? 19.423 -1.090 -31.564 1.00 76.44 371 GLU A N 1
ATOM 3015 C CA . GLU A 1 371 ? 19.056 -0.041 -30.591 1.00 76.44 371 GLU A CA 1
ATOM 3016 C C . GLU A 1 371 ? 19.426 1.379 -31.080 1.00 76.44 371 GLU A C 1
ATOM 3018 O O . GLU A 1 371 ? 18.788 2.359 -30.699 1.00 76.44 371 GLU A O 1
ATOM 3023 N N . LEU A 1 372 ? 20.405 1.488 -31.987 1.00 83.19 372 LEU A N 1
ATOM 3024 C CA . LEU A 1 372 ? 20.793 2.726 -32.664 1.00 83.19 372 LEU A CA 1
ATOM 3025 C C . LEU A 1 372 ? 19.722 3.226 -33.647 1.00 83.19 372 LEU A C 1
ATOM 3027 O O . LEU A 1 372 ? 19.446 4.425 -33.702 1.00 83.19 372 LEU A O 1
ATOM 3031 N N . VAL A 1 373 ? 19.103 2.323 -34.412 1.00 83.81 373 VAL A N 1
ATOM 3032 C CA . VAL A 1 373 ? 18.020 2.661 -35.348 1.00 83.81 373 VAL A CA 1
ATOM 3033 C C . VAL A 1 373 ? 16.754 3.053 -34.586 1.00 83.81 373 VAL A C 1
ATOM 3035 O O . VAL A 1 373 ? 16.091 4.017 -34.968 1.00 83.81 373 VAL A O 1
ATOM 3038 N N . GLU A 1 374 ? 16.433 2.361 -33.491 1.00 84.44 374 GLU A N 1
ATOM 3039 C CA . GLU A 1 374 ? 15.302 2.724 -32.622 1.00 84.44 374 GLU A CA 1
ATOM 3040 C C . GLU A 1 374 ? 15.506 4.090 -31.955 1.00 84.44 374 GLU A C 1
ATOM 3042 O O . GLU A 1 374 ? 14.615 4.939 -32.011 1.00 84.44 374 GLU A O 1
ATOM 3047 N N . LEU A 1 375 ? 16.710 4.371 -31.441 1.00 88.00 375 LEU A N 1
ATOM 3048 C CA . LEU A 1 375 ? 17.059 5.691 -30.909 1.00 88.00 375 LEU A CA 1
ATOM 3049 C C . LEU A 1 375 ? 16.869 6.800 -31.958 1.00 88.00 375 LEU A C 1
ATOM 3051 O O . LEU A 1 375 ? 16.371 7.882 -31.636 1.00 88.00 375 LEU A O 1
ATOM 3055 N N . LEU A 1 376 ? 17.250 6.534 -33.213 1.00 89.00 376 LEU A N 1
ATOM 3056 C CA . LEU A 1 376 ? 17.085 7.472 -34.324 1.00 89.00 376 LEU A CA 1
ATOM 3057 C C . LEU A 1 376 ? 15.602 7.705 -34.650 1.00 89.00 376 LEU A C 1
ATOM 3059 O O . LEU A 1 376 ? 15.185 8.858 -34.785 1.00 89.00 376 LEU A O 1
ATOM 3063 N N . LYS A 1 377 ? 14.794 6.638 -34.728 1.00 88.44 377 LYS A N 1
ATOM 3064 C CA . LYS A 1 377 ? 13.334 6.723 -34.921 1.00 88.44 377 LYS A CA 1
ATOM 3065 C C . LYS A 1 377 ? 12.686 7.578 -33.835 1.00 88.44 377 LYS A C 1
ATOM 3067 O O . LYS A 1 377 ? 11.974 8.536 -34.150 1.00 88.44 377 LYS A O 1
ATOM 3072 N N . ASP A 1 378 ? 12.972 7.268 -32.573 1.00 88.81 378 ASP A N 1
ATOM 3073 C CA . ASP A 1 378 ? 12.441 7.998 -31.422 1.00 88.81 378 ASP A CA 1
ATOM 3074 C C . ASP A 1 378 ? 12.890 9.462 -31.421 1.00 88.81 378 ASP A C 1
ATOM 3076 O O . ASP A 1 378 ? 12.102 10.360 -31.113 1.00 88.81 378 ASP A O 1
ATOM 3080 N N . ALA A 1 379 ? 14.126 9.750 -31.824 1.00 90.12 379 ALA A N 1
ATOM 3081 C CA . ALA A 1 379 ? 14.619 11.119 -31.880 1.00 90.12 379 ALA A CA 1
ATOM 3082 C C . ALA A 1 379 ? 13.898 11.975 -32.926 1.00 90.12 379 ALA A C 1
ATOM 3084 O O . ALA A 1 379 ? 13.549 13.119 -32.630 1.00 90.12 379 ALA A O 1
ATOM 3085 N N . TYR A 1 380 ? 13.616 11.441 -34.116 1.00 89.44 380 TYR A N 1
ATOM 3086 C CA . TYR A 1 380 ? 12.837 12.170 -35.122 1.00 89.44 380 TYR A CA 1
ATOM 3087 C C . TYR A 1 380 ? 11.410 12.447 -34.656 1.00 89.44 380 TYR A C 1
ATOM 3089 O O . TYR A 1 380 ? 10.928 13.575 -34.771 1.00 89.44 380 TYR A O 1
ATOM 3097 N N . VAL A 1 381 ? 10.772 11.454 -34.036 1.00 87.50 381 VAL A N 1
ATOM 3098 C CA . VAL A 1 381 ? 9.453 11.600 -33.406 1.00 87.50 381 VAL A CA 1
ATOM 3099 C C . VAL A 1 381 ? 9.448 12.710 -32.347 1.00 87.50 381 VAL A C 1
ATOM 3101 O O . VAL A 1 381 ? 8.482 13.468 -32.252 1.00 87.50 381 VAL A O 1
ATOM 3104 N N . ASN A 1 382 ? 10.528 12.840 -31.575 1.00 86.19 382 ASN A N 1
ATOM 3105 C CA . ASN A 1 382 ? 10.673 13.841 -30.516 1.00 86.19 382 ASN A CA 1
ATOM 3106 C C . ASN A 1 382 ? 11.333 15.152 -30.987 1.00 86.19 382 ASN A C 1
ATOM 3108 O O . ASN A 1 382 ? 11.760 15.954 -30.160 1.00 86.19 382 ASN A O 1
ATOM 3112 N N . SER A 1 383 ? 11.401 15.411 -32.301 1.00 87.50 383 SER A N 1
ATOM 3113 C CA . SER A 1 383 ? 12.004 16.633 -32.872 1.00 87.50 383 SER A CA 1
ATOM 3114 C C . SER A 1 383 ? 13.467 16.878 -32.451 1.00 87.50 383 SER A C 1
ATOM 3116 O O . SER A 1 383 ? 13.930 18.019 -32.404 1.00 87.50 383 SER A O 1
ATOM 3118 N N . ALA A 1 384 ? 14.201 15.802 -32.171 1.00 89.88 384 ALA A N 1
ATOM 3119 C CA . ALA A 1 384 ? 15.606 15.781 -31.761 1.00 89.88 384 ALA A CA 1
ATOM 3120 C C . ALA A 1 384 ? 16.504 15.086 -32.809 1.00 89.88 384 ALA A C 1
ATOM 3122 O O . ALA A 1 384 ? 17.540 14.501 -32.490 1.00 89.88 384 ALA A O 1
ATOM 3123 N N . GLY A 1 385 ? 16.081 15.104 -34.080 1.00 89.38 385 GLY A N 1
ATOM 3124 C CA . GLY A 1 385 ? 16.772 14.411 -35.171 1.00 89.38 385 GLY A CA 1
ATOM 3125 C C . GLY A 1 385 ? 18.207 14.902 -35.378 1.00 89.38 385 GLY A C 1
ATOM 3126 O O . GLY A 1 385 ? 19.106 14.093 -35.554 1.00 89.38 385 GLY A O 1
ATOM 3127 N N . GLN A 1 386 ? 18.459 16.211 -35.275 1.00 90.06 386 GLN A N 1
ATOM 3128 C CA . GLN A 1 386 ? 19.807 16.778 -35.438 1.00 90.06 386 GLN A CA 1
ATOM 3129 C C . GLN A 1 386 ? 20.787 16.261 -34.377 1.00 90.06 386 GLN A C 1
ATOM 3131 O O . GLN A 1 386 ? 21.945 15.974 -34.674 1.00 90.06 386 GLN A O 1
ATOM 3136 N N . GLU A 1 387 ? 20.325 16.115 -33.140 1.00 91.81 387 GLU A N 1
ATOM 3137 C CA . GLU A 1 387 ? 21.112 15.590 -32.030 1.00 91.81 387 GLU A CA 1
ATOM 3138 C C . GLU A 1 387 ? 21.417 14.102 -32.230 1.00 91.81 387 GLU A C 1
ATOM 3140 O O . GLU A 1 387 ? 22.561 13.679 -32.057 1.00 91.81 387 GLU A O 1
ATOM 3145 N N . ALA A 1 388 ? 20.427 13.323 -32.675 1.00 90.38 388 ALA A N 1
ATOM 3146 C CA . ALA A 1 388 ? 20.618 11.912 -32.995 1.00 90.38 388 ALA A CA 1
ATOM 3147 C C . ALA A 1 388 ? 21.558 11.694 -34.187 1.00 90.38 388 ALA A C 1
ATOM 3149 O O . ALA A 1 388 ? 22.358 10.764 -34.154 1.00 90.38 388 ALA A O 1
ATOM 3150 N N . LEU A 1 389 ? 21.542 12.570 -35.196 1.00 90.94 389 LEU A N 1
ATOM 3151 C CA . LEU A 1 389 ? 22.473 12.502 -36.326 1.00 90.94 389 LEU A CA 1
ATOM 3152 C C . LEU A 1 389 ? 23.935 12.706 -35.896 1.00 90.94 389 LEU A C 1
ATOM 3154 O O . LEU A 1 389 ? 24.815 12.056 -36.451 1.00 90.94 389 LEU A O 1
ATOM 3158 N N . ARG A 1 390 ? 24.211 13.528 -34.872 1.00 90.50 390 ARG A N 1
ATOM 3159 C CA . ARG A 1 390 ? 25.573 13.660 -34.307 1.00 90.50 390 ARG A CA 1
ATOM 3160 C C . ARG A 1 390 ? 26.025 12.385 -33.597 1.00 90.50 390 ARG A C 1
ATOM 3162 O O . ARG A 1 390 ? 27.185 11.994 -33.711 1.00 90.50 390 ARG A O 1
ATOM 3169 N N . ILE A 1 391 ? 25.116 11.741 -32.861 1.00 89.38 391 ILE A N 1
ATOM 3170 C CA . ILE A 1 391 ? 25.380 10.440 -32.231 1.00 89.38 391 ILE A CA 1
ATOM 3171 C C . ILE A 1 391 ? 25.638 9.401 -33.326 1.00 89.38 391 ILE A C 1
ATOM 3173 O O . ILE A 1 391 ? 26.618 8.663 -33.245 1.00 89.38 391 ILE A O 1
ATOM 3177 N N . LEU A 1 392 ? 24.814 9.387 -34.375 1.00 89.25 392 LEU A N 1
ATOM 3178 C CA . LEU A 1 392 ? 24.962 8.504 -35.526 1.00 89.25 392 LEU A CA 1
ATOM 3179 C C . LEU A 1 392 ? 26.328 8.693 -36.199 1.00 89.25 392 LEU A C 1
ATOM 3181 O O . LEU A 1 392 ? 27.066 7.729 -36.348 1.00 89.25 392 LEU A O 1
ATOM 3185 N N . GLU A 1 393 ? 26.714 9.926 -36.523 1.00 90.81 393 GLU A N 1
ATOM 3186 C CA . GLU A 1 393 ? 28.008 10.231 -37.143 1.00 90.81 393 GLU A CA 1
ATOM 3187 C C . GLU A 1 393 ? 29.190 9.724 -36.305 1.00 90.81 393 GLU A C 1
ATOM 3189 O O . GLU A 1 393 ? 30.092 9.072 -36.832 1.00 90.81 393 GLU A O 1
ATOM 3194 N N . ARG A 1 394 ? 29.171 9.957 -34.986 1.00 90.19 394 ARG A N 1
ATOM 3195 C CA . ARG A 1 394 ? 30.231 9.494 -34.079 1.00 90.19 394 ARG A CA 1
ATOM 3196 C C . ARG A 1 394 ? 30.339 7.969 -34.047 1.00 90.19 394 ARG A C 1
ATOM 3198 O O . ARG A 1 394 ? 31.442 7.445 -34.159 1.00 90.19 394 ARG A O 1
ATOM 3205 N N . ASN A 1 395 ? 29.207 7.274 -33.953 1.00 89.06 395 ASN A N 1
ATOM 3206 C CA . ASN A 1 395 ? 29.172 5.811 -33.957 1.00 89.06 395 ASN A CA 1
ATOM 3207 C C . ASN A 1 395 ? 29.680 5.232 -35.277 1.00 89.06 395 ASN A C 1
ATOM 3209 O O . ASN A 1 395 ? 30.501 4.320 -35.282 1.00 89.06 395 ASN A O 1
ATOM 3213 N N . PHE A 1 396 ? 29.250 5.804 -36.400 1.00 88.31 396 PHE A N 1
ATOM 3214 C CA . PHE A 1 396 ? 29.659 5.350 -37.723 1.00 88.31 396 PHE A CA 1
ATOM 3215 C C . PHE A 1 396 ? 31.146 5.595 -37.994 1.00 88.31 396 PHE A C 1
ATOM 3217 O O . PHE A 1 396 ? 31.795 4.734 -38.580 1.00 88.31 396 PHE A O 1
ATOM 3224 N N . ASN A 1 397 ? 31.721 6.691 -37.489 1.00 90.06 397 ASN A N 1
ATOM 3225 C CA . ASN A 1 397 ? 33.173 6.886 -37.509 1.00 90.06 397 ASN A CA 1
ATOM 3226 C C . ASN A 1 397 ? 33.894 5.751 -36.765 1.00 90.06 397 ASN A C 1
ATOM 3228 O O . ASN A 1 397 ? 34.793 5.124 -37.325 1.00 90.06 397 ASN A O 1
ATOM 3232 N N . THR A 1 398 ? 33.448 5.412 -35.551 1.00 88.56 398 THR A N 1
ATOM 3233 C CA . THR A 1 398 ? 34.011 4.292 -34.781 1.00 88.56 398 THR A CA 1
ATOM 3234 C C . THR A 1 398 ? 33.841 2.951 -35.498 1.00 88.56 398 THR A C 1
ATOM 3236 O O . THR A 1 398 ? 34.771 2.142 -35.512 1.00 88.56 398 THR A O 1
ATOM 3239 N N . PHE A 1 399 ? 32.695 2.705 -36.136 1.00 87.69 399 PHE A N 1
ATOM 3240 C CA . PHE A 1 399 ? 32.470 1.485 -36.912 1.00 87.69 399 PHE A CA 1
ATOM 3241 C C . PHE A 1 399 ? 33.402 1.398 -38.121 1.00 87.69 399 PHE A C 1
ATOM 3243 O O . PHE A 1 399 ? 33.983 0.340 -38.361 1.00 87.69 399 PHE A O 1
ATOM 3250 N N . ASN A 1 400 ? 33.592 2.494 -38.853 1.00 88.06 400 ASN A N 1
ATOM 3251 C CA . ASN A 1 400 ? 34.470 2.542 -40.022 1.00 88.06 400 ASN A CA 1
ATOM 3252 C C . ASN A 1 400 ? 35.939 2.317 -39.647 1.00 88.06 400 ASN A C 1
ATOM 3254 O O . ASN A 1 400 ? 36.628 1.534 -40.304 1.00 88.06 400 ASN A O 1
ATOM 3258 N N . GLU A 1 401 ? 36.406 2.948 -38.566 1.00 89.88 401 GLU A N 1
ATOM 3259 C CA . GLU A 1 401 ? 37.766 2.773 -38.035 1.00 89.88 401 GLU A CA 1
ATOM 3260 C C . GLU A 1 401 ? 38.055 1.321 -37.634 1.00 89.88 401 GLU A C 1
ATOM 3262 O O . GLU A 1 401 ? 39.184 0.849 -37.761 1.00 89.88 401 GLU A O 1
ATOM 3267 N N . ASN A 1 402 ? 37.027 0.592 -37.198 1.00 87.44 402 ASN A N 1
ATOM 3268 C CA . ASN A 1 402 ? 37.142 -0.762 -36.667 1.00 87.44 402 ASN A CA 1
ATOM 3269 C C . ASN A 1 402 ? 36.454 -1.816 -37.554 1.00 87.44 402 ASN A C 1
ATOM 3271 O O . ASN A 1 402 ? 36.021 -2.861 -37.065 1.00 87.44 402 ASN A O 1
ATOM 3275 N N . LYS A 1 403 ? 36.375 -1.570 -38.869 1.00 85.25 403 LYS A N 1
ATOM 3276 C CA . LYS A 1 403 ? 35.682 -2.431 -39.846 1.00 85.25 403 LYS A CA 1
ATOM 3277 C C . LYS A 1 403 ? 36.001 -3.927 -39.738 1.00 85.25 403 LYS A C 1
ATOM 3279 O O . LYS A 1 403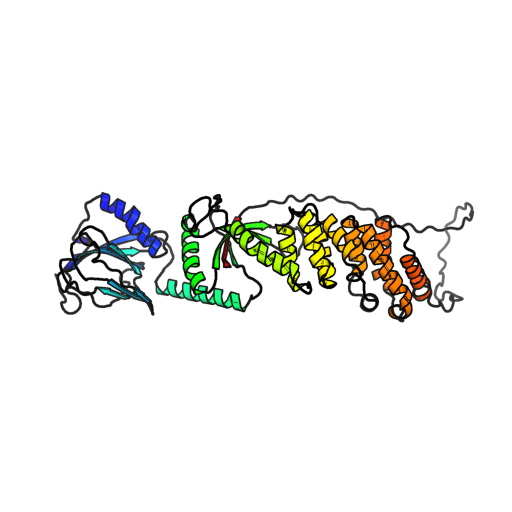 ? 35.117 -4.762 -39.883 1.00 85.25 403 LYS A O 1
ATOM 3284 N N . GLU A 1 404 ? 37.238 -4.276 -39.398 1.00 83.94 404 GLU A N 1
ATOM 3285 C CA . GLU A 1 404 ? 37.696 -5.666 -39.262 1.00 83.94 404 GLU A CA 1
ATOM 3286 C C . GLU A 1 404 ? 36.907 -6.466 -38.203 1.00 83.94 404 GLU A C 1
ATOM 3288 O O . GLU A 1 404 ? 36.833 -7.693 -38.274 1.00 83.94 404 GLU A O 1
ATOM 3293 N N . LEU A 1 405 ? 36.301 -5.789 -37.218 1.00 79.81 405 LEU A N 1
ATOM 3294 C CA . LEU A 1 405 ? 35.560 -6.432 -36.129 1.00 79.81 405 LEU A CA 1
ATOM 3295 C C . LEU A 1 405 ? 34.134 -6.826 -36.521 1.00 79.81 405 LEU A C 1
ATOM 3297 O O . LEU A 1 405 ? 33.642 -7.840 -36.021 1.00 79.81 405 LEU A O 1
ATOM 3301 N N . TRP A 1 406 ? 33.482 -6.062 -37.403 1.00 77.19 406 TRP A N 1
ATOM 3302 C CA . TRP A 1 406 ? 32.110 -6.333 -37.846 1.00 77.19 406 TRP A CA 1
ATOM 3303 C C . TRP A 1 406 ? 32.017 -6.916 -39.258 1.00 77.19 406 TRP A C 1
ATOM 3305 O O . TRP A 1 406 ? 30.936 -7.341 -39.624 1.00 77.19 406 TRP A O 1
ATOM 3315 N N . LEU A 1 407 ? 33.112 -7.047 -40.016 1.00 74.25 407 LEU A N 1
ATOM 3316 C CA . LEU A 1 407 ? 33.180 -7.733 -41.323 1.00 74.25 407 LEU A CA 1
ATOM 3317 C C . LEU A 1 407 ? 33.259 -9.302 -41.372 1.00 74.25 407 LEU A C 1
ATOM 3319 O O . LEU A 1 407 ? 33.445 -9.816 -42.484 1.00 74.25 407 LEU A O 1
ATOM 3323 N N . PRO A 1 408 ? 33.160 -10.123 -40.290 1.00 63.00 408 PRO A N 1
ATOM 3324 C CA . PRO A 1 408 ? 33.308 -11.590 -40.381 1.00 63.00 408 PRO A CA 1
ATOM 3325 C C . PRO A 1 408 ? 32.389 -12.327 -41.379 1.00 63.00 408 PRO A C 1
ATOM 3327 O O . PRO A 1 408 ? 31.438 -11.792 -41.936 1.00 63.00 408 PRO A O 1
ATOM 3330 N N . PHE A 1 409 ? 32.709 -13.600 -41.646 1.00 54.12 409 PHE A N 1
ATOM 3331 C CA . PHE A 1 409 ? 32.280 -14.340 -42.841 1.00 54.12 409 PHE A CA 1
ATOM 3332 C C . PHE A 1 409 ? 30.772 -14.621 -43.026 1.00 54.12 409 PHE A C 1
ATOM 3334 O O . PHE A 1 409 ? 30.406 -15.020 -44.130 1.00 54.12 409 PHE A O 1
ATOM 3341 N N . GLU A 1 410 ? 29.913 -14.335 -42.046 1.00 56.69 410 GLU A N 1
ATOM 3342 C CA . GLU A 1 410 ? 28.492 -14.731 -42.026 1.00 56.69 410 GLU A CA 1
ATOM 3343 C C . GLU A 1 410 ? 27.519 -13.555 -41.796 1.00 56.69 410 GLU A C 1
ATOM 3345 O O . GLU A 1 410 ? 26.465 -13.726 -41.201 1.00 56.69 410 GLU A O 1
ATOM 3350 N N . ASN A 1 411 ? 27.838 -12.349 -42.277 1.00 59.94 411 ASN A N 1
ATOM 3351 C CA . ASN A 1 411 ? 26.945 -11.183 -42.172 1.00 59.94 411 ASN A CA 1
ATOM 3352 C C . ASN A 1 411 ? 25.848 -11.170 -43.252 1.00 59.94 411 ASN A C 1
ATOM 3354 O O . ASN A 1 411 ? 25.717 -10.191 -43.990 1.00 59.94 411 ASN A O 1
ATOM 3358 N N . TYR A 1 412 ? 25.092 -12.257 -43.399 1.00 57.97 412 TYR A N 1
ATOM 3359 C CA . TYR A 1 412 ? 24.020 -12.323 -44.402 1.00 57.97 412 TYR A CA 1
ATOM 3360 C C . TYR A 1 412 ? 22.867 -11.354 -44.087 1.00 57.97 412 TYR A C 1
ATOM 3362 O O . TYR A 1 412 ? 22.218 -10.871 -45.010 1.00 57.97 412 TYR A O 1
ATOM 3370 N N . ASP A 1 413 ? 22.712 -10.973 -42.815 1.00 65.31 413 ASP A N 1
ATOM 3371 C CA . ASP A 1 413 ? 21.560 -10.206 -42.331 1.00 65.31 413 ASP A CA 1
ATOM 3372 C C . ASP A 1 413 ? 21.846 -8.700 -42.142 1.00 65.31 413 ASP A C 1
ATOM 3374 O O . ASP A 1 413 ? 20.958 -7.947 -41.750 1.00 65.31 413 ASP A O 1
ATOM 3378 N N . ILE A 1 414 ? 23.058 -8.203 -42.458 1.00 72.44 414 ILE A N 1
ATOM 3379 C CA . ILE A 1 414 ? 23.389 -6.763 -42.316 1.00 72.44 414 ILE A CA 1
ATOM 3380 C C . ILE A 1 414 ? 22.482 -5.867 -43.166 1.00 72.44 414 ILE A C 1
ATOM 3382 O O . ILE A 1 414 ? 22.185 -4.734 -42.785 1.00 72.44 414 ILE A O 1
ATOM 3386 N N . CYS A 1 415 ? 22.049 -6.368 -44.323 1.00 72.50 415 CYS A N 1
ATOM 3387 C CA . CYS A 1 415 ? 21.186 -5.633 -45.235 1.00 72.50 415 CYS A CA 1
ATOM 3388 C C . CYS A 1 415 ? 19.773 -5.496 -44.673 1.00 72.50 415 CYS A C 1
ATOM 3390 O O . CYS A 1 415 ? 19.301 -4.370 -44.529 1.00 72.50 415 CYS A O 1
ATOM 3392 N N . ASP A 1 416 ? 19.156 -6.617 -44.308 1.00 71.12 416 ASP A N 1
ATOM 3393 C CA . ASP A 1 416 ? 17.744 -6.673 -43.927 1.00 71.12 416 ASP A CA 1
ATOM 3394 C C . ASP A 1 416 ? 17.522 -6.183 -42.481 1.00 71.12 416 ASP A C 1
ATOM 3396 O O . ASP A 1 416 ? 16.577 -5.442 -42.210 1.00 71.12 416 ASP A O 1
ATOM 3400 N N . GLU A 1 417 ? 18.420 -6.516 -41.546 1.00 70.31 417 GLU A N 1
ATOM 3401 C CA . GLU A 1 417 ? 18.238 -6.217 -40.113 1.00 70.31 417 GLU A CA 1
ATOM 3402 C C . GLU A 1 417 ? 18.830 -4.862 -39.681 1.00 70.31 417 GLU A C 1
ATOM 3404 O O . GLU A 1 417 ? 18.437 -4.313 -38.648 1.00 70.31 417 GLU A O 1
ATOM 3409 N N . PHE A 1 418 ? 19.758 -4.276 -40.452 1.00 75.19 418 PHE A N 1
ATOM 3410 C CA . PHE A 1 418 ? 20.423 -3.019 -40.068 1.00 75.19 418 PHE A CA 1
ATOM 3411 C C . PHE A 1 418 ? 20.365 -1.921 -41.134 1.00 75.19 418 PHE A C 1
ATOM 3413 O O . PHE A 1 418 ? 19.867 -0.827 -40.849 1.00 75.19 418 PHE A O 1
ATOM 3420 N N . LEU A 1 419 ? 20.844 -2.180 -42.355 1.00 79.31 419 LEU A N 1
ATOM 3421 C CA . LEU A 1 419 ? 20.946 -1.146 -43.392 1.00 79.31 419 LEU A CA 1
ATOM 3422 C C . LEU A 1 419 ? 19.580 -0.688 -43.908 1.00 79.31 419 LEU A C 1
ATOM 3424 O O . LEU A 1 419 ? 19.355 0.518 -44.006 1.00 79.31 419 LEU A O 1
ATOM 3428 N N . GLU A 1 420 ? 18.663 -1.608 -44.214 1.00 79.50 420 GLU A N 1
ATOM 3429 C CA . GLU A 1 420 ? 17.325 -1.259 -44.700 1.00 79.50 420 GLU A CA 1
ATOM 3430 C C . GLU A 1 420 ? 16.541 -0.425 -43.663 1.00 79.50 420 GLU A C 1
ATOM 3432 O O . GLU A 1 420 ? 16.075 0.664 -44.022 1.00 79.50 420 GLU A O 1
ATOM 3437 N N . PRO A 1 421 ? 16.438 -0.824 -42.375 1.00 81.00 421 PRO A N 1
ATOM 3438 C CA . PRO A 1 421 ? 15.797 -0.003 -41.351 1.00 81.00 421 PRO A CA 1
ATOM 3439 C C . PRO A 1 421 ? 16.437 1.378 -41.187 1.00 81.00 421 PRO A C 1
ATOM 3441 O O . PRO A 1 421 ? 15.717 2.371 -41.063 1.00 81.00 421 PRO A O 1
ATOM 3444 N N . LEU A 1 422 ? 17.770 1.463 -41.210 1.00 83.62 422 LEU A N 1
ATOM 3445 C CA . LEU A 1 422 ? 18.496 2.726 -41.084 1.00 83.62 422 LEU A CA 1
ATOM 3446 C C . LEU A 1 422 ? 18.199 3.671 -42.254 1.00 83.62 422 LEU A C 1
ATOM 3448 O O . LEU A 1 422 ? 17.812 4.821 -42.033 1.00 83.62 422 LEU A O 1
ATOM 3452 N N . ILE A 1 423 ? 18.347 3.186 -43.490 1.00 83.69 423 ILE A N 1
ATOM 3453 C CA . ILE A 1 423 ? 18.097 3.968 -44.707 1.00 83.69 423 ILE A CA 1
ATOM 3454 C C . ILE A 1 423 ? 16.646 4.443 -44.719 1.00 83.69 423 ILE A C 1
ATOM 3456 O O . ILE A 1 423 ? 16.392 5.629 -44.916 1.00 83.69 423 ILE A O 1
ATOM 3460 N N . LYS A 1 424 ? 15.694 3.559 -44.403 1.00 85.19 424 LYS A N 1
ATOM 3461 C CA . LYS A 1 424 ? 14.269 3.899 -44.363 1.00 85.19 424 LYS A CA 1
ATOM 3462 C C . LYS A 1 424 ? 13.969 5.038 -43.393 1.00 85.19 424 LYS A C 1
ATOM 3464 O O . LYS A 1 424 ? 13.147 5.899 -43.708 1.00 85.19 424 LYS A O 1
ATOM 3469 N N . VAL A 1 425 ? 14.609 5.063 -42.224 1.00 84.94 425 VAL A N 1
ATOM 3470 C CA . VAL A 1 425 ? 14.431 6.137 -41.233 1.00 84.94 425 VAL A CA 1
ATOM 3471 C C . VAL A 1 425 ? 15.055 7.443 -41.718 1.00 84.94 425 VAL A C 1
ATOM 3473 O O . VAL A 1 425 ? 14.418 8.487 -41.588 1.00 84.94 425 VAL A O 1
ATOM 3476 N N . LEU A 1 426 ? 16.251 7.399 -42.308 1.00 86.62 426 LEU A N 1
ATOM 3477 C CA . LEU A 1 426 ? 16.917 8.584 -42.858 1.00 86.62 426 LEU A CA 1
ATOM 3478 C C . LEU A 1 426 ? 16.124 9.190 -44.028 1.00 86.62 426 LEU A C 1
ATOM 3480 O O . LEU A 1 426 ? 15.892 10.398 -44.050 1.00 86.62 426 LEU A O 1
ATOM 3484 N N . GLU A 1 427 ? 15.644 8.359 -44.954 1.00 86.56 427 GLU A N 1
ATOM 3485 C CA . GLU A 1 427 ? 14.837 8.785 -46.102 1.00 86.56 427 GLU A CA 1
ATOM 3486 C C . GLU A 1 427 ? 13.475 9.338 -45.675 1.00 86.56 427 GLU A C 1
ATOM 3488 O O . GLU A 1 427 ? 13.080 10.414 -46.122 1.00 86.56 427 GLU A O 1
ATOM 3493 N N . SER A 1 428 ? 12.772 8.642 -44.770 1.00 88.44 428 SER A N 1
ATOM 3494 C CA . SER A 1 428 ? 11.437 9.057 -44.303 1.00 88.44 428 SER A CA 1
ATOM 3495 C C . SER A 1 428 ? 11.442 10.411 -43.592 1.00 88.44 428 SER A C 1
ATOM 3497 O O . SER A 1 428 ? 10.391 11.038 -43.482 1.00 88.44 428 SER A O 1
ATOM 3499 N N . ASN A 1 429 ? 12.601 10.846 -43.095 1.00 86.56 429 ASN A N 1
ATOM 3500 C CA . ASN A 1 429 ? 12.764 12.097 -42.362 1.00 86.56 429 ASN A CA 1
ATOM 3501 C C . ASN A 1 429 ? 13.627 13.132 -43.106 1.00 86.56 429 ASN A C 1
ATOM 3503 O O . ASN A 1 429 ? 14.057 14.103 -42.485 1.00 86.56 429 ASN A O 1
ATOM 3507 N N . GLU A 1 430 ? 13.893 12.931 -44.405 1.00 88.50 430 GLU A N 1
ATOM 3508 C CA . GLU A 1 430 ? 14.701 13.835 -45.245 1.00 88.50 430 GLU A CA 1
ATOM 3509 C C . GLU A 1 430 ? 16.049 14.212 -44.592 1.00 88.50 430 GLU A C 1
ATOM 3511 O O . GLU A 1 430 ? 16.471 15.372 -44.582 1.00 88.50 430 GLU A O 1
ATOM 3516 N N . ALA A 1 431 ? 16.719 13.224 -43.989 1.00 85.88 431 ALA A N 1
ATOM 3517 C CA . ALA A 1 431 ? 17.964 13.441 -43.264 1.00 85.88 431 ALA A CA 1
ATOM 3518 C C . ALA A 1 431 ? 19.079 13.967 -44.193 1.00 85.88 431 ALA A C 1
ATOM 3520 O O . ALA A 1 431 ? 19.212 13.493 -45.326 1.00 85.88 431 ALA A O 1
ATOM 3521 N N . PRO A 1 432 ? 19.924 14.912 -43.733 1.00 85.94 432 PRO A N 1
ATOM 3522 C CA . PRO A 1 432 ? 21.092 15.329 -44.490 1.00 85.94 432 PRO A CA 1
ATOM 3523 C C . PRO A 1 432 ? 22.085 14.174 -44.625 1.00 85.94 432 PRO A C 1
ATOM 3525 O O . PRO A 1 432 ? 22.205 13.312 -43.754 1.00 85.94 432 PRO A O 1
ATOM 3528 N N . THR A 1 433 ? 22.848 14.200 -45.710 1.00 84.38 433 THR A N 1
ATOM 3529 C CA . THR A 1 433 ? 23.929 13.251 -45.947 1.00 84.38 433 THR A CA 1
ATOM 3530 C C . THR A 1 433 ? 25.011 13.369 -44.871 1.00 84.38 433 THR A C 1
ATOM 3532 O O . THR A 1 433 ? 25.580 14.44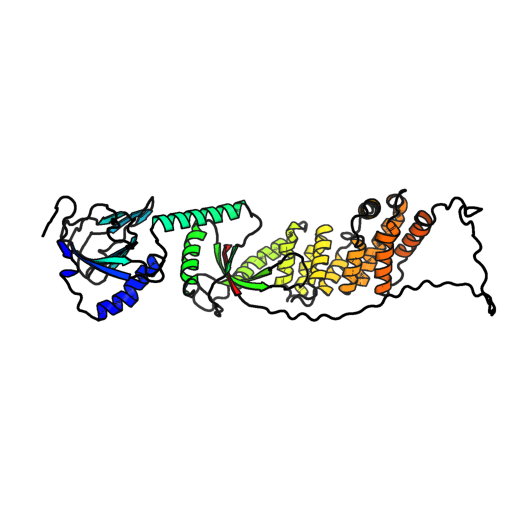4 -44.685 1.00 84.38 433 THR A O 1
ATOM 3535 N N . ILE A 1 434 ? 25.331 12.255 -44.207 1.00 89.06 434 ILE A N 1
ATOM 3536 C CA . ILE A 1 434 ? 26.403 12.166 -43.206 1.00 89.06 434 ILE A CA 1
ATOM 3537 C C . ILE A 1 434 ? 27.581 11.389 -43.808 1.00 89.06 434 ILE A C 1
ATOM 3539 O O . ILE A 1 434 ? 27.394 10.212 -44.130 1.00 89.06 434 ILE A O 1
ATOM 3543 N N . PRO A 1 435 ? 28.787 11.981 -43.920 1.00 86.38 435 PRO A N 1
ATOM 3544 C CA . PRO A 1 435 ? 29.952 11.319 -44.515 1.00 86.38 435 PRO A CA 1
ATOM 3545 C C . PRO A 1 435 ? 30.272 9.960 -43.881 1.00 86.38 435 PRO A C 1
ATOM 3547 O O . PRO A 1 435 ? 30.393 8.969 -44.589 1.00 86.38 435 PRO A O 1
ATOM 3550 N N . ALA A 1 436 ? 30.271 9.876 -42.547 1.00 86.94 436 ALA A N 1
ATOM 3551 C CA . ALA A 1 436 ? 30.540 8.628 -41.830 1.00 86.94 436 ALA A CA 1
ATOM 3552 C C . ALA A 1 436 ? 29.555 7.497 -42.187 1.00 86.94 436 ALA A C 1
ATOM 3554 O O . ALA A 1 436 ? 29.935 6.329 -42.274 1.00 86.94 436 ALA A O 1
ATOM 3555 N N . VAL A 1 437 ? 28.282 7.838 -42.418 1.00 85.75 437 VAL A N 1
ATOM 3556 C CA . VAL A 1 437 ? 27.252 6.873 -42.832 1.00 85.75 437 VAL A CA 1
ATOM 3557 C C . VAL A 1 437 ? 27.467 6.446 -44.281 1.00 85.75 437 VAL A C 1
ATOM 3559 O O . VAL A 1 437 ? 27.331 5.264 -44.590 1.00 85.75 437 VAL A O 1
ATOM 3562 N N . GLN A 1 438 ? 27.848 7.373 -45.164 1.00 84.12 438 GLN A N 1
ATOM 3563 C CA . GLN A 1 438 ? 28.190 7.044 -46.551 1.00 84.12 438 GLN A CA 1
ATOM 3564 C C . GLN A 1 438 ? 29.392 6.104 -46.635 1.00 84.12 438 GLN A C 1
ATOM 3566 O O . GLN A 1 438 ? 29.316 5.094 -47.331 1.00 84.12 438 GLN A O 1
ATOM 3571 N N . ASP A 1 439 ? 30.453 6.397 -45.887 1.00 84.38 439 ASP A N 1
ATOM 3572 C CA . ASP A 1 439 ? 31.663 5.576 -45.841 1.00 84.38 439 ASP A CA 1
ATOM 3573 C C . ASP A 1 439 ? 31.343 4.152 -45.365 1.00 84.38 439 ASP A C 1
ATOM 3575 O O . ASP A 1 439 ? 31.803 3.171 -45.950 1.00 84.38 439 ASP A O 1
ATOM 3579 N N . PHE A 1 440 ? 30.485 4.020 -44.349 1.00 85.75 440 PHE A N 1
ATOM 3580 C CA . PHE A 1 440 ? 30.039 2.717 -43.859 1.00 85.75 440 PHE A CA 1
ATOM 3581 C C . PHE A 1 440 ? 29.236 1.947 -44.908 1.00 85.75 440 PHE A C 1
ATOM 3583 O O . PHE A 1 440 ? 29.479 0.758 -45.116 1.00 85.75 440 PHE A O 1
ATOM 3590 N N . LEU A 1 441 ? 28.295 2.613 -45.588 1.00 82.75 441 LEU A N 1
ATOM 3591 C CA . LEU A 1 441 ? 27.509 2.010 -46.666 1.00 82.75 441 LEU A CA 1
ATOM 3592 C C . LEU A 1 441 ? 28.408 1.546 -47.814 1.00 82.75 441 LEU A C 1
ATOM 3594 O O . LEU A 1 441 ? 28.212 0.448 -48.332 1.00 82.75 441 LEU A O 1
ATOM 3598 N N . GLU A 1 442 ? 29.413 2.339 -48.187 1.00 81.50 442 GLU A N 1
ATOM 3599 C CA . GLU A 1 442 ? 30.380 1.967 -49.219 1.00 81.50 442 GLU A CA 1
ATOM 3600 C C . GLU A 1 442 ? 31.210 0.746 -48.799 1.00 81.50 442 GLU A C 1
ATOM 3602 O O . GLU A 1 442 ? 31.384 -0.181 -49.595 1.00 81.50 442 GLU A O 1
ATOM 3607 N N . ILE A 1 443 ? 31.675 0.696 -47.545 1.00 83.00 443 ILE A N 1
ATOM 3608 C CA . ILE A 1 443 ? 32.392 -0.466 -46.999 1.00 83.00 443 ILE A CA 1
ATOM 3609 C C . ILE A 1 443 ? 31.486 -1.702 -47.001 1.00 83.00 443 ILE A C 1
ATOM 3611 O O . ILE A 1 443 ? 31.910 -2.757 -47.471 1.00 83.00 443 ILE A O 1
ATOM 3615 N N . ALA A 1 444 ? 30.242 -1.591 -46.531 1.00 78.00 444 ALA A N 1
ATOM 3616 C CA . ALA A 1 444 ? 29.298 -2.707 -46.504 1.00 78.00 444 ALA A CA 1
ATOM 3617 C C . ALA A 1 444 ? 28.971 -3.215 -47.921 1.00 78.00 444 ALA A C 1
ATOM 3619 O O . ALA A 1 444 ? 28.997 -4.421 -48.174 1.00 78.00 444 ALA A O 1
ATOM 3620 N N . LEU A 1 445 ? 28.747 -2.308 -48.876 1.00 75.50 445 LEU A N 1
ATOM 3621 C CA . LEU A 1 445 ? 28.538 -2.655 -50.282 1.00 75.50 445 LEU A CA 1
ATOM 3622 C C . LEU A 1 445 ? 29.757 -3.383 -50.856 1.00 75.50 445 LEU A C 1
ATOM 3624 O O . LEU A 1 445 ? 29.619 -4.465 -51.424 1.00 75.50 445 LEU A O 1
ATOM 3628 N N . ARG A 1 446 ? 30.957 -2.821 -50.689 1.00 77.06 446 ARG A N 1
ATOM 3629 C CA . ARG A 1 446 ? 32.185 -3.365 -51.281 1.00 77.06 446 ARG A CA 1
ATOM 3630 C C . ARG A 1 446 ? 32.596 -4.704 -50.669 1.00 77.06 446 ARG A C 1
ATOM 3632 O O . ARG A 1 446 ? 32.961 -5.617 -51.402 1.00 77.06 446 ARG A O 1
ATOM 3639 N N . GLU A 1 447 ? 32.554 -4.814 -49.346 1.00 75.88 447 GLU A N 1
ATOM 3640 C CA . GLU A 1 447 ? 33.168 -5.925 -48.607 1.00 75.88 447 GLU A CA 1
ATOM 3641 C C . GLU A 1 447 ? 32.174 -7.033 -48.223 1.00 75.88 447 GLU A C 1
ATOM 3643 O O . GLU A 1 447 ? 32.594 -8.166 -47.983 1.00 75.88 447 GLU A O 1
ATOM 3648 N N . VAL A 1 448 ? 30.867 -6.739 -48.165 1.00 71.44 448 VAL A N 1
ATOM 3649 C CA . VAL A 1 448 ? 29.826 -7.729 -47.827 1.00 71.44 448 VAL A CA 1
ATOM 3650 C C . VAL A 1 448 ? 29.032 -8.130 -49.066 1.00 71.44 448 VAL A C 1
ATOM 3652 O O . VAL A 1 448 ? 28.997 -9.311 -49.407 1.00 71.44 448 VAL A O 1
ATOM 3655 N N . LEU A 1 449 ? 28.451 -7.162 -49.781 1.00 65.31 449 LEU A N 1
ATOM 3656 C CA . LEU A 1 449 ? 27.593 -7.435 -50.944 1.00 65.31 449 LEU A CA 1
ATOM 3657 C C . LEU A 1 449 ? 28.382 -7.784 -52.215 1.00 65.31 449 LEU A C 1
ATOM 3659 O O . LEU A 1 449 ? 27.926 -8.590 -53.024 1.00 65.31 449 LEU A O 1
ATOM 3663 N N . HIS A 1 450 ? 29.576 -7.211 -52.379 1.00 65.19 450 HIS A N 1
ATOM 3664 C CA . HIS A 1 450 ? 30.460 -7.440 -53.527 1.00 65.19 450 HIS A CA 1
ATOM 3665 C C . HIS A 1 450 ? 31.637 -8.387 -53.239 1.00 65.19 450 HIS A C 1
ATOM 3667 O O . HIS A 1 450 ? 32.557 -8.480 -54.061 1.00 65.19 450 HIS A O 1
ATOM 3673 N N . ARG A 1 451 ? 31.597 -9.141 -52.126 1.00 60.66 451 ARG A N 1
ATOM 3674 C CA . ARG A 1 451 ? 32.527 -10.260 -51.871 1.00 60.66 451 ARG A CA 1
ATOM 3675 C C . ARG A 1 451 ? 32.630 -11.121 -53.128 1.00 60.66 451 ARG A C 1
ATOM 3677 O O . ARG A 1 451 ? 31.606 -11.349 -53.771 1.00 60.66 451 ARG A O 1
ATOM 3684 N N . PRO A 1 452 ? 33.841 -11.542 -53.529 1.00 50.19 452 PRO A N 1
ATOM 3685 C CA . PRO A 1 452 ? 34.151 -11.729 -54.931 1.00 50.19 452 PRO A CA 1
ATOM 3686 C C . PRO A 1 452 ? 33.181 -12.739 -55.535 1.00 50.19 452 PRO A C 1
ATOM 3688 O O . PRO A 1 452 ? 33.200 -13.928 -55.208 1.00 50.19 452 PRO A O 1
ATOM 3691 N N . ILE A 1 453 ? 32.323 -12.238 -56.424 1.00 51.72 453 ILE A N 1
ATOM 3692 C CA . ILE A 1 453 ? 31.612 -13.041 -57.410 1.00 51.72 453 ILE A CA 1
ATOM 3693 C C . ILE A 1 453 ? 32.734 -13.673 -58.237 1.00 51.72 453 ILE A C 1
ATOM 3695 O O . ILE A 1 453 ? 33.222 -13.076 -59.193 1.00 51.72 453 ILE A O 1
ATOM 3699 N N . ASN A 1 454 ? 33.238 -14.831 -57.799 1.00 45.72 454 ASN A N 1
ATOM 3700 C CA . ASN A 1 454 ? 34.475 -15.424 -58.319 1.00 45.72 454 ASN A CA 1
ATOM 3701 C C . ASN A 1 454 ? 34.366 -15.868 -59.789 1.00 45.72 454 ASN A C 1
ATOM 3703 O O . ASN A 1 454 ? 35.333 -16.366 -60.355 1.00 45.72 454 ASN A O 1
ATOM 3707 N N . SER A 1 455 ? 33.208 -15.700 -60.423 1.00 50.66 455 SER A N 1
ATOM 3708 C CA . SER A 1 455 ? 33.013 -15.573 -61.871 1.00 50.66 455 SER A CA 1
ATOM 3709 C C . SER A 1 455 ? 31.515 -15.420 -62.132 1.00 50.66 455 SER A C 1
ATOM 3711 O O . SER A 1 455 ? 30.693 -16.029 -61.446 1.00 50.66 455 SER A O 1
ATOM 3713 N N . TRP A 1 456 ? 31.139 -14.618 -63.132 1.00 45.16 456 TRP A N 1
ATOM 3714 C CA . TRP A 1 456 ? 29.857 -14.850 -63.799 1.00 45.16 456 TRP A CA 1
ATOM 3715 C C . TRP A 1 456 ? 29.891 -16.285 -64.349 1.00 45.16 456 TRP A C 1
ATOM 3717 O O . TRP A 1 456 ? 30.904 -16.646 -64.946 1.00 45.16 456 TRP A O 1
ATOM 3727 N N . PRO A 1 457 ? 28.854 -17.121 -64.169 1.00 47.97 457 PRO A N 1
ATOM 3728 C CA . PRO A 1 457 ? 28.814 -18.399 -64.862 1.00 47.97 457 PRO A CA 1
ATOM 3729 C C . PRO A 1 457 ? 28.847 -18.118 -66.367 1.00 47.97 457 PRO A C 1
ATOM 3731 O O . PRO A 1 457 ? 27.980 -17.397 -66.862 1.00 47.97 457 PRO A O 1
ATOM 3734 N N . ASP A 1 458 ? 29.818 -18.682 -67.089 1.00 55.34 458 ASP A N 1
ATOM 3735 C CA . ASP A 1 458 ? 29.883 -18.551 -68.553 1.00 55.34 458 ASP A CA 1
ATOM 3736 C C . ASP A 1 458 ? 28.606 -19.102 -69.225 1.00 55.34 458 ASP A C 1
ATOM 3738 O O . ASP A 1 458 ? 28.221 -18.649 -70.301 1.00 55.34 458 ASP A O 1
ATOM 3742 N N . GLU A 1 459 ? 27.886 -20.014 -68.553 1.00 51.72 459 GLU A N 1
ATOM 3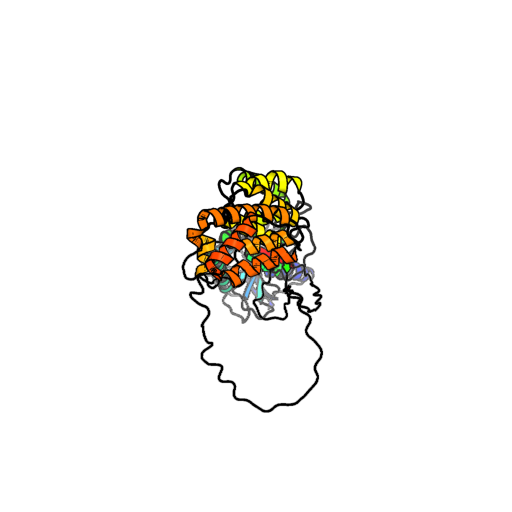743 C CA . GLU A 1 459 ? 26.545 -20.465 -68.932 1.00 51.72 459 GLU A CA 1
ATOM 3744 C C . GLU A 1 459 ? 25.630 -20.680 -67.712 1.00 51.72 459 GLU A C 1
ATOM 3746 O O . GLU A 1 459 ? 25.994 -21.319 -66.722 1.00 51.72 459 GLU A O 1
ATOM 3751 N N . LEU A 1 460 ? 24.385 -20.199 -67.813 1.00 49.72 460 LEU A N 1
ATOM 3752 C CA . LEU A 1 460 ? 23.299 -20.515 -66.880 1.00 49.72 460 LEU A CA 1
ATOM 3753 C C . LEU A 1 460 ? 22.844 -21.971 -67.090 1.00 49.72 460 LEU A C 1
ATOM 3755 O O . LEU A 1 460 ? 21.954 -22.253 -67.899 1.00 49.72 460 LEU A O 1
ATOM 3759 N N . VAL A 1 461 ? 23.441 -22.916 -66.364 1.00 47.62 461 VAL A N 1
ATOM 3760 C CA . VAL A 1 461 ? 23.052 -24.334 -66.428 1.00 47.62 461 VAL A CA 1
ATOM 3761 C C . VAL A 1 461 ? 21.634 -24.506 -65.864 1.00 47.62 461 VAL A C 1
ATOM 3763 O O . VAL A 1 461 ? 21.399 -24.316 -64.675 1.00 47.62 461 VAL A O 1
ATOM 3766 N N . GLY A 1 462 ? 20.677 -24.862 -66.730 1.00 48.16 462 GLY A N 1
ATOM 3767 C CA . GLY A 1 462 ? 19.285 -25.163 -66.354 1.00 48.16 462 GLY A CA 1
ATOM 3768 C C . GLY A 1 462 ? 18.207 -24.455 -67.181 1.00 48.16 462 GLY A C 1
ATOM 3769 O O . GLY A 1 462 ? 17.043 -24.848 -67.127 1.00 48.16 462 GLY A O 1
ATOM 3770 N N . TRP A 1 463 ? 18.565 -23.472 -68.011 1.00 40.84 463 TRP A N 1
ATOM 3771 C CA . TRP A 1 463 ? 17.617 -22.790 -68.904 1.00 40.84 463 TRP A CA 1
ATOM 3772 C C . TRP A 1 463 ? 17.414 -23.560 -70.221 1.00 40.84 463 TRP A C 1
ATOM 3774 O O . TRP A 1 463 ? 17.694 -23.076 -71.316 1.00 40.84 463 TRP A O 1
ATOM 3784 N N . ALA A 1 464 ? 16.895 -24.787 -70.138 1.00 42.69 464 ALA A N 1
ATOM 3785 C CA . ALA A 1 464 ? 16.407 -25.503 -71.314 1.00 42.69 464 ALA A CA 1
ATOM 3786 C C . ALA A 1 464 ? 15.028 -24.948 -71.716 1.00 42.69 464 ALA A C 1
ATOM 3788 O O . ALA A 1 464 ? 13.981 -25.407 -71.259 1.00 42.69 464 ALA A O 1
ATOM 3789 N N . HIS A 1 465 ? 15.027 -23.935 -72.584 1.00 41.62 465 HIS A N 1
ATOM 3790 C CA . HIS A 1 465 ? 13.820 -23.346 -73.158 1.00 41.62 465 HIS A CA 1
ATOM 3791 C C . HIS A 1 465 ? 13.067 -24.385 -74.014 1.00 41.62 465 HIS A C 1
ATOM 3793 O O . HIS A 1 465 ? 13.357 -24.569 -75.199 1.00 41.62 465 HIS A O 1
ATOM 3799 N N . LYS A 1 466 ? 12.036 -25.043 -73.464 1.00 35.50 466 LYS A N 1
ATOM 3800 C CA . LYS A 1 466 ? 11.023 -25.716 -74.295 1.00 35.50 466 LYS A CA 1
ATOM 3801 C C . LYS A 1 466 ? 10.233 -24.639 -75.037 1.00 35.50 466 LYS A C 1
ATOM 3803 O O . LYS A 1 466 ? 9.486 -23.876 -74.436 1.00 35.50 466 LYS A O 1
ATOM 3808 N N . LYS A 1 467 ? 10.437 -24.544 -76.353 1.00 36.59 467 LYS A N 1
ATOM 3809 C CA . LYS A 1 467 ? 9.644 -23.691 -77.249 1.00 36.59 467 LYS A CA 1
ATOM 3810 C C . LYS A 1 467 ? 8.178 -24.133 -77.214 1.00 36.59 467 LYS A C 1
ATOM 3812 O O . LYS A 1 467 ? 7.837 -25.148 -77.816 1.00 36.59 467 LYS A O 1
ATOM 3817 N N . SER A 1 468 ? 7.317 -23.360 -76.562 1.00 31.64 468 SER A N 1
ATOM 3818 C CA . SER A 1 468 ? 5.900 -23.296 -76.917 1.00 31.64 468 SER A CA 1
ATOM 3819 C C . SER A 1 468 ? 5.688 -22.167 -77.928 1.00 31.64 468 SER A C 1
ATOM 3821 O O . SER A 1 468 ? 6.405 -21.168 -77.970 1.00 31.64 468 SER A O 1
ATOM 3823 N N . SER A 1 469 ? 4.772 -22.434 -78.846 1.00 31.50 469 SER A N 1
ATOM 3824 C CA . SER A 1 469 ? 4.567 -21.768 -80.124 1.00 31.50 469 SER A CA 1
ATOM 3825 C C . SER A 1 469 ? 4.151 -20.300 -80.034 1.00 31.50 469 SER A C 1
ATOM 3827 O O . SER A 1 469 ? 3.347 -19.895 -79.202 1.00 31.50 469 SER A O 1
ATOM 3829 N N . CYS A 1 470 ? 4.687 -19.563 -81.001 1.00 32.41 470 CYS A N 1
ATOM 3830 C CA . CYS A 1 470 ? 4.435 -18.183 -81.384 1.00 32.41 470 CYS A CA 1
ATOM 3831 C C . CYS A 1 470 ? 2.945 -17.786 -81.409 1.00 32.41 470 CYS A C 1
ATOM 3833 O O . CYS A 1 470 ? 2.142 -18.478 -82.031 1.00 32.41 470 CYS A O 1
ATOM 3835 N N . TRP A 1 471 ? 2.628 -16.606 -80.867 1.00 27.88 471 TRP A N 1
ATOM 3836 C CA . TRP A 1 471 ? 1.592 -15.729 -81.417 1.00 27.88 471 TRP A CA 1
ATOM 3837 C C . TRP A 1 471 ? 2.204 -14.347 -81.692 1.00 27.88 471 TRP A C 1
ATOM 3839 O O . TRP A 1 471 ? 2.716 -13.665 -80.809 1.00 27.88 471 TRP A O 1
ATOM 3849 N N . THR A 1 472 ? 2.207 -14.009 -82.977 1.00 29.50 472 THR A N 1
ATOM 3850 C CA . THR A 1 472 ? 2.540 -12.739 -83.645 1.00 29.50 472 THR A CA 1
ATOM 3851 C C . THR A 1 472 ? 1.516 -11.642 -83.300 1.00 29.50 472 THR A C 1
ATOM 3853 O O . THR A 1 472 ? 0.367 -12.000 -83.088 1.00 29.50 472 THR A O 1
ATOM 3856 N N . TRP A 1 473 ? 1.709 -10.315 -83.296 1.00 24.98 473 TRP A N 1
ATOM 3857 C CA . TRP A 1 473 ? 2.724 -9.296 -83.646 1.00 24.98 473 TRP A CA 1
ATOM 3858 C C . TRP A 1 473 ? 2.213 -7.987 -82.970 1.00 24.98 473 TRP A C 1
ATOM 3860 O O . TRP A 1 473 ? 1.007 -7.837 -82.817 1.00 24.98 473 TRP A O 1
ATOM 3870 N N . SER A 1 474 ? 3.030 -7.018 -82.542 1.00 28.19 474 SER A N 1
ATOM 3871 C CA . SER A 1 474 ? 3.423 -5.881 -83.396 1.00 28.19 474 SER A CA 1
ATOM 3872 C C . SER A 1 474 ? 4.609 -5.094 -82.815 1.00 28.19 474 SER A C 1
ATOM 3874 O O . SER A 1 474 ? 4.609 -4.710 -81.648 1.00 28.19 474 SER A O 1
ATOM 3876 N N . LYS A 1 475 ? 5.599 -4.815 -83.669 1.00 30.23 475 LYS A N 1
ATOM 3877 C CA . LYS A 1 475 ? 6.783 -3.985 -83.397 1.00 30.23 475 LYS A CA 1
ATOM 3878 C C . LYS A 1 475 ? 6.425 -2.507 -83.197 1.00 30.23 475 LYS A C 1
ATOM 3880 O O . LYS A 1 475 ? 5.717 -1.958 -84.034 1.00 30.23 475 LYS A O 1
ATOM 3885 N N . GLN A 1 476 ? 7.090 -1.841 -82.251 1.00 26.36 476 GLN A N 1
ATOM 3886 C CA . GLN A 1 476 ? 7.657 -0.502 -82.463 1.00 26.36 476 GLN A CA 1
ATOM 3887 C C . GLN A 1 476 ? 8.904 -0.290 -81.585 1.00 26.36 476 GLN A C 1
ATOM 3889 O O . GLN A 1 476 ? 9.140 -1.011 -80.623 1.00 26.36 476 GLN A O 1
ATOM 3894 N N . SER A 1 477 ? 9.770 0.601 -82.054 1.00 27.39 477 SER A N 1
ATOM 3895 C CA . SER A 1 477 ? 11.231 0.606 -81.942 1.00 27.39 477 SER A CA 1
ATOM 3896 C C . SER A 1 477 ? 11.830 0.860 -80.558 1.00 27.39 477 SER A C 1
ATOM 3898 O O . SER A 1 477 ? 11.371 1.731 -79.825 1.00 27.39 477 SER A O 1
ATOM 3900 N N . ALA A 1 478 ? 12.979 0.230 -80.307 1.00 23.73 478 ALA A N 1
ATOM 3901 C CA . ALA A 1 478 ? 13.924 0.638 -79.279 1.00 23.73 478 ALA A CA 1
ATOM 3902 C C . ALA A 1 478 ? 14.537 2.018 -79.592 1.00 23.73 478 ALA A C 1
ATOM 3904 O O . ALA A 1 478 ? 15.059 2.246 -80.686 1.00 23.73 478 ALA A O 1
ATOM 3905 N N . LYS A 1 479 ? 14.538 2.903 -78.594 1.00 26.50 479 LYS A N 1
ATOM 3906 C CA . LYS A 1 479 ? 15.591 3.900 -78.384 1.00 26.50 479 LYS A CA 1
ATOM 3907 C C . LYS A 1 479 ? 16.083 3.742 -76.952 1.00 26.50 479 LYS A C 1
ATOM 3909 O O . LYS A 1 479 ? 15.303 3.787 -76.009 1.00 26.50 479 LYS A O 1
ATOM 3914 N N . THR A 1 480 ? 17.377 3.501 -76.832 1.00 28.66 480 THR A N 1
ATOM 3915 C CA . THR A 1 480 ? 18.138 3.414 -75.591 1.00 28.66 480 THR A CA 1
ATOM 3916 C C . THR A 1 480 ? 18.254 4.782 -74.926 1.00 28.66 480 THR A C 1
ATOM 3918 O O . THR A 1 480 ? 18.684 5.738 -75.570 1.00 28.66 480 THR A O 1
ATOM 3921 N N . SER A 1 481 ? 17.998 4.844 -73.623 1.00 23.41 481 SER A N 1
ATOM 3922 C CA . SER A 1 481 ? 18.682 5.773 -72.723 1.00 23.41 481 SER A CA 1
ATOM 3923 C C . SER A 1 481 ? 18.913 5.067 -71.392 1.00 23.41 481 SER A C 1
ATOM 3925 O O . SER A 1 481 ? 17.971 4.607 -70.752 1.00 23.41 481 SER A O 1
ATOM 3927 N N . ASN A 1 482 ? 20.191 4.937 -71.045 1.00 28.59 482 ASN A N 1
ATOM 3928 C CA . ASN A 1 482 ? 20.698 4.336 -69.820 1.00 28.59 482 ASN A CA 1
ATOM 3929 C C . ASN A 1 482 ? 20.282 5.156 -68.591 1.00 28.59 482 ASN A C 1
ATOM 3931 O O . ASN A 1 482 ? 20.386 6.380 -68.615 1.00 28.59 482 ASN A O 1
ATOM 3935 N N . GLY A 1 483 ? 19.899 4.462 -67.517 1.00 25.05 483 GLY A N 1
ATOM 3936 C CA . GLY A 1 483 ? 19.706 5.027 -66.180 1.00 25.05 483 GLY A CA 1
ATOM 3937 C C . GLY A 1 483 ? 18.426 4.521 -65.522 1.00 25.05 483 GLY A C 1
ATOM 3938 O O . GLY A 1 483 ? 17.376 5.134 -65.683 1.00 25.05 483 GLY A O 1
ATOM 3939 N N . TRP A 1 484 ? 18.503 3.408 -64.788 1.00 24.14 484 TRP A N 1
ATOM 3940 C CA . TRP A 1 484 ? 17.394 2.949 -63.950 1.00 24.14 484 TRP A CA 1
ATOM 3941 C C . TRP A 1 484 ? 17.560 3.488 -62.530 1.00 24.14 484 TRP A C 1
ATOM 3943 O O . TRP A 1 484 ? 18.493 3.139 -61.815 1.00 24.14 484 TRP A O 1
ATOM 3953 N N . ILE A 1 485 ? 16.620 4.364 -62.185 1.00 23.11 485 ILE A N 1
ATOM 3954 C CA . ILE A 1 485 ? 16.181 4.735 -60.841 1.00 23.11 485 ILE A CA 1
ATOM 3955 C C . ILE A 1 485 ? 15.425 3.535 -60.251 1.00 23.11 485 ILE A C 1
ATOM 3957 O O . ILE A 1 485 ? 14.620 2.924 -60.956 1.00 23.11 485 ILE A O 1
ATOM 3961 N N . LEU A 1 486 ? 15.619 3.235 -58.966 1.00 22.86 486 LEU A N 1
ATOM 3962 C CA . LEU A 1 486 ? 14.717 2.375 -58.195 1.00 22.86 486 LEU A CA 1
ATOM 3963 C C . LEU A 1 486 ? 14.007 3.234 -57.145 1.00 22.86 486 LEU A C 1
ATOM 3965 O O . LEU A 1 486 ? 14.620 3.705 -56.196 1.00 22.86 486 LEU A O 1
ATOM 3969 N N . SER A 1 487 ? 12.710 3.465 -57.363 1.00 21.19 487 SER A N 1
ATOM 3970 C CA . SER A 1 487 ? 11.780 4.013 -56.373 1.00 21.19 487 SER A CA 1
ATOM 3971 C C . SER A 1 487 ? 10.941 2.876 -55.797 1.00 21.19 487 SER A C 1
ATOM 3973 O O . SER A 1 487 ? 10.413 2.084 -56.583 1.00 21.19 487 SER A O 1
ATOM 3975 N N . PHE A 1 488 ? 10.690 2.865 -54.489 1.00 23.41 488 PHE A N 1
ATOM 3976 C CA . PHE A 1 488 ? 9.608 2.072 -53.904 1.00 23.41 488 PHE A CA 1
ATOM 3977 C C . PHE A 1 488 ? 8.626 2.980 -53.160 1.00 23.41 488 PHE A C 1
ATOM 3979 O O . PHE A 1 488 ? 8.987 3.732 -52.262 1.00 23.41 488 PHE A O 1
ATOM 3986 N N . ARG A 1 489 ? 7.356 2.918 -53.574 1.00 20.80 489 ARG A N 1
ATOM 3987 C CA . ARG A 1 489 ? 6.209 3.596 -52.960 1.00 20.80 489 ARG A CA 1
ATOM 3988 C C . ARG A 1 489 ? 5.259 2.516 -52.452 1.00 20.80 489 ARG A C 1
ATOM 3990 O O . ARG A 1 489 ? 4.958 1.591 -53.202 1.00 20.80 489 ARG A O 1
ATOM 3997 N N . SER A 1 490 ? 4.738 2.662 -51.237 1.00 22.62 490 SER A N 1
ATOM 3998 C CA . SER A 1 490 ? 3.624 1.849 -50.733 1.00 22.62 490 SER A CA 1
ATOM 3999 C C . SER A 1 490 ? 2.526 2.742 -50.146 1.00 22.62 490 SER A C 1
ATOM 4001 O O . SER A 1 490 ? 2.810 3.718 -49.455 1.00 22.62 490 SER A O 1
ATOM 4003 N N . MET A 1 491 ? 1.272 2.422 -50.481 1.00 23.06 491 MET A N 1
ATOM 4004 C CA . MET A 1 491 ? 0.021 3.057 -50.045 1.00 23.06 491 MET A CA 1
ATOM 4005 C C . MET A 1 491 ? -0.770 2.077 -49.163 1.00 23.06 491 MET A C 1
ATOM 4007 O O . MET A 1 491 ? -0.921 0.926 -49.564 1.00 23.06 491 MET A O 1
ATOM 4011 N N . ASN A 1 492 ? -1.322 2.556 -48.035 1.00 24.56 492 ASN A N 1
ATOM 4012 C CA . ASN A 1 492 ? -2.673 2.295 -47.464 1.00 24.56 492 ASN A CA 1
ATOM 4013 C C . ASN A 1 492 ? -2.690 2.742 -45.979 1.00 24.56 492 ASN A C 1
ATOM 4015 O O . ASN A 1 492 ? -1.779 2.397 -45.243 1.00 24.56 492 ASN A O 1
ATOM 4019 N N . SER A 1 493 ? -3.527 3.683 -45.506 1.00 26.67 493 SER A N 1
ATOM 4020 C CA . SER A 1 493 ? -4.988 3.722 -45.233 1.00 26.67 493 SER A CA 1
ATOM 4021 C C . SER A 1 493 ? -5.457 2.923 -43.994 1.00 26.67 493 SER A C 1
ATOM 4023 O O . SER A 1 493 ? -5.595 1.706 -44.089 1.00 26.67 493 SER A O 1
ATOM 4025 N N . LYS A 1 494 ? -5.815 3.606 -42.889 1.00 26.72 494 LYS A N 1
ATOM 4026 C CA . LYS A 1 494 ? -7.192 3.757 -42.341 1.00 26.72 494 LYS A CA 1
ATOM 4027 C C . LYS A 1 494 ? -7.201 4.331 -40.911 1.00 26.72 494 LYS A C 1
ATOM 4029 O O . LYS A 1 494 ? -6.347 4.022 -40.094 1.00 26.72 494 LYS A O 1
ATOM 4034 N N . ASN A 1 495 ? -8.213 5.164 -40.663 1.00 33.69 495 ASN A N 1
ATOM 4035 C CA . ASN A 1 495 ? -8.579 5.803 -39.396 1.00 33.69 495 ASN A CA 1
ATOM 4036 C C . ASN A 1 495 ? -9.052 4.808 -38.322 1.00 33.69 495 ASN A C 1
ATOM 4038 O O . ASN A 1 495 ? -9.701 3.818 -38.654 1.00 33.69 495 ASN A O 1
ATOM 4042 N N . GLY A 1 496 ? -8.903 5.195 -37.052 1.00 25.64 496 GLY A N 1
ATOM 4043 C CA . GLY A 1 496 ? -9.679 4.675 -35.924 1.00 25.64 496 GLY A CA 1
ATOM 4044 C C . GLY A 1 496 ? -9.608 5.631 -34.729 1.00 25.64 496 GLY A C 1
ATOM 4045 O O . GLY A 1 496 ? -8.557 5.773 -34.119 1.00 25.64 496 GLY A O 1
ATOM 4046 N N . ASN A 1 497 ? -10.712 6.320 -34.424 1.00 30.34 497 ASN A N 1
ATOM 4047 C CA . ASN A 1 497 ? -10.889 7.085 -33.185 1.00 30.34 497 ASN A CA 1
ATOM 4048 C C . ASN A 1 497 ? -11.276 6.120 -32.055 1.00 30.34 497 ASN A C 1
ATOM 4050 O O . ASN A 1 497 ? -12.206 5.340 -32.241 1.00 30.34 497 ASN A O 1
ATOM 4054 N N . ALA A 1 498 ? -10.658 6.246 -30.880 1.00 25.84 498 ALA A N 1
ATOM 4055 C CA . ALA A 1 498 ? -11.124 5.620 -29.643 1.00 25.84 498 ALA A CA 1
ATOM 4056 C C . ALA A 1 498 ? -11.392 6.705 -28.586 1.00 25.84 498 ALA A C 1
ATOM 4058 O O . ALA A 1 498 ? -10.561 7.585 -28.358 1.00 25.84 498 ALA A O 1
ATOM 4059 N N . GLN A 1 499 ? -12.576 6.671 -27.974 1.00 26.45 499 GLN A N 1
ATOM 4060 C CA . GLN A 1 499 ? -12.931 7.494 -26.816 1.00 26.45 499 GLN A CA 1
ATOM 4061 C C . GLN A 1 499 ? -12.570 6.732 -25.537 1.00 26.45 499 GLN A C 1
ATOM 4063 O O . GLN A 1 499 ? -12.974 5.585 -25.380 1.00 26.45 499 GLN A O 1
ATOM 4068 N N . SER A 1 500 ? -11.855 7.374 -24.612 1.00 26.77 500 SER A N 1
ATOM 4069 C CA . SER A 1 500 ? -11.628 6.854 -23.262 1.00 26.77 500 SER A CA 1
ATOM 4070 C C . SER A 1 500 ? -12.702 7.367 -22.298 1.00 26.77 500 SER A C 1
ATOM 4072 O O . SER A 1 500 ? -13.098 8.534 -22.344 1.00 26.77 500 SER A O 1
ATOM 4074 N N . ILE A 1 501 ? -13.174 6.500 -21.399 1.00 27.16 501 ILE A N 1
ATOM 4075 C CA . ILE A 1 501 ? -14.068 6.869 -20.296 1.00 27.16 501 ILE A CA 1
ATOM 4076 C C . ILE A 1 501 ? -13.256 6.783 -19.002 1.00 27.16 501 ILE A C 1
ATOM 4078 O O . ILE A 1 501 ? -13.025 5.704 -18.468 1.00 27.16 501 ILE A O 1
ATOM 4082 N N . ALA A 1 502 ? -12.817 7.930 -18.483 1.00 25.02 502 ALA A N 1
ATOM 4083 C CA . ALA A 1 502 ? -12.193 8.005 -17.166 1.00 25.02 502 ALA A CA 1
ATOM 4084 C C . ALA A 1 502 ? -13.270 7.910 -16.072 1.00 25.02 502 ALA A C 1
ATOM 4086 O O . ALA A 1 502 ? -14.196 8.724 -16.035 1.00 25.02 502 ALA A O 1
ATOM 4087 N N . ARG A 1 503 ? -13.141 6.947 -15.154 1.00 30.53 503 ARG A N 1
ATOM 4088 C CA . ARG A 1 503 ? -13.934 6.896 -13.916 1.00 30.53 503 ARG A CA 1
ATOM 4089 C C . ARG A 1 503 ? -13.015 7.163 -12.726 1.00 30.53 503 ARG A C 1
ATOM 4091 O O . ARG A 1 503 ? -11.983 6.519 -12.572 1.00 30.53 503 ARG A O 1
ATOM 4098 N N . ASN A 1 504 ? -13.382 8.133 -11.891 1.00 25.98 504 ASN A N 1
ATOM 4099 C CA . ASN A 1 504 ? -12.661 8.437 -10.656 1.00 25.98 504 ASN A CA 1
ATOM 4100 C C . ASN A 1 504 ? -13.148 7.502 -9.544 1.00 25.98 504 ASN A C 1
ATOM 4102 O O . ASN A 1 504 ? -14.343 7.482 -9.253 1.00 25.98 504 ASN A O 1
ATOM 4106 N N . TRP A 1 505 ? -12.225 6.777 -8.911 1.00 28.81 505 TRP A N 1
ATOM 4107 C CA . TRP A 1 505 ? -12.502 5.900 -7.771 1.00 28.81 505 TRP A CA 1
ATOM 4108 C C . TRP A 1 505 ? -11.631 6.316 -6.588 1.00 28.81 505 TRP A C 1
ATOM 4110 O O . TRP A 1 505 ? -10.433 6.561 -6.736 1.00 28.81 505 TRP A O 1
ATOM 4120 N N . ILE A 1 506 ? -12.217 6.377 -5.399 1.00 28.05 506 ILE A N 1
ATOM 4121 C CA . ILE A 1 506 ? -11.457 6.522 -4.156 1.00 28.05 506 ILE A CA 1
ATOM 4122 C C . ILE A 1 506 ? -11.157 5.112 -3.655 1.00 28.05 506 ILE A C 1
ATOM 4124 O O . ILE A 1 506 ? -12.057 4.278 -3.578 1.00 28.05 506 ILE A O 1
ATOM 4128 N N . THR A 1 507 ? -9.893 4.831 -3.356 1.00 32.56 507 THR A N 1
ATOM 4129 C CA . THR A 1 507 ? -9.436 3.515 -2.895 1.00 32.56 507 THR A CA 1
ATOM 4130 C C . THR A 1 507 ? -8.558 3.699 -1.655 1.00 32.56 507 THR A C 1
ATOM 4132 O O . THR A 1 507 ? -7.773 4.636 -1.536 1.00 32.56 507 THR A O 1
ATOM 4135 N N . LEU A 1 508 ? -8.711 2.820 -0.678 1.00 30.59 508 LEU A N 1
ATOM 4136 C CA . LEU A 1 508 ? -7.813 2.694 0.464 1.00 30.59 508 LEU A CA 1
ATOM 4137 C C . LEU A 1 508 ? -6.422 2.286 -0.021 1.00 30.59 508 LEU A C 1
ATOM 4139 O O . LEU A 1 508 ? -6.307 1.437 -0.901 1.00 30.59 508 LEU A O 1
ATOM 4143 N N . GLY A 1 509 ? -5.385 2.853 0.589 1.00 29.59 509 GLY A N 1
ATOM 4144 C CA . GLY A 1 509 ? -4.005 2.429 0.393 1.00 29.59 509 GLY A CA 1
ATOM 4145 C C . GLY A 1 509 ? -3.407 1.982 1.718 1.00 29.59 509 GLY A C 1
ATOM 4146 O O . GLY A 1 509 ? -3.423 2.725 2.695 1.00 29.59 509 GLY A O 1
ATOM 4147 N N . ILE A 1 510 ? -2.889 0.764 1.760 1.00 28.61 510 ILE A N 1
ATOM 4148 C CA . ILE A 1 510 ? -2.044 0.269 2.839 1.00 28.61 510 ILE A CA 1
ATOM 4149 C C . ILE A 1 510 ? -0.602 0.370 2.320 1.00 28.61 510 ILE A C 1
ATOM 4151 O O . ILE A 1 510 ? -0.268 -0.274 1.323 1.00 28.61 510 ILE A O 1
ATOM 4155 N N . VAL A 1 511 ? 0.203 1.234 2.942 1.00 29.89 511 VAL A N 1
ATOM 4156 C CA . VAL A 1 511 ? 1.619 1.501 2.616 1.00 29.89 511 VAL A CA 1
ATOM 4157 C C . VAL A 1 511 ? 2.535 0.669 3.502 1.00 29.89 511 VAL A C 1
ATOM 4159 O O . VAL A 1 511 ? 2.302 0.649 4.732 1.00 29.89 511 VAL A O 1
#

Organism: NCBI:txid1803897

Secondary structure (DSSP, 8-state):
----TTTB-EEEEEGGG-----HHHHHHIIIIIIHHHHHHHT-S-EEEEEEEEEEE-TT--EEEEE----STTEEEEEEEEES--EEE--EEEEETTEEE---S-TTTTT--EEEEEETTSEEEEPPEEEE-EEEEEEEEEESSS----HHHHHHHHHHHHHHHHHHHHH-TT---EEEE-SS----TT--GGG--HHHHHHHHHHHHHHHHTT--EEEEEEEEE----SSSS----EEEEEEEE-SS--SSPPPHHHHHHHHHHHHHHHHHHH-S-B-GGGHHHHHHHHHHTTT-HHHIIIIIIHHHGGGB-HHHHHHHHHHHHHTTTSS-TTHHHHHHHHHHH-GGGG---HHHHHHHHHH---TT--HHHHHHHHHHHTT-HHHHHHHHHHHHHHHHHTHHHH--TT-TTIIIIIIHHHHHHHHHTTPPP-HHHHHHHHHHIIIIITS------SS-TT----------------------------------------EEEEEEEE-